Protein AF-A0A845RAP2-F1 (afdb_monomer_lite)

pLDDT: mean 70.36, std 17.74, range [28.06, 94.31]

Radius of gyration: 30.84 Å; chains: 1; bounding box: 62×73×101 Å

Foldseek 3Di:
DDPVVVVVVVVVPPPPDPPPPDPDDDDDPVVVVVVVVVVVLLVVLLQLLLLQLLLADDPFARLRNLLSLLLQAQDSSSVSSLLSNLNNLCPNHDPLNSVLRNQLSVQLNVCRNVCVVPPVCLALQNSLVSSLVSSLVSVCVVDVVVDDDPVVVVSSVVSSVCSSVLSSLLNLCCVVVVPDPDRPRDPVSVVCNVVSSVVSSCSSLVPPPDPVDSDVSVVVVVVVVCCVPDVPVVVVVVPDDDDPDDPDDLVVLVVLLVSLLVSLVVLVVVLVVLVVVLDDDPPLLDLVVLLVVLCVPQVPPDPCNCVCCPVVNVVNVVQVVQLPVVCLVVLAGDPVSGDPVNCVPDPCNVVSRVSSSVSSNVSVVVVVVSVVVCVSSVVVSVVSNVVSVVSVVVSVVSVVVSPDPPVVVVVVVVD

Secondary structure (DSSP, 8-state):
--HHHHHHHHHTSS--------S-PPPPHHHHHHHHHHHHHHHHHHHHHHHHHT--BTTTB-HHHHHHHHHH-SSHHHHHHHHHHHHHHHHHS-HHHHHHHHHHHHHHHHHHHHTTT-TTTTSTTHHHHHHHHHHHHHHHHHHHHH---HHHHHHHHHHHHHHHHHHHHHHHHHTTTT--TT----HHHHHHHHHHHHHHHHHHHTT--STT---HHHHHHHHHHHHHH-TTTHHHHTS----------HHHHHHHHHHHHHHHHHHHHHHHHHHHHT---GGGG-THHHHHHHHHHHTTT-TTHHIIIIISHHHHHHHHHHHHHHHHHHTS--GGGS-HHHHTT-TTHHHHHHHHHHHHHHHHHHHHHHHHHHHHHHHHHHHHHHHHHHHHHHHHHHHHHTS--HHHHHHHT--

Sequence (415 aa):
MTAKTIYSKLNALRPQEKEARPAKAAPRPREAASVLAALAETGIHLLLGAVLAGAVILEGSAPFGVAFAAAAGSGLYGGAALVGVCFGSMMGLDLSAGLRYSSAAILTFAIHFAFYDWKLLRRPWAMPLVAGTLNAVTGLIVRSQTGWKEMDGFYFALEIALTLAAAWAFRGALAPMAGRKRDRTSAAARRVGPLALVCACLTAIAPLKLFGIPMLGVAAVGACLACLRFPEQFMGWLGVGTFPEATADPRAQRLVRQKLEQTAKAFRTLCESLRSAFRMPENDNDVATVFDRAAGRQCRGCTLRDRCWKADYNTTFNALNDATPAMVERGRAEAADFPRHFADRCIHFSDFVAVVNEELTALFYRRQYNARIRESRAAVCRQYAQLSDLLGEAAAELSRELTPDPAGERRLRQR

Structure (mmCIF, N/CA/C/O backbone):
data_AF-A0A845RAP2-F1
#
_entry.id   AF-A0A845RAP2-F1
#
loop_
_atom_site.group_PDB
_atom_site.id
_atom_site.type_symbol
_atom_site.label_atom_id
_atom_site.label_alt_id
_atom_site.label_comp_id
_atom_site.label_asym_id
_atom_site.label_entity_id
_atom_site.label_seq_id
_atom_site.pdbx_PDB_ins_code
_atom_site.Cartn_x
_atom_site.Cartn_y
_atom_site.Cartn_z
_atom_site.occupancy
_atom_site.B_iso_or_equiv
_atom_site.auth_seq_id
_atom_site.auth_comp_id
_atom_site.auth_asym_id
_atom_site.auth_atom_id
_atom_site.pdbx_PDB_model_num
ATOM 1 N N . MET A 1 1 ? 31.395 42.646 -35.540 1.00 48.78 1 MET A N 1
ATOM 2 C CA . MET A 1 1 ? 31.045 42.161 -34.185 1.00 48.78 1 MET A CA 1
ATOM 3 C C . MET A 1 1 ? 31.145 43.333 -33.224 1.00 48.78 1 MET A C 1
ATOM 5 O O . MET A 1 1 ? 32.232 43.861 -33.047 1.00 48.78 1 MET A O 1
ATOM 9 N N . THR A 1 2 ? 30.023 43.811 -32.691 1.00 40.59 2 THR A N 1
ATOM 10 C CA . THR A 1 2 ? 29.959 45.025 -31.861 1.00 40.59 2 THR A CA 1
ATOM 11 C C . THR A 1 2 ? 29.898 44.671 -30.372 1.00 40.59 2 THR A C 1
ATOM 13 O O . THR A 1 2 ? 29.286 43.671 -29.981 1.00 40.59 2 THR A O 1
ATOM 16 N N . ALA A 1 3 ? 30.529 45.503 -29.536 1.00 41.78 3 ALA A N 1
ATOM 17 C CA . ALA A 1 3 ? 30.736 45.303 -28.094 1.00 41.78 3 ALA A CA 1
ATOM 18 C C . ALA A 1 3 ? 29.455 45.004 -27.278 1.00 41.78 3 ALA A C 1
ATOM 20 O O . ALA A 1 3 ? 29.522 44.379 -26.220 1.00 41.78 3 ALA A O 1
ATOM 21 N N . LYS A 1 4 ? 28.270 45.355 -27.801 1.00 47.16 4 LYS A N 1
ATOM 22 C CA . LYS A 1 4 ? 26.960 45.032 -27.204 1.00 47.16 4 LYS A CA 1
ATOM 23 C C . LYS A 1 4 ? 26.688 43.527 -27.098 1.00 47.16 4 LYS A C 1
ATOM 25 O O . LYS A 1 4 ? 26.068 43.077 -26.138 1.00 47.16 4 LYS A O 1
ATOM 30 N N . THR A 1 5 ? 27.178 42.738 -28.049 1.00 45.81 5 THR A N 1
ATOM 31 C CA . THR A 1 5 ? 26.900 41.291 -28.099 1.00 45.81 5 THR A CA 1
ATOM 32 C C . THR A 1 5 ? 27.691 40.517 -27.039 1.00 45.81 5 THR A C 1
ATOM 34 O O . THR A 1 5 ? 27.185 39.549 -26.475 1.00 45.81 5 THR A O 1
ATOM 37 N N . ILE A 1 6 ? 28.895 40.992 -26.702 1.00 50.59 6 ILE A N 1
ATOM 38 C CA . ILE A 1 6 ? 29.775 40.391 -25.687 1.00 50.59 6 ILE A CA 1
ATOM 39 C C . ILE A 1 6 ? 29.253 40.694 -24.272 1.00 50.59 6 ILE A C 1
ATOM 41 O O . ILE A 1 6 ? 29.212 39.801 -23.427 1.00 50.59 6 ILE A O 1
ATOM 45 N N . TYR A 1 7 ? 28.739 41.908 -24.041 1.00 44.44 7 TYR A N 1
ATOM 46 C CA . TYR A 1 7 ? 28.170 42.311 -22.748 1.00 44.44 7 TYR A CA 1
ATOM 47 C C . TYR A 1 7 ? 26.923 41.493 -22.360 1.00 44.44 7 TYR A C 1
ATOM 49 O O . TYR A 1 7 ? 26.740 41.146 -21.195 1.00 44.44 7 TYR A O 1
ATOM 57 N N . SER A 1 8 ? 26.093 41.114 -23.342 1.00 46.66 8 SER A N 1
ATOM 58 C CA . SER A 1 8 ? 24.903 40.280 -23.100 1.00 46.66 8 SER A CA 1
ATOM 59 C C . SER A 1 8 ? 25.241 38.831 -22.728 1.00 46.66 8 SER A C 1
ATOM 61 O O . SER A 1 8 ? 24.562 38.236 -21.893 1.00 46.66 8 SER A O 1
ATOM 63 N N . LYS A 1 9 ? 26.323 38.275 -23.293 1.00 47.19 9 LYS A N 1
ATOM 64 C CA . LYS A 1 9 ? 26.756 36.899 -23.016 1.00 47.19 9 LYS A CA 1
ATOM 65 C C . LYS A 1 9 ? 27.521 36.770 -21.699 1.00 47.19 9 LYS A C 1
ATOM 67 O O . LYS A 1 9 ? 27.379 35.753 -21.031 1.00 47.19 9 LYS A O 1
ATOM 72 N N . LEU A 1 10 ? 28.262 37.802 -21.285 1.00 46.19 10 LEU A N 1
ATOM 73 C CA . LEU A 1 10 ? 28.934 37.826 -19.978 1.00 46.19 10 LEU A CA 1
ATOM 74 C C . LEU A 1 10 ? 27.945 37.943 -18.808 1.00 46.19 10 LEU A C 1
ATOM 76 O O . LEU A 1 10 ? 28.169 37.347 -17.758 1.00 46.19 10 LEU A O 1
ATOM 80 N N . ASN A 1 11 ? 26.814 38.634 -18.990 1.00 46.94 11 ASN A N 1
ATOM 81 C CA . ASN A 1 11 ? 25.818 38.790 -17.926 1.00 46.94 11 ASN A CA 1
ATOM 82 C C . ASN A 1 11 ? 24.953 37.529 -17.703 1.00 46.94 11 ASN A C 1
ATOM 84 O O . ASN A 1 11 ? 24.328 37.397 -16.655 1.00 46.94 11 ASN A O 1
ATOM 88 N N . ALA A 1 12 ? 24.947 36.591 -18.659 1.00 47.06 12 ALA A N 1
ATOM 89 C CA . ALA A 1 12 ? 24.236 35.312 -18.568 1.00 47.06 12 ALA A CA 1
ATOM 90 C C . ALA A 1 12 ? 25.054 34.189 -17.891 1.00 47.06 12 ALA A C 1
ATOM 92 O O . ALA A 1 12 ? 24.489 33.159 -17.538 1.00 47.06 12 ALA A O 1
ATOM 93 N N . LEU A 1 13 ? 26.368 34.379 -17.706 1.00 45.97 13 LEU A N 1
ATOM 94 C CA . LEU A 1 13 ? 27.290 33.380 -17.137 1.00 45.97 13 LEU A CA 1
ATOM 95 C C . LEU A 1 13 ? 27.776 33.719 -15.722 1.00 45.97 13 LEU A C 1
ATOM 97 O O . LEU A 1 13 ? 28.582 32.981 -15.160 1.00 45.97 13 LEU A O 1
ATOM 101 N N . ARG A 1 14 ? 27.284 34.805 -15.117 1.00 36.97 14 ARG A N 1
ATOM 102 C CA . ARG A 1 14 ? 27.517 35.062 -13.696 1.00 36.97 14 ARG A CA 1
ATOM 103 C C . ARG A 1 14 ? 26.652 34.079 -12.895 1.00 36.97 14 ARG A C 1
ATOM 105 O O . ARG A 1 14 ? 25.427 34.187 -12.981 1.00 36.97 14 ARG A O 1
ATOM 112 N N . PRO A 1 15 ? 27.235 33.122 -12.147 1.00 38.94 15 PRO A N 1
ATOM 113 C CA . PRO A 1 15 ? 26.457 32.326 -11.211 1.00 38.94 15 PRO A CA 1
ATOM 114 C C . PRO A 1 15 ? 25.741 33.306 -10.288 1.00 38.94 15 PRO A C 1
ATOM 116 O O . PRO A 1 15 ? 26.374 34.207 -9.739 1.00 38.94 15 PRO A O 1
ATOM 119 N N . GLN A 1 16 ? 24.417 33.179 -10.181 1.00 37.53 16 GLN A N 1
ATOM 120 C CA . GLN A 1 16 ? 23.669 33.895 -9.161 1.00 37.53 16 GLN A CA 1
ATOM 121 C C . GLN A 1 16 ? 24.314 33.552 -7.822 1.00 37.53 16 GLN A C 1
ATOM 123 O O . GLN A 1 16 ? 24.204 32.423 -7.334 1.00 37.53 16 GLN A O 1
ATOM 128 N N . GLU A 1 17 ? 25.037 34.521 -7.265 1.00 35.41 17 GLU A N 1
ATOM 129 C CA . GLU A 1 17 ? 25.367 34.543 -5.859 1.00 35.41 17 GLU A CA 1
ATOM 130 C C . GLU A 1 17 ? 24.059 34.315 -5.123 1.00 35.41 17 GLU A C 1
ATOM 132 O O . GLU A 1 17 ? 23.102 35.081 -5.223 1.00 35.41 17 GLU A O 1
ATOM 137 N N . LYS A 1 18 ? 24.034 33.165 -4.463 1.00 35.88 18 LYS A N 1
ATOM 138 C CA . LYS A 1 18 ? 23.147 32.799 -3.381 1.00 35.88 18 LYS A CA 1
ATOM 139 C C . LYS A 1 18 ? 22.997 34.036 -2.494 1.00 35.88 18 LYS A C 1
ATOM 141 O O . LYS A 1 18 ? 23.835 34.278 -1.629 1.00 35.88 18 LYS A O 1
ATOM 146 N N . GLU A 1 19 ? 21.939 34.813 -2.711 1.00 35.72 19 GLU A N 1
ATOM 147 C CA . GLU A 1 19 ? 21.419 35.702 -1.685 1.00 35.72 19 GLU A CA 1
ATOM 148 C C . GLU A 1 19 ? 21.314 34.844 -0.431 1.00 35.72 19 GLU A C 1
ATOM 150 O O . GLU A 1 19 ? 20.675 33.781 -0.422 1.00 35.72 19 GLU A O 1
ATOM 155 N N . ALA A 1 20 ? 22.065 35.244 0.591 1.00 36.31 20 ALA A N 1
ATOM 156 C CA . ALA A 1 20 ? 22.018 34.628 1.893 1.00 36.31 20 ALA A CA 1
ATOM 157 C C . ALA A 1 20 ? 20.543 34.523 2.282 1.00 36.31 20 ALA A C 1
ATOM 159 O O . ALA A 1 20 ? 19.861 35.533 2.446 1.00 36.31 20 ALA A O 1
ATOM 160 N N . ARG A 1 21 ? 20.043 33.283 2.375 1.00 33.72 21 ARG A N 1
ATOM 161 C CA . ARG A 1 21 ? 18.731 32.993 2.953 1.00 33.72 21 ARG A CA 1
ATOM 162 C C . ARG A 1 21 ? 18.640 33.801 4.248 1.00 33.72 21 ARG A C 1
ATOM 164 O O . ARG A 1 21 ? 19.443 33.519 5.142 1.00 33.72 21 ARG A O 1
ATOM 171 N N . PRO A 1 22 ? 17.688 34.737 4.401 1.00 34.91 22 PRO A N 1
ATOM 172 C CA . PRO A 1 22 ? 17.372 35.199 5.736 1.00 34.91 22 PRO A CA 1
ATOM 173 C C . PRO A 1 22 ? 16.999 33.956 6.548 1.00 34.91 22 PRO A C 1
ATOM 175 O O . PRO A 1 22 ? 16.324 33.045 6.049 1.00 34.91 22 PRO A O 1
ATOM 178 N N . ALA A 1 23 ? 17.544 33.872 7.761 1.00 38.81 23 ALA A N 1
ATOM 179 C CA . ALA A 1 23 ? 17.262 32.808 8.710 1.00 38.81 23 ALA A CA 1
ATOM 180 C C . ALA A 1 23 ? 15.757 32.507 8.713 1.00 38.81 23 ALA A C 1
ATOM 182 O O . ALA A 1 23 ? 14.949 33.433 8.715 1.00 38.81 23 ALA A O 1
ATOM 183 N N . LYS A 1 24 ? 15.414 31.211 8.643 1.00 39.03 24 LYS A N 1
ATOM 184 C CA . LYS A 1 24 ? 14.047 30.666 8.614 1.00 39.03 24 LYS A CA 1
ATOM 185 C C . LYS A 1 24 ? 13.087 31.543 9.427 1.00 39.03 24 LYS A C 1
ATOM 187 O O . LYS A 1 24 ? 13.057 31.455 10.651 1.00 39.03 24 LYS A O 1
ATOM 192 N N . ALA A 1 25 ? 12.313 32.373 8.731 1.00 41.81 25 ALA A N 1
ATOM 193 C CA . ALA A 1 25 ? 11.197 33.084 9.326 1.00 41.81 25 ALA A CA 1
ATOM 194 C C . ALA A 1 25 ? 10.192 32.053 9.859 1.00 41.81 25 ALA A C 1
ATOM 196 O O . ALA A 1 25 ? 9.989 31.002 9.241 1.00 41.81 25 ALA A O 1
ATOM 197 N N . ALA A 1 26 ? 9.595 32.350 11.013 1.00 49.75 26 ALA A N 1
ATOM 198 C CA . ALA A 1 26 ? 8.555 31.537 11.629 1.00 49.75 26 ALA A CA 1
ATOM 199 C C . ALA A 1 26 ? 7.435 31.200 10.616 1.00 49.75 26 ALA A C 1
ATOM 201 O O . ALA A 1 26 ? 7.122 32.033 9.756 1.00 49.75 26 ALA A O 1
ATOM 202 N N . PRO A 1 27 ? 6.838 29.994 10.686 1.00 42.91 27 PRO A N 1
ATOM 203 C CA . PRO A 1 27 ? 5.797 29.574 9.752 1.00 42.91 27 PRO A CA 1
ATOM 204 C C . PRO A 1 27 ? 4.639 30.579 9.746 1.00 42.91 27 PRO A C 1
ATOM 206 O O . PRO A 1 27 ? 4.168 31.012 10.798 1.00 42.91 27 PRO A O 1
ATOM 209 N N . ARG A 1 28 ? 4.175 30.965 8.550 1.00 40.47 28 ARG A N 1
ATOM 210 C CA . ARG A 1 28 ? 3.037 31.885 8.392 1.00 40.47 28 ARG A CA 1
ATOM 211 C C . ARG A 1 28 ? 1.784 31.268 9.047 1.00 40.47 28 ARG A C 1
ATOM 213 O O . ARG A 1 28 ? 1.573 30.062 8.913 1.00 40.47 28 ARG A O 1
ATOM 220 N N . PRO A 1 29 ? 0.889 32.062 9.665 1.00 47.91 29 PRO A N 1
ATOM 221 C CA . PRO A 1 29 ? -0.263 31.550 10.424 1.00 47.91 29 PRO A CA 1
ATOM 222 C C . PRO A 1 29 ? -1.206 30.635 9.616 1.00 47.91 29 PRO A C 1
ATOM 224 O O . PRO A 1 29 ? -1.805 29.722 10.175 1.00 47.91 29 PRO A O 1
ATOM 227 N N . ARG A 1 30 ? -1.287 30.802 8.287 1.00 46.41 30 ARG A N 1
ATOM 228 C CA . ARG A 1 30 ? -2.055 29.913 7.390 1.00 46.41 30 ARG A CA 1
ATOM 229 C C . ARG A 1 30 ? -1.436 28.522 7.194 1.00 46.41 30 ARG A C 1
ATOM 231 O O . ARG A 1 30 ? -2.177 27.557 7.044 1.00 46.41 30 ARG A O 1
ATOM 238 N N . GLU A 1 31 ? -0.109 28.405 7.196 1.00 45.56 31 GLU A N 1
ATOM 239 C CA . GLU A 1 31 ? 0.579 27.109 7.078 1.00 45.56 31 GLU A CA 1
ATOM 240 C C . GLU A 1 31 ? 0.502 26.343 8.401 1.00 45.56 31 GLU A C 1
ATOM 242 O O . GLU A 1 31 ? 0.178 25.157 8.402 1.00 45.56 31 GLU A O 1
ATOM 247 N N . ALA A 1 32 ? 0.678 27.034 9.531 1.00 40.41 32 ALA A N 1
ATOM 248 C CA . ALA A 1 32 ? 0.501 26.449 10.859 1.00 40.41 32 ALA A CA 1
ATOM 249 C C . ALA A 1 32 ? -0.931 25.917 11.071 1.00 40.41 32 ALA A C 1
ATOM 251 O O . ALA A 1 32 ? -1.093 24.776 11.497 1.00 40.41 32 ALA A O 1
ATOM 252 N N . ALA A 1 33 ? -1.960 26.683 10.682 1.00 45.94 33 ALA A N 1
ATOM 253 C CA . ALA A 1 33 ? -3.358 26.243 10.743 1.00 45.94 33 ALA A CA 1
ATOM 254 C C . ALA A 1 33 ? -3.629 24.994 9.879 1.00 45.94 33 ALA A C 1
ATOM 256 O O . ALA A 1 33 ? -4.368 24.103 10.291 1.00 45.94 33 ALA A O 1
ATOM 257 N N . SER A 1 34 ? -2.984 24.880 8.711 1.00 58.03 34 SER A N 1
ATOM 258 C CA . SER A 1 34 ? -3.121 23.701 7.842 1.00 58.03 34 SER A CA 1
ATOM 259 C C . SER A 1 34 ? -2.457 22.442 8.415 1.00 58.03 34 SER A C 1
ATOM 261 O O . SER A 1 34 ? -2.986 21.342 8.263 1.00 58.03 34 SER A O 1
ATOM 263 N N . VAL A 1 35 ? -1.335 22.596 9.126 1.00 61.59 35 VAL A N 1
ATOM 264 C CA . VAL A 1 35 ? -0.661 21.488 9.821 1.00 61.59 35 VAL A CA 1
ATOM 265 C C . VAL A 1 35 ? -1.485 21.035 11.025 1.00 61.59 35 VAL A C 1
ATOM 267 O O . VAL A 1 35 ? -1.647 19.836 11.235 1.00 61.59 35 VAL A O 1
ATOM 270 N N . LEU A 1 36 ? -2.050 21.978 11.781 1.00 61.06 36 LEU A N 1
ATOM 271 C CA . LEU A 1 36 ? -2.894 21.686 12.940 1.00 61.06 36 LEU A CA 1
ATOM 272 C C . LEU A 1 36 ? -4.189 20.970 12.532 1.00 61.06 36 LEU A C 1
ATOM 274 O O . LEU A 1 36 ? -4.568 19.989 13.167 1.00 61.06 36 LEU A O 1
ATOM 278 N N . ALA A 1 37 ? -4.809 21.385 11.424 1.00 64.94 37 ALA A N 1
ATOM 279 C CA . ALA A 1 37 ? -5.962 20.698 10.847 1.00 64.94 37 ALA A CA 1
ATOM 280 C C . ALA A 1 37 ? -5.618 19.267 10.395 1.00 64.94 37 ALA A C 1
ATOM 282 O O . ALA A 1 37 ? -6.337 18.326 10.726 1.00 64.94 37 ALA A O 1
ATOM 283 N N . ALA A 1 38 ? -4.482 19.073 9.714 1.00 64.38 38 ALA A N 1
ATOM 284 C CA . ALA A 1 38 ? -4.031 17.743 9.305 1.00 64.38 38 ALA A CA 1
ATOM 285 C C . ALA A 1 38 ? -3.731 16.831 10.511 1.00 64.38 38 ALA A C 1
ATOM 287 O O . ALA A 1 38 ? -4.058 15.641 10.488 1.00 64.38 38 ALA A O 1
ATOM 288 N N . LEU A 1 39 ? -3.142 17.376 11.580 1.00 68.56 39 LEU A N 1
ATOM 289 C CA . LEU A 1 39 ? -2.906 16.654 12.833 1.00 68.56 39 LEU A CA 1
ATOM 290 C C . LEU A 1 39 ? -4.219 16.287 13.532 1.00 68.56 39 LEU A C 1
ATOM 292 O O . LEU A 1 39 ? -4.369 15.143 13.957 1.00 68.56 39 LEU A O 1
ATOM 296 N N . ALA A 1 40 ? -5.182 17.208 13.594 1.00 70.00 40 ALA A N 1
ATOM 297 C CA . ALA A 1 40 ? -6.500 16.954 14.169 1.00 70.00 40 ALA A CA 1
ATOM 298 C C . ALA A 1 40 ? -7.244 15.849 13.404 1.00 70.00 40 ALA A C 1
ATOM 300 O O . ALA A 1 40 ? -7.733 14.897 14.009 1.00 70.00 40 ALA A O 1
ATOM 301 N N . GLU A 1 41 ? -7.259 15.905 12.072 1.00 71.56 41 GLU A N 1
ATOM 302 C CA . GLU A 1 41 ? -7.860 14.862 11.233 1.00 71.56 41 GLU A CA 1
ATOM 303 C C . GLU A 1 41 ? -7.165 13.505 11.402 1.00 71.56 41 GLU A C 1
ATOM 305 O O . GLU A 1 41 ? -7.826 12.466 11.464 1.00 71.56 41 GLU A O 1
ATOM 310 N N . THR A 1 42 ? -5.837 13.497 11.525 1.00 72.12 42 THR A N 1
ATOM 311 C CA . THR A 1 42 ? -5.056 12.280 11.795 1.00 72.12 42 THR A CA 1
ATOM 312 C C . THR A 1 42 ? -5.394 11.704 13.173 1.00 72.12 42 THR A C 1
ATOM 314 O O . THR A 1 42 ? -5.608 10.497 13.299 1.00 72.12 42 THR A O 1
ATOM 317 N N . GLY A 1 43 ? -5.533 12.564 14.185 1.00 70.94 43 GLY A N 1
ATOM 318 C CA . GLY A 1 43 ? -5.982 12.192 15.526 1.00 70.94 43 GLY A CA 1
ATOM 319 C C . GLY A 1 43 ? -7.392 11.600 15.538 1.00 70.94 43 GLY A C 1
ATOM 320 O O . GLY A 1 43 ? -7.615 10.576 16.180 1.00 70.94 43 GLY A O 1
ATOM 321 N N . ILE A 1 44 ? -8.326 12.166 14.764 1.00 76.06 44 ILE A N 1
ATOM 322 C CA . ILE A 1 44 ? -9.688 11.627 14.619 1.00 76.06 44 ILE A CA 1
ATOM 323 C C . ILE A 1 44 ? -9.651 10.204 14.054 1.00 76.06 44 ILE A C 1
ATOM 325 O O . ILE A 1 44 ? -10.327 9.325 14.582 1.00 76.06 44 ILE A O 1
ATOM 329 N N . HIS A 1 45 ? -8.849 9.948 13.016 1.00 79.50 45 HIS A N 1
ATOM 330 C CA . HIS A 1 45 ? -8.734 8.605 12.438 1.00 79.50 45 HIS A CA 1
ATOM 331 C C . HIS A 1 45 ? -8.143 7.601 13.432 1.00 79.50 45 HIS A C 1
ATOM 333 O O . HIS A 1 45 ? -8.621 6.471 13.511 1.00 79.50 45 HIS A O 1
ATOM 339 N N . LEU A 1 46 ? -7.155 8.015 14.227 1.00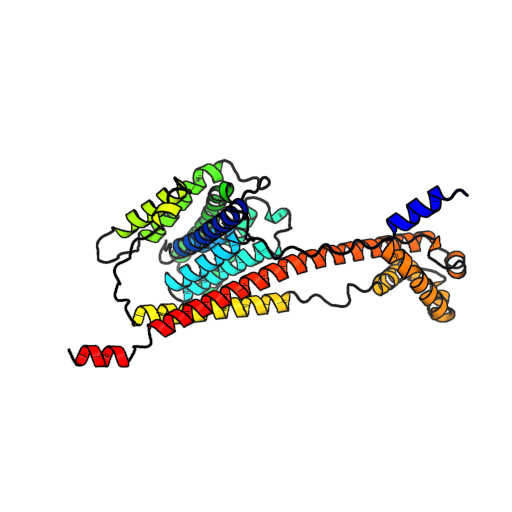 83.25 46 LEU A N 1
ATOM 340 C CA . LEU A 1 46 ? -6.593 7.185 15.290 1.00 83.25 46 LEU A CA 1
ATOM 341 C C . LEU A 1 46 ? -7.639 6.849 16.362 1.00 83.25 46 LEU A C 1
ATOM 343 O O . LEU A 1 46 ? -7.836 5.678 16.680 1.00 83.25 46 LEU A O 1
ATOM 347 N N . LEU A 1 47 ? -8.347 7.851 16.886 1.00 79.81 47 LEU A N 1
ATOM 348 C CA . LEU A 1 47 ? -9.361 7.656 17.928 1.00 79.81 47 LEU A CA 1
ATOM 349 C C . LEU A 1 47 ? -10.525 6.795 17.436 1.00 79.81 47 LEU A C 1
ATOM 351 O O . LEU A 1 47 ? -10.939 5.855 18.112 1.00 79.81 47 LEU A O 1
ATOM 355 N N . LEU A 1 48 ? -11.024 7.083 16.237 1.00 83.81 48 LEU A N 1
ATOM 356 C CA . LEU A 1 48 ? -12.125 6.349 15.629 1.00 83.81 48 LEU A CA 1
ATOM 357 C C . LEU A 1 48 ? -11.730 4.894 15.347 1.00 83.81 48 LEU A C 1
ATOM 359 O O . LEU A 1 48 ? -12.508 3.985 15.625 1.00 83.81 48 LEU A O 1
ATOM 363 N N . GLY A 1 49 ? -10.498 4.661 14.886 1.00 85.81 49 GLY A N 1
ATOM 364 C CA . GLY A 1 49 ? -9.943 3.318 14.736 1.00 85.81 49 GLY A CA 1
ATOM 365 C C . GLY A 1 49 ? -9.873 2.555 16.059 1.00 85.81 49 GLY A C 1
ATOM 366 O O . GLY A 1 49 ? -10.267 1.390 16.108 1.00 85.81 49 GLY A O 1
ATOM 367 N N . ALA A 1 50 ? -9.438 3.213 17.137 1.00 83.75 50 ALA A N 1
ATOM 368 C CA . ALA A 1 50 ? -9.352 2.600 18.461 1.00 83.75 50 ALA A CA 1
ATOM 369 C C . ALA A 1 50 ? -10.725 2.225 19.028 1.00 83.75 50 ALA A C 1
ATOM 371 O O . ALA A 1 50 ? -10.910 1.105 19.501 1.00 83.75 50 ALA A O 1
ATOM 372 N N . VAL A 1 51 ? -11.703 3.126 18.922 1.00 83.75 51 VAL A N 1
ATOM 373 C CA . VAL A 1 51 ? -13.071 2.883 19.396 1.00 83.75 51 VAL A CA 1
ATOM 374 C C . VAL A 1 51 ? -13.728 1.758 18.596 1.00 83.75 51 VAL A C 1
ATOM 376 O O . VAL A 1 51 ? -14.241 0.806 19.176 1.00 83.75 51 VAL A O 1
ATOM 379 N N . LEU A 1 52 ? -13.672 1.811 17.262 1.00 87.88 52 LEU A N 1
ATOM 380 C CA . LEU A 1 52 ? -14.326 0.816 16.406 1.00 87.88 52 LEU A CA 1
ATOM 381 C C . LEU A 1 52 ? -13.706 -0.582 16.519 1.00 87.88 52 LEU A C 1
ATOM 383 O O . LEU A 1 52 ? -14.401 -1.575 16.314 1.00 87.88 52 LEU A O 1
ATOM 387 N N . ALA A 1 53 ? -12.421 -0.688 16.861 1.00 87.81 53 ALA A N 1
ATOM 388 C CA . ALA A 1 53 ? -11.781 -1.976 17.112 1.00 87.81 53 ALA A CA 1
ATOM 389 C C . ALA A 1 53 ? -12.246 -2.652 18.413 1.00 87.81 53 ALA A C 1
ATOM 391 O O . ALA A 1 53 ? -12.151 -3.871 18.519 1.00 87.81 53 ALA A O 1
ATOM 392 N N . GLY A 1 54 ? -12.773 -1.884 19.370 1.00 76.69 54 GLY A N 1
ATOM 393 C CA . GLY A 1 54 ? -13.387 -2.398 20.598 1.00 76.69 54 GLY A CA 1
ATOM 394 C C . GLY A 1 54 ? -14.879 -2.724 20.466 1.00 76.69 54 GLY A C 1
ATOM 395 O O . GLY A 1 54 ? -15.511 -3.099 21.450 1.00 76.69 54 GLY A O 1
ATOM 396 N N . ALA A 1 55 ? -15.469 -2.575 19.277 1.00 80.25 55 ALA A N 1
ATOM 397 C CA . ALA A 1 55 ? -16.886 -2.834 19.050 1.00 80.25 55 ALA A CA 1
ATOM 398 C C . ALA A 1 55 ? -17.177 -4.335 18.946 1.00 80.25 55 ALA A C 1
ATOM 400 O O . ALA A 1 55 ? -17.206 -4.900 17.851 1.00 80.25 55 ALA A O 1
ATOM 401 N N . VAL A 1 56 ? -17.385 -4.970 20.097 1.00 79.56 56 VAL A N 1
ATOM 402 C CA . VAL A 1 56 ? -17.686 -6.401 20.193 1.00 79.56 56 VAL A CA 1
ATOM 403 C C . VAL A 1 56 ? -19.166 -6.656 19.913 1.00 79.56 56 VAL A C 1
ATOM 405 O O . VAL A 1 56 ? -20.046 -6.083 20.552 1.00 79.56 56 VAL A O 1
ATOM 408 N N . ILE A 1 57 ? -19.444 -7.542 18.963 1.00 69.31 57 ILE A N 1
ATOM 409 C CA . ILE A 1 57 ? -20.779 -7.956 18.526 1.00 69.31 57 ILE A CA 1
ATOM 410 C C . ILE A 1 57 ? -20.747 -9.478 18.312 1.00 69.31 57 ILE A C 1
ATOM 412 O O . ILE A 1 57 ? -19.691 -10.029 18.023 1.00 69.31 57 ILE A O 1
ATOM 416 N N . LEU A 1 58 ? -21.891 -10.165 18.433 1.00 62.31 58 LEU A N 1
ATOM 417 C CA . LEU A 1 58 ? -22.056 -11.583 18.065 1.00 62.31 58 LEU A CA 1
ATOM 418 C C . LEU A 1 58 ? -20.997 -12.495 18.722 1.00 62.31 58 LEU A C 1
ATOM 420 O O . LEU A 1 58 ? -20.050 -12.935 18.071 1.00 62.31 58 LEU A O 1
ATOM 424 N N . GLU A 1 59 ? -21.153 -12.739 20.026 1.00 65.06 59 GLU A N 1
ATOM 425 C CA . GLU A 1 59 ? -20.327 -13.685 20.803 1.00 65.06 59 GLU A CA 1
ATOM 426 C C . GLU A 1 59 ? -18.803 -13.421 20.775 1.00 65.06 59 GLU A C 1
ATOM 428 O O . GLU A 1 59 ? -18.005 -14.353 20.797 1.00 65.06 59 GLU A O 1
ATOM 433 N N . GLY A 1 60 ? -18.365 -12.154 20.752 1.00 68.31 60 GLY A N 1
ATOM 434 C CA . GLY A 1 60 ? -16.937 -11.808 20.893 1.00 68.31 60 GLY A CA 1
ATOM 435 C C . GLY A 1 60 ? -16.238 -11.326 19.616 1.00 68.31 60 GLY A C 1
ATOM 436 O O . GLY A 1 60 ? -15.025 -11.119 19.625 1.00 68.31 60 GLY A O 1
ATOM 437 N N . SER A 1 61 ? -16.975 -11.120 18.523 1.00 78.94 61 SER A N 1
ATOM 438 C CA . SER A 1 61 ? -16.410 -10.689 17.239 1.00 78.94 61 SER A CA 1
ATOM 439 C C . SER A 1 61 ? -16.327 -9.162 17.131 1.00 78.94 61 SER A C 1
ATOM 441 O O . SER A 1 61 ? -17.279 -8.463 17.460 1.00 78.94 61 SER A O 1
ATOM 443 N N . ALA A 1 62 ? -15.224 -8.617 16.612 1.00 87.25 62 ALA A N 1
ATOM 444 C CA . ALA A 1 62 ? -15.004 -7.167 16.492 1.00 87.25 62 ALA A CA 1
ATOM 445 C C . ALA A 1 62 ? -14.704 -6.723 15.041 1.00 87.25 62 ALA A C 1
ATOM 447 O O . ALA A 1 62 ? -13.592 -6.292 14.718 1.00 87.25 62 ALA A O 1
ATOM 448 N N . PRO A 1 63 ? -15.686 -6.813 14.121 1.00 88.00 63 PRO A N 1
ATOM 449 C CA . PRO A 1 63 ? -15.450 -6.634 12.685 1.00 88.00 63 PRO A CA 1
ATOM 450 C C . PRO A 1 63 ? -15.180 -5.179 12.263 1.00 88.00 63 PRO A C 1
ATOM 452 O O . PRO A 1 63 ? -14.646 -4.939 11.175 1.00 88.00 63 PRO A O 1
ATOM 455 N N . PHE A 1 64 ? -15.563 -4.192 13.079 1.00 90.06 64 PHE A N 1
ATOM 456 C CA . PHE A 1 64 ? -15.565 -2.787 12.662 1.00 90.06 64 PHE A CA 1
ATOM 457 C C . PHE A 1 64 ? -14.183 -2.140 12.614 1.00 90.06 64 PHE A C 1
ATOM 459 O O . PHE A 1 64 ? -13.974 -1.262 11.779 1.00 90.06 64 PHE A O 1
ATOM 466 N N . GLY A 1 65 ? -13.220 -2.601 13.417 1.00 90.50 65 GLY A N 1
ATOM 467 C CA . GLY A 1 65 ? -11.839 -2.120 13.332 1.00 90.50 65 GLY A CA 1
ATOM 468 C C . GLY A 1 65 ? -11.208 -2.423 11.968 1.00 90.50 65 GLY A C 1
ATOM 469 O O . GLY A 1 65 ? -10.702 -1.527 11.292 1.00 90.50 65 GLY A O 1
ATOM 470 N N . VAL A 1 66 ? -11.319 -3.673 11.505 1.00 93.62 66 VAL A N 1
ATOM 471 C CA . VAL A 1 66 ? -10.809 -4.095 10.185 1.00 93.62 66 VAL A CA 1
ATOM 472 C C . VAL A 1 66 ? -11.537 -3.359 9.057 1.00 93.62 66 VAL A C 1
ATOM 474 O O . VAL A 1 66 ? -10.907 -2.879 8.112 1.00 93.62 66 VAL A O 1
ATOM 477 N N . ALA A 1 67 ? -12.858 -3.202 9.180 1.00 93.81 67 ALA A N 1
ATOM 478 C CA . ALA A 1 67 ? -13.660 -2.447 8.224 1.00 93.81 67 ALA A CA 1
ATOM 479 C C . ALA A 1 67 ? -13.244 -0.968 8.132 1.00 93.81 67 ALA A C 1
ATOM 481 O O . ALA A 1 67 ? -13.182 -0.403 7.038 1.00 93.81 67 ALA A O 1
ATOM 482 N N . PHE A 1 68 ? -12.930 -0.340 9.267 1.00 93.56 68 PHE A N 1
ATOM 483 C CA . PHE A 1 68 ? -12.482 1.048 9.318 1.00 93.56 68 PHE A CA 1
ATOM 484 C C . PHE A 1 68 ? -11.085 1.230 8.720 1.00 93.56 68 PHE A C 1
ATOM 486 O O . PHE A 1 68 ? -10.890 2.132 7.906 1.00 93.56 68 PHE A O 1
ATOM 493 N N . ALA A 1 69 ? -10.142 0.331 9.023 1.00 92.06 69 ALA A N 1
ATOM 494 C CA . ALA A 1 69 ? -8.817 0.330 8.398 1.00 92.06 69 ALA A CA 1
ATOM 495 C C . ALA A 1 69 ? -8.906 0.218 6.863 1.00 92.06 69 ALA A C 1
ATOM 497 O O . ALA A 1 69 ? -8.189 0.908 6.138 1.00 92.06 69 ALA A O 1
ATOM 498 N N . ALA A 1 70 ? -9.840 -0.592 6.353 1.00 91.75 70 ALA A N 1
ATOM 499 C CA . ALA A 1 70 ? -10.103 -0.708 4.919 1.00 91.75 70 ALA A CA 1
ATOM 500 C C . ALA A 1 70 ? -10.676 0.579 4.300 1.00 91.75 70 ALA A C 1
ATOM 502 O O . ALA A 1 70 ? -10.366 0.913 3.154 1.00 91.75 70 ALA A O 1
ATOM 503 N N . ALA A 1 71 ? -11.524 1.292 5.044 1.00 90.31 71 ALA A N 1
ATOM 504 C CA . ALA A 1 71 ? -12.182 2.514 4.595 1.00 90.31 71 ALA A CA 1
ATOM 505 C C . ALA A 1 71 ? -11.272 3.753 4.642 1.00 90.31 71 ALA A C 1
ATOM 507 O O . ALA A 1 71 ? -11.406 4.630 3.787 1.00 90.31 71 ALA A O 1
ATOM 508 N N . ALA A 1 72 ? -10.351 3.819 5.608 1.00 86.31 72 ALA A N 1
ATOM 509 C CA . ALA A 1 72 ? -9.465 4.962 5.847 1.00 86.31 72 ALA A CA 1
ATOM 510 C C . ALA A 1 72 ? -8.365 5.140 4.779 1.00 86.31 72 ALA A C 1
ATOM 512 O O . ALA A 1 72 ? -7.804 6.227 4.622 1.00 86.31 72 ALA A O 1
ATOM 513 N N . GLY A 1 73 ? -8.080 4.102 3.992 1.00 80.62 73 GLY A N 1
ATOM 514 C CA . GLY A 1 73 ? -7.156 4.179 2.862 1.00 80.62 73 GLY A CA 1
ATOM 515 C C . GLY A 1 73 ? -5.703 3.827 3.199 1.00 80.62 73 GLY A C 1
ATOM 516 O O . GLY A 1 73 ? -5.395 3.345 4.280 1.00 80.62 73 GLY A O 1
ATOM 517 N N . SER A 1 74 ? -4.785 4.082 2.261 1.00 78.81 74 SER A N 1
ATOM 518 C CA . SER A 1 74 ? -3.339 3.815 2.407 1.00 78.81 74 SER A CA 1
ATOM 519 C C . SER A 1 74 ? -2.480 5.042 2.756 1.00 78.81 74 SER A C 1
ATOM 521 O O . SER A 1 74 ? -1.255 4.949 2.773 1.00 78.81 74 SER A O 1
ATOM 523 N N . GLY A 1 75 ? -3.099 6.209 2.970 1.00 72.94 75 GLY A N 1
ATOM 524 C CA . GLY A 1 75 ? -2.404 7.464 3.297 1.00 72.94 75 GLY A CA 1
ATOM 525 C C . GLY A 1 75 ? -2.111 7.633 4.792 1.00 72.94 75 GLY A C 1
ATOM 526 O O . GLY A 1 75 ? -2.328 6.713 5.576 1.00 72.94 75 GLY A O 1
ATOM 527 N N . LEU A 1 76 ? -1.682 8.837 5.194 1.00 75.56 76 LEU A N 1
ATOM 528 C CA . LEU A 1 76 ? -1.395 9.188 6.597 1.00 75.56 76 LEU A CA 1
ATOM 529 C C . LEU A 1 76 ? -2.577 8.874 7.529 1.00 75.56 76 LEU A C 1
ATOM 531 O O . LEU A 1 76 ? -2.400 8.229 8.557 1.00 75.56 76 LEU A O 1
ATOM 535 N N . TYR A 1 77 ? -3.790 9.246 7.116 1.00 81.31 77 TYR A N 1
ATOM 536 C CA . TYR A 1 77 ? -5.028 8.953 7.841 1.00 81.31 77 TYR A CA 1
ATOM 537 C C . TYR A 1 77 ? -5.301 7.451 7.980 1.00 81.31 77 TYR A C 1
ATOM 539 O O . TYR A 1 77 ? -5.741 6.994 9.029 1.00 81.31 77 TYR A O 1
ATOM 547 N N . GLY A 1 78 ? -4.987 6.670 6.943 1.00 83.25 78 GLY A N 1
ATOM 548 C CA . GLY A 1 78 ? -5.082 5.212 6.970 1.00 83.25 78 GLY A CA 1
ATOM 549 C C . GLY A 1 78 ? -4.077 4.569 7.920 1.00 83.25 78 GLY A C 1
ATOM 550 O O . GLY A 1 78 ? -4.424 3.652 8.657 1.00 83.25 78 GLY A O 1
ATOM 551 N N . GLY A 1 79 ? -2.847 5.091 7.956 1.00 80.62 79 GLY A N 1
ATOM 552 C CA . GLY A 1 79 ? -1.831 4.668 8.920 1.00 80.62 79 GLY A CA 1
ATOM 553 C C . GLY A 1 79 ? -2.240 4.983 10.360 1.00 80.62 79 GLY A C 1
ATOM 554 O O . GLY A 1 79 ? -2.146 4.121 11.227 1.00 80.62 79 GLY A O 1
ATOM 555 N N . ALA A 1 80 ? -2.771 6.181 10.608 1.00 82.56 80 ALA A N 1
ATOM 556 C CA . ALA A 1 80 ? -3.288 6.560 11.921 1.00 82.56 80 ALA A CA 1
ATOM 557 C C . ALA A 1 80 ? -4.493 5.707 12.342 1.00 82.56 80 ALA A C 1
ATOM 559 O O . ALA A 1 80 ? -4.537 5.228 13.473 1.00 82.56 80 ALA A O 1
ATOM 560 N N . ALA A 1 81 ? -5.420 5.439 11.417 1.00 89.19 81 ALA A N 1
ATOM 561 C CA . ALA A 1 81 ? -6.525 4.511 11.632 1.00 89.19 81 ALA A CA 1
ATOM 562 C C . ALA A 1 81 ? -6.032 3.105 11.986 1.00 89.19 81 ALA A C 1
ATOM 564 O O . ALA A 1 81 ? -6.539 2.514 12.932 1.00 89.19 81 ALA A O 1
ATOM 565 N N . LEU A 1 82 ? -5.027 2.580 11.276 1.00 91.94 82 LEU A N 1
ATOM 566 C CA . LEU A 1 82 ? -4.437 1.274 11.573 1.00 91.94 82 LEU A CA 1
ATOM 567 C C . LEU A 1 82 ? -3.852 1.229 12.988 1.00 91.94 82 LEU A C 1
ATOM 569 O O . LEU A 1 82 ? -4.091 0.271 13.716 1.00 91.94 82 LEU A O 1
ATOM 573 N N . VAL A 1 83 ? -3.112 2.264 13.387 1.00 87.81 83 VAL A N 1
ATOM 574 C CA . VAL A 1 83 ? -2.536 2.373 14.736 1.00 87.81 83 VAL A CA 1
ATOM 575 C C . VAL A 1 83 ? -3.636 2.376 15.785 1.00 87.81 83 VAL A C 1
ATOM 577 O O . VAL A 1 83 ? -3.564 1.607 16.741 1.00 87.81 83 VAL A O 1
ATOM 580 N N . GLY A 1 84 ? -4.678 3.176 15.556 1.00 83.75 84 GLY A N 1
ATOM 581 C CA . GLY A 1 84 ? -5.887 3.175 16.364 1.00 83.75 84 GLY A CA 1
ATOM 582 C C . GLY A 1 84 ? -6.484 1.778 16.488 1.00 83.75 84 GLY A C 1
ATOM 583 O O . GLY A 1 84 ? -6.670 1.289 17.593 1.00 83.75 84 GLY A O 1
ATOM 584 N N . VAL A 1 85 ? -6.717 1.096 15.366 1.00 92.38 85 VAL A N 1
ATOM 585 C CA . VAL A 1 85 ? -7.327 -0.241 15.331 1.00 92.38 85 VAL A CA 1
ATOM 586 C C . VAL A 1 85 ? -6.480 -1.285 16.059 1.00 92.38 85 VAL A C 1
ATOM 588 O O . VAL A 1 85 ? -7.016 -2.077 16.834 1.00 92.38 85 VAL A O 1
ATOM 591 N N . CYS A 1 86 ? -5.162 -1.290 15.857 1.00 87.50 86 CYS A N 1
ATOM 592 C CA . CYS A 1 86 ? -4.256 -2.187 16.573 1.00 87.50 86 CYS A CA 1
ATOM 593 C C . CYS A 1 86 ? -4.288 -1.913 18.081 1.00 87.50 86 CYS A C 1
ATOM 595 O O . CYS A 1 86 ? -4.414 -2.839 18.878 1.00 87.50 86 CYS A O 1
ATOM 597 N N . PHE A 1 87 ? -4.239 -0.641 18.481 1.00 83.94 87 PHE A N 1
ATOM 598 C CA . PHE A 1 87 ? -4.320 -0.255 19.886 1.00 83.94 87 PHE A CA 1
ATOM 599 C C . PHE A 1 87 ? -5.662 -0.667 20.511 1.00 83.94 87 PHE A C 1
ATOM 601 O O . PHE A 1 87 ? -5.689 -1.345 21.536 1.00 83.94 87 PHE A O 1
ATOM 608 N N . GLY A 1 88 ? -6.774 -0.326 19.859 1.00 81.56 88 GLY A N 1
ATOM 609 C CA . GLY A 1 88 ? -8.125 -0.632 20.323 1.00 81.56 88 GLY A CA 1
ATOM 610 C C . GLY A 1 88 ? -8.408 -2.128 20.406 1.00 81.56 88 GLY A C 1
ATOM 611 O O . GLY A 1 88 ? -8.970 -2.584 21.394 1.00 81.56 88 GLY A O 1
ATOM 612 N N . SER A 1 89 ? -7.949 -2.920 19.435 1.00 86.00 89 SER A N 1
ATOM 613 C CA . SER A 1 89 ? -8.107 -4.382 19.480 1.00 86.00 89 SER A CA 1
ATOM 614 C C . SER A 1 89 ? -7.236 -5.040 20.555 1.00 86.00 89 SER A C 1
ATOM 616 O O . SER A 1 89 ? -7.665 -6.012 21.164 1.00 86.00 89 SER A O 1
ATOM 618 N N . MET A 1 90 ? -6.048 -4.502 20.851 1.00 83.62 90 MET A N 1
ATOM 619 C CA . MET A 1 90 ? -5.180 -5.004 21.930 1.00 83.62 90 MET A CA 1
ATOM 620 C C . MET A 1 90 ? -5.640 -4.617 23.339 1.00 83.62 90 MET A C 1
ATOM 622 O O . MET A 1 90 ? -5.202 -5.250 24.309 1.00 83.62 90 MET A O 1
ATOM 626 N N . MET A 1 91 ? -6.438 -3.551 23.447 1.00 78.62 91 MET A N 1
ATOM 627 C CA . MET A 1 91 ? -6.992 -3.021 24.697 1.00 78.62 91 MET A CA 1
ATOM 628 C C . MET A 1 91 ? -8.397 -3.536 24.991 1.00 78.62 91 MET A C 1
ATOM 630 O O . MET A 1 91 ? -8.698 -3.829 26.142 1.00 78.62 91 MET A O 1
ATOM 634 N N . GLY A 1 92 ? -9.249 -3.629 23.971 1.00 72.94 92 GLY A N 1
ATOM 635 C CA . GLY A 1 92 ? -10.662 -3.965 24.124 1.00 72.94 92 GLY A CA 1
ATOM 636 C C . GLY A 1 92 ? -10.986 -5.453 24.013 1.00 72.94 92 GLY A C 1
ATOM 637 O O . GLY A 1 92 ? -12.082 -5.843 24.401 1.00 72.94 92 GLY A O 1
ATOM 638 N N . LEU A 1 93 ? -10.075 -6.277 23.484 1.00 80.38 93 LEU A N 1
ATOM 639 C CA . LEU A 1 93 ? -10.317 -7.698 23.217 1.00 80.38 93 LEU A CA 1
ATOM 640 C C . LEU A 1 93 ? -9.316 -8.595 23.948 1.00 80.38 93 LEU A C 1
ATOM 642 O O . LEU A 1 93 ? -8.207 -8.179 24.294 1.00 80.38 93 LEU A O 1
ATOM 646 N N . ASP A 1 94 ? -9.686 -9.867 24.095 1.00 79.06 94 ASP A N 1
ATOM 647 C CA . ASP A 1 94 ? -8.767 -10.917 24.531 1.00 79.06 94 ASP A CA 1
ATOM 648 C C . ASP A 1 94 ? -7.561 -11.021 23.596 1.00 79.06 94 ASP A C 1
ATOM 650 O O . ASP A 1 94 ? -7.669 -10.783 22.394 1.00 79.06 94 ASP A O 1
ATOM 654 N N . LEU A 1 95 ? -6.405 -11.443 24.118 1.00 80.44 95 LEU A N 1
ATOM 655 C CA . LEU A 1 95 ? -5.139 -11.440 23.372 1.00 80.44 95 LEU A CA 1
ATOM 656 C C . LEU A 1 95 ? -5.223 -12.172 22.018 1.00 80.44 95 LEU A C 1
ATOM 658 O O . LEU A 1 95 ? -4.700 -11.679 21.021 1.00 80.44 95 LEU A O 1
ATOM 662 N N . SER A 1 96 ? -5.904 -13.322 21.973 1.00 80.31 96 SER A N 1
ATOM 663 C CA . SER A 1 96 ? -6.115 -14.097 20.741 1.00 80.31 96 SER A CA 1
ATOM 664 C C . SER A 1 96 ? -6.940 -13.317 19.706 1.00 80.31 96 SER A C 1
ATOM 666 O O . SER A 1 96 ? -6.519 -13.155 18.557 1.00 80.31 96 SER A O 1
ATOM 668 N N . ALA A 1 97 ? -8.080 -12.760 20.126 1.00 82.12 97 ALA A N 1
ATOM 669 C CA . ALA A 1 97 ? -8.952 -11.965 19.266 1.00 82.12 97 ALA A CA 1
ATOM 670 C C . ALA A 1 97 ? -8.272 -10.656 18.833 1.00 82.12 97 ALA A C 1
ATOM 672 O O . ALA A 1 97 ? -8.289 -10.308 17.652 1.00 82.12 97 ALA A O 1
ATOM 673 N N . GLY A 1 98 ? -7.588 -9.976 19.755 1.00 82.75 98 GLY A N 1
ATOM 674 C CA . GLY A 1 98 ? -6.799 -8.779 19.488 1.00 82.75 98 GLY A CA 1
ATOM 675 C C . GLY A 1 98 ? -5.745 -9.018 18.409 1.00 82.75 98 GLY A C 1
ATOM 676 O O . GLY A 1 98 ? -5.677 -8.259 17.443 1.00 82.75 98 GLY A O 1
ATOM 677 N N . LEU A 1 99 ? -4.971 -10.107 18.508 1.00 84.44 99 LEU A N 1
ATOM 678 C CA . LEU A 1 99 ? -3.971 -10.482 17.498 1.00 84.44 99 LEU A CA 1
ATOM 679 C C . LEU A 1 99 ? -4.609 -10.820 16.145 1.00 84.44 99 LEU A C 1
ATOM 681 O O . LEU A 1 99 ? -4.098 -10.395 15.103 1.00 84.44 99 LEU A O 1
ATOM 685 N N . ARG A 1 100 ? -5.743 -11.532 16.135 1.00 87.50 100 ARG A N 1
ATOM 686 C CA . ARG A 1 100 ? -6.488 -11.847 14.905 1.00 87.50 100 ARG A CA 1
ATOM 687 C C . ARG A 1 100 ? -6.958 -10.578 14.185 1.00 87.50 100 ARG A C 1
ATOM 689 O O . ARG A 1 100 ? -6.714 -10.432 12.988 1.00 87.50 100 ARG A O 1
ATOM 696 N N . TYR A 1 101 ? -7.597 -9.647 14.889 1.00 90.88 101 TYR A N 1
ATOM 697 C CA . TYR A 1 101 ? -8.125 -8.427 14.270 1.00 90.88 101 TYR A CA 1
ATOM 698 C C . TYR A 1 101 ? -7.029 -7.416 13.922 1.00 90.88 101 TYR A C 1
ATOM 700 O O . TYR A 1 101 ? -7.086 -6.804 12.855 1.00 90.88 101 TYR A O 1
ATOM 708 N N . SER A 1 102 ? -5.985 -7.303 14.750 1.00 90.69 102 SER A N 1
ATOM 709 C CA . SER A 1 102 ? -4.788 -6.516 14.424 1.00 90.69 102 SER A CA 1
ATOM 710 C C . SER A 1 102 ? -4.109 -7.035 13.156 1.00 90.69 102 SER A C 1
ATOM 712 O O . SER A 1 102 ? -3.826 -6.258 12.248 1.00 90.69 102 SER A O 1
ATOM 714 N N . SER A 1 103 ? -3.887 -8.349 13.040 1.00 88.62 103 SER A N 1
ATOM 715 C CA . SER A 1 103 ? -3.260 -8.934 11.845 1.00 88.62 103 SER A CA 1
ATOM 716 C C . SER A 1 103 ? -4.118 -8.756 10.591 1.00 88.62 103 SER A C 1
ATOM 718 O O . SER A 1 103 ? -3.592 -8.349 9.555 1.00 88.62 103 SER A O 1
ATOM 720 N N . ALA A 1 104 ? -5.437 -8.957 10.682 1.00 92.75 104 ALA A N 1
ATOM 721 C CA . ALA A 1 104 ? -6.358 -8.694 9.577 1.00 92.75 104 ALA A CA 1
ATOM 722 C C . ALA A 1 104 ? -6.326 -7.218 9.133 1.00 92.75 104 ALA A C 1
ATOM 724 O O . ALA A 1 104 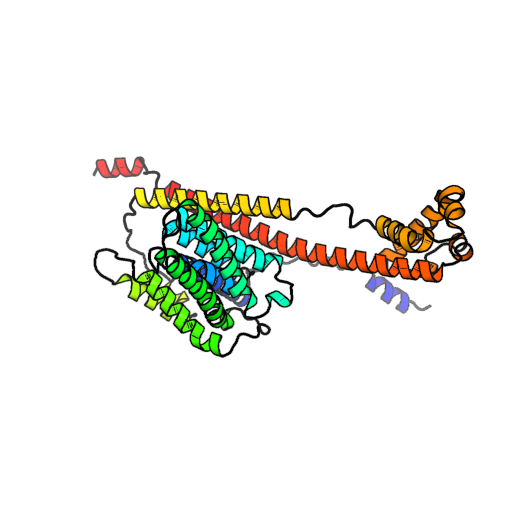? -6.273 -6.937 7.932 1.00 92.75 104 ALA A O 1
ATOM 725 N N . ALA A 1 105 ? -6.296 -6.270 10.076 1.00 92.88 105 ALA A N 1
ATOM 726 C CA . ALA A 1 105 ? -6.195 -4.841 9.781 1.00 92.88 105 ALA A CA 1
ATOM 727 C C . ALA A 1 105 ? -4.844 -4.471 9.144 1.00 92.88 105 ALA A C 1
ATOM 729 O O . ALA A 1 105 ? -4.821 -3.765 8.133 1.00 92.88 105 ALA A O 1
ATOM 730 N N . ILE A 1 106 ? -3.730 -4.996 9.671 1.00 89.44 106 ILE A N 1
ATOM 731 C CA . ILE A 1 106 ? -2.377 -4.784 9.129 1.00 89.44 106 ILE A CA 1
ATOM 732 C C . ILE A 1 106 ? -2.284 -5.316 7.699 1.00 89.44 106 ILE A C 1
ATOM 734 O O . ILE A 1 106 ? -1.812 -4.603 6.816 1.00 89.44 106 ILE A O 1
ATOM 738 N N . LEU A 1 107 ? -2.765 -6.537 7.443 1.00 91.12 107 LEU A N 1
ATOM 739 C CA . LEU A 1 107 ? -2.772 -7.130 6.104 1.00 91.12 107 LEU A CA 1
ATOM 740 C C . LEU A 1 107 ? -3.648 -6.322 5.140 1.00 91.12 107 LEU A C 1
ATOM 742 O O . LEU A 1 107 ? -3.248 -6.070 4.004 1.00 91.12 107 LEU A O 1
ATOM 746 N N . THR A 1 108 ? -4.811 -5.858 5.601 1.00 90.50 108 THR A N 1
ATOM 747 C CA . THR A 1 108 ? -5.726 -5.049 4.785 1.00 90.50 108 THR A CA 1
ATOM 748 C C . THR A 1 108 ? -5.074 -3.728 4.392 1.00 90.50 108 THR A C 1
ATOM 750 O O . THR A 1 108 ? -5.085 -3.354 3.216 1.00 90.50 108 THR A O 1
ATOM 753 N N . PHE A 1 109 ? -4.432 -3.051 5.347 1.00 88.88 109 PHE A N 1
ATOM 754 C CA . PHE A 1 109 ? -3.669 -1.836 5.085 1.00 88.88 109 PHE A CA 1
ATOM 755 C C . PHE A 1 109 ? -2.468 -2.101 4.166 1.00 88.88 109 PHE A C 1
ATOM 757 O O . PHE A 1 109 ? -2.236 -1.342 3.227 1.00 88.88 109 PHE A O 1
ATOM 764 N N . ALA A 1 110 ? -1.736 -3.199 4.375 1.00 84.62 110 ALA A N 1
ATOM 765 C CA . ALA A 1 110 ? -0.591 -3.573 3.551 1.00 84.62 110 ALA A CA 1
ATOM 766 C C . ALA A 1 110 ? -0.991 -3.806 2.087 1.00 84.62 110 ALA A C 1
ATOM 768 O O . ALA A 1 110 ? -0.317 -3.298 1.192 1.00 84.62 110 ALA A O 1
ATOM 769 N N . ILE A 1 111 ? -2.112 -4.490 1.825 1.00 84.25 111 ILE A N 1
ATOM 770 C CA . ILE A 1 111 ? -2.658 -4.649 0.467 1.00 84.25 111 ILE A CA 1
ATOM 771 C C . ILE A 1 111 ? -3.096 -3.292 -0.095 1.00 84.25 111 ILE A C 1
ATOM 773 O O . ILE A 1 111 ? -2.782 -2.973 -1.245 1.00 84.25 111 ILE A O 1
ATOM 777 N N . HIS A 1 112 ? -3.759 -2.458 0.714 1.00 79.25 112 HIS A N 1
ATOM 778 C CA . HIS A 1 112 ? -4.144 -1.107 0.303 1.00 79.25 112 HIS A CA 1
ATOM 779 C C . HIS A 1 112 ? -2.945 -0.255 -0.108 1.00 79.25 112 HIS A C 1
ATOM 781 O O . HIS A 1 112 ? -3.026 0.508 -1.076 1.00 79.25 112 HIS A O 1
ATOM 787 N N . PHE A 1 113 ? -1.844 -0.381 0.621 1.00 79.94 113 PHE A N 1
ATOM 788 C CA . PHE A 1 113 ? -0.612 0.341 0.376 1.00 79.94 113 PHE A CA 1
ATOM 789 C C . PHE A 1 113 ? 0.150 -0.214 -0.832 1.00 79.94 113 PHE A C 1
ATOM 791 O O . PHE A 1 113 ? 0.479 0.541 -1.746 1.00 79.94 113 PHE A O 1
ATOM 798 N N . ALA A 1 114 ? 0.372 -1.529 -0.885 1.00 77.44 114 ALA A N 1
ATOM 799 C CA . ALA A 1 114 ? 1.145 -2.189 -1.936 1.00 77.44 114 ALA A CA 1
ATOM 800 C C . ALA A 1 114 ? 0.529 -2.010 -3.330 1.00 77.44 114 ALA A C 1
ATOM 802 O O . ALA A 1 114 ? 1.253 -1.848 -4.312 1.00 77.44 114 ALA A O 1
ATOM 803 N N . PHE A 1 115 ? -0.801 -2.002 -3.412 1.00 76.94 115 PHE A N 1
ATOM 804 C CA . PHE A 1 115 ? -1.537 -1.970 -4.674 1.00 76.94 115 PHE A CA 1
ATOM 805 C C . PHE A 1 115 ? -2.317 -0.668 -4.890 1.00 76.94 115 PHE A C 1
ATOM 807 O O . PHE A 1 115 ? -3.238 -0.624 -5.709 1.00 76.94 115 PHE A O 1
ATOM 814 N N . TYR A 1 116 ? -1.929 0.414 -4.207 1.00 71.06 116 TYR A N 1
ATOM 815 C CA . TYR A 1 116 ? -2.569 1.728 -4.327 1.00 71.06 116 TYR A CA 1
ATOM 816 C C . TYR A 1 116 ? -2.695 2.216 -5.786 1.00 71.06 116 TYR A C 1
ATOM 818 O O . TYR A 1 116 ? -3.704 2.818 -6.172 1.00 71.06 116 TYR A O 1
ATOM 826 N N . ASP A 1 117 ? -1.702 1.914 -6.628 1.00 65.06 117 ASP A N 1
ATOM 827 C CA . ASP A 1 117 ? -1.697 2.345 -8.025 1.00 65.06 117 ASP A CA 1
ATOM 828 C C . ASP A 1 117 ? -2.588 1.500 -8.946 1.00 65.06 117 ASP A C 1
ATOM 830 O O . ASP A 1 117 ? -2.985 1.982 -10.017 1.00 65.06 117 ASP A O 1
ATOM 834 N N . TRP A 1 118 ? -2.996 0.297 -8.533 1.00 74.81 118 TRP A N 1
ATOM 835 C CA . TRP A 1 118 ? -3.788 -0.599 -9.371 1.00 74.81 118 TRP A CA 1
ATOM 836 C C . TRP A 1 118 ? -5.211 -0.063 -9.561 1.00 74.81 118 TRP A C 1
ATOM 838 O O . TRP A 1 118 ? -5.989 0.098 -8.623 1.00 74.81 118 TRP A O 1
ATOM 848 N N . LYS A 1 119 ? -5.598 0.174 -10.820 1.00 72.69 119 LYS A N 1
ATOM 849 C CA . LYS A 1 119 ? -6.948 0.625 -11.210 1.00 72.69 119 LYS A CA 1
ATOM 850 C C . LYS A 1 119 ? -8.083 -0.262 -10.674 1.00 72.69 119 LYS A C 1
ATOM 852 O O . LYS A 1 119 ? -9.172 0.254 -10.438 1.00 72.69 119 LYS A O 1
ATOM 857 N N . LEU A 1 120 ? -7.845 -1.563 -10.481 1.00 74.19 120 LEU A N 1
ATOM 858 C CA . LEU A 1 120 ? -8.848 -2.495 -9.960 1.00 74.19 120 LEU A CA 1
ATOM 859 C C . LEU A 1 120 ? -9.186 -2.190 -8.494 1.00 74.19 120 LEU A C 1
ATOM 861 O O . LEU A 1 120 ? -10.359 -2.129 -8.135 1.00 74.19 120 LEU A O 1
ATOM 865 N N . LEU A 1 121 ? -8.169 -1.881 -7.689 1.00 69.56 121 LEU A N 1
ATOM 866 C CA . LEU A 1 121 ? -8.308 -1.575 -6.266 1.00 69.56 121 LEU A CA 1
ATOM 867 C C . LEU A 1 121 ? -8.956 -0.206 -5.996 1.00 69.56 121 LEU A C 1
ATOM 869 O O . LEU A 1 121 ? -9.454 0.066 -4.906 1.00 69.56 121 LEU A O 1
ATOM 873 N N . ARG A 1 122 ? -9.029 0.650 -7.024 1.00 67.50 122 ARG A N 1
ATOM 874 C CA . ARG A 1 122 ? -9.753 1.930 -6.972 1.00 67.50 122 ARG A CA 1
ATOM 875 C C . ARG A 1 122 ? -11.270 1.766 -7.081 1.00 67.50 122 ARG A C 1
ATOM 877 O O . ARG A 1 122 ? -11.993 2.732 -6.840 1.00 67.50 122 ARG A O 1
ATOM 884 N N . ARG A 1 123 ? -11.780 0.580 -7.445 1.00 77.44 123 ARG A N 1
ATOM 885 C CA . ARG A 1 123 ? -13.229 0.329 -7.475 1.00 77.44 123 ARG A CA 1
ATOM 886 C C . ARG A 1 123 ? -13.811 0.386 -6.052 1.00 77.44 123 ARG A C 1
ATOM 888 O O . ARG A 1 123 ? -13.149 -0.031 -5.101 1.00 77.44 123 ARG A O 1
ATOM 895 N N . PRO A 1 124 ? -15.055 0.870 -5.883 1.00 71.69 124 PRO A N 1
ATOM 896 C CA . PRO A 1 124 ? -15.649 1.080 -4.559 1.00 71.69 124 PRO A CA 1
ATOM 897 C C . PRO A 1 124 ? -15.854 -0.218 -3.763 1.00 71.69 124 PRO A C 1
ATOM 899 O O . PRO A 1 124 ? -15.871 -0.177 -2.539 1.00 71.69 124 PRO A O 1
ATOM 902 N N . TRP A 1 125 ? -15.973 -1.360 -4.442 1.00 80.50 125 TRP A N 1
ATOM 903 C CA . TRP A 1 125 ? -16.185 -2.677 -3.834 1.00 80.50 125 TRP A CA 1
ATOM 904 C C . TRP A 1 125 ? -14.892 -3.460 -3.565 1.00 80.50 125 TRP A C 1
ATOM 906 O O . TRP A 1 125 ? -14.925 -4.433 -2.821 1.00 80.50 125 TRP A O 1
ATOM 916 N N . ALA A 1 126 ? -13.753 -3.046 -4.129 1.00 85.94 126 ALA A N 1
ATOM 917 C CA . ALA A 1 126 ? -12.521 -3.827 -4.037 1.00 85.94 126 ALA A CA 1
ATOM 918 C C . ALA A 1 126 ? -11.976 -3.890 -2.598 1.00 85.94 126 ALA A C 1
ATOM 920 O O . ALA A 1 126 ? -11.651 -4.970 -2.121 1.00 85.94 126 ALA A O 1
ATOM 921 N N . MET A 1 127 ? -11.945 -2.759 -1.881 1.00 87.31 127 MET A N 1
ATOM 922 C CA . MET A 1 127 ? -11.440 -2.724 -0.496 1.00 87.31 127 MET A CA 1
ATOM 923 C C . MET A 1 127 ? -12.321 -3.409 0.532 1.00 87.31 127 MET A C 1
ATOM 925 O O . MET A 1 127 ? -11.765 -4.138 1.351 1.00 87.31 127 MET A O 1
ATOM 929 N N . PRO A 1 128 ? -13.658 -3.262 0.479 1.00 90.44 128 PRO A N 1
ATOM 930 C CA . PRO A 1 128 ? -14.535 -4.113 1.263 1.00 90.44 128 PRO A CA 1
ATOM 931 C C . PRO A 1 128 ? -14.199 -5.592 1.067 1.00 90.44 128 PRO A C 1
ATOM 933 O O . PRO A 1 128 ? -13.902 -6.261 2.047 1.00 90.44 128 PRO A O 1
ATOM 936 N N . LEU A 1 129 ? -14.126 -6.080 -0.180 1.00 91.81 129 LEU A N 1
ATOM 937 C CA . LEU A 1 129 ? -13.803 -7.488 -0.447 1.00 91.81 129 LEU A CA 1
ATOM 938 C C . LEU A 1 129 ? -12.446 -7.908 0.123 1.00 91.81 129 LEU A C 1
ATOM 940 O O . LEU A 1 129 ? -12.361 -8.951 0.764 1.00 91.81 129 LEU A O 1
ATOM 944 N N . VAL A 1 130 ? -11.397 -7.103 -0.060 1.00 90.94 130 VAL A N 1
ATOM 945 C CA . VAL A 1 130 ? -10.077 -7.390 0.523 1.00 90.94 130 VAL A CA 1
ATOM 946 C C . VAL A 1 130 ? -10.168 -7.527 2.046 1.00 90.94 130 VAL A C 1
ATOM 948 O O . VAL A 1 130 ? -9.700 -8.517 2.597 1.00 90.94 130 VAL A O 1
ATOM 951 N N . ALA A 1 131 ? -10.829 -6.589 2.722 1.00 92.56 131 ALA A N 1
ATOM 952 C CA . ALA A 1 131 ? -10.988 -6.625 4.173 1.00 92.56 131 ALA A CA 1
ATOM 953 C C . ALA A 1 131 ? -11.786 -7.849 4.646 1.00 92.56 131 ALA A C 1
ATOM 955 O O . ALA A 1 131 ? -11.378 -8.531 5.583 1.00 92.56 131 ALA A O 1
ATOM 956 N N . GLY A 1 132 ? -12.898 -8.160 3.972 1.00 91.69 132 GLY A N 1
ATOM 957 C CA . GLY A 1 132 ? -13.724 -9.325 4.288 1.00 91.69 132 GLY A CA 1
ATOM 958 C C . GLY A 1 132 ? -12.988 -10.643 4.058 1.00 91.69 132 GLY A C 1
ATOM 959 O O . GLY A 1 132 ? -13.038 -11.517 4.915 1.00 91.69 132 GLY A O 1
ATOM 960 N N . THR A 1 133 ? -12.252 -10.776 2.949 1.00 92.88 133 THR A N 1
ATOM 961 C CA . THR A 1 133 ? -11.450 -11.982 2.669 1.00 92.88 133 THR A CA 1
ATOM 962 C C . THR A 1 133 ? -10.326 -12.175 3.678 1.00 92.88 133 THR A C 1
ATOM 964 O O . THR A 1 133 ? -10.162 -13.277 4.189 1.00 92.88 133 THR A O 1
ATOM 967 N N . LEU A 1 134 ? -9.584 -11.121 4.026 1.00 92.44 134 LEU A N 1
ATOM 968 C CA . LEU A 1 134 ? -8.525 -11.222 5.028 1.00 92.44 134 LEU A CA 1
ATOM 969 C C . LEU A 1 134 ? -9.082 -11.530 6.420 1.00 92.44 134 LEU A C 1
ATOM 971 O O . LEU A 1 134 ? -8.516 -12.373 7.109 1.00 92.44 134 LEU A O 1
ATOM 975 N N . ASN A 1 135 ? -10.204 -10.915 6.810 1.00 91.56 135 ASN A N 1
ATOM 976 C CA . ASN A 1 135 ? -10.869 -11.234 8.075 1.00 91.56 135 ASN A CA 1
ATOM 977 C C . ASN A 1 135 ? -11.412 -12.676 8.101 1.00 91.56 135 ASN A C 1
ATOM 979 O O . ASN A 1 135 ? -11.342 -13.355 9.126 1.00 91.56 135 ASN A O 1
ATOM 983 N N . ALA A 1 136 ? -11.909 -13.170 6.963 1.00 91.69 136 ALA A N 1
ATOM 984 C CA . ALA A 1 136 ? -12.339 -14.554 6.816 1.00 91.69 136 ALA A CA 1
ATOM 985 C C . ALA A 1 136 ? -11.158 -15.521 6.962 1.00 91.69 136 ALA A C 1
ATOM 987 O O . ALA A 1 136 ? -11.243 -16.476 7.725 1.00 91.69 136 ALA A O 1
ATOM 988 N N . VAL A 1 137 ? -10.036 -15.265 6.282 1.00 90.75 137 VAL A N 1
ATOM 989 C CA . VAL A 1 137 ? -8.844 -16.125 6.351 1.00 90.75 137 VAL A CA 1
ATOM 990 C C . VAL A 1 137 ? -8.289 -16.179 7.773 1.00 90.75 137 VAL A C 1
ATOM 992 O O . VAL A 1 137 ? -8.051 -17.270 8.289 1.00 90.75 137 VAL A O 1
ATOM 995 N N . THR A 1 138 ? -8.127 -15.034 8.442 1.00 87.69 138 THR A N 1
ATOM 996 C CA . THR A 1 138 ? -7.624 -15.019 9.825 1.00 87.69 138 THR A CA 1
ATOM 997 C C . THR A 1 138 ? -8.595 -15.695 10.793 1.00 87.69 138 THR A C 1
ATOM 999 O O . THR A 1 138 ? -8.157 -16.383 11.713 1.00 87.69 138 THR A O 1
ATOM 1002 N N . GLY A 1 139 ? -9.905 -15.573 10.569 1.00 85.31 139 GLY A N 1
ATOM 1003 C CA . GLY A 1 139 ? -10.909 -16.277 11.362 1.00 85.31 139 GLY A CA 1
ATOM 1004 C C . GLY A 1 139 ? -10.960 -17.777 11.136 1.00 85.31 139 GLY A C 1
ATOM 1005 O O . GLY A 1 139 ? -11.076 -18.526 12.104 1.00 85.31 139 GLY A O 1
ATOM 1006 N N . LEU A 1 140 ? -10.801 -18.218 9.889 1.00 86.81 140 LEU A N 1
ATOM 1007 C CA . LEU A 1 140 ? -10.761 -19.630 9.529 1.00 86.81 140 LEU A CA 1
ATOM 1008 C C . LEU A 1 140 ? -9.581 -20.333 10.204 1.00 86.81 140 LEU A C 1
ATOM 1010 O O . LEU A 1 140 ? -9.755 -21.412 10.761 1.00 86.81 140 LEU A O 1
ATOM 1014 N N . ILE A 1 141 ? -8.402 -19.700 10.203 1.00 85.00 141 ILE A N 1
ATOM 1015 C CA . ILE A 1 141 ? -7.192 -20.240 10.839 1.00 85.00 141 ILE A CA 1
ATOM 1016 C C . ILE A 1 141 ? -7.435 -20.475 12.332 1.00 85.00 141 ILE A C 1
ATOM 1018 O O . ILE A 1 141 ? -7.185 -21.574 12.820 1.00 85.00 141 ILE A O 1
ATOM 1022 N N . VAL A 1 142 ? -7.979 -19.485 13.044 1.00 80.94 142 VAL A N 1
ATOM 1023 C CA . VAL A 1 142 ? -8.225 -19.596 14.491 1.00 80.94 142 VAL A CA 1
ATOM 1024 C C . VAL A 1 142 ? -9.306 -20.640 14.801 1.00 80.94 142 VAL A C 1
ATOM 1026 O O . VAL A 1 142 ? -9.104 -21.473 15.679 1.00 80.94 142 VAL A O 1
ATOM 1029 N N . ARG A 1 143 ? -10.422 -20.661 14.057 1.00 79.06 143 ARG A N 1
ATOM 1030 C CA . ARG A 1 143 ? -11.518 -21.630 14.279 1.00 79.06 143 ARG A CA 1
ATOM 1031 C C . ARG A 1 143 ? -11.183 -23.057 13.847 1.00 79.06 143 ARG A C 1
ATOM 1033 O O . ARG A 1 143 ? -11.710 -24.005 14.420 1.00 79.06 143 ARG A O 1
ATOM 1040 N N . SER A 1 144 ? -10.284 -23.236 12.878 1.00 78.69 144 SER A N 1
ATOM 1041 C CA . SER A 1 144 ? -9.836 -24.572 12.458 1.00 78.69 144 SER A CA 1
ATOM 1042 C C . SER A 1 144 ? -9.147 -25.352 13.583 1.00 78.69 144 SER A C 1
ATOM 1044 O O . SER A 1 144 ? -9.163 -26.578 13.567 1.00 78.69 144 SER A O 1
ATOM 1046 N N . GLN A 1 145 ? -8.596 -24.652 14.580 1.00 76.12 145 GLN A N 1
ATOM 1047 C CA . GLN A 1 145 ? -7.926 -25.256 15.731 1.00 76.12 145 GLN A CA 1
ATOM 1048 C C . GLN A 1 145 ? -8.893 -25.645 16.860 1.00 76.12 145 GLN A C 1
ATOM 1050 O O . GLN A 1 145 ? -8.564 -26.515 17.661 1.00 76.12 145 GLN A O 1
ATOM 1055 N N . THR A 1 146 ? -10.075 -25.023 16.936 1.00 68.50 146 THR A N 1
ATOM 1056 C CA . THR A 1 146 ? -11.052 -25.217 18.025 1.00 68.50 146 THR A CA 1
ATOM 1057 C C . THR A 1 146 ? -12.261 -26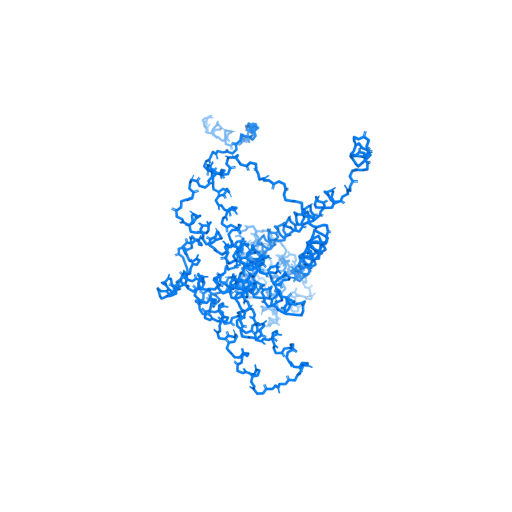.077 17.643 1.00 68.50 146 THR A C 1
ATOM 1059 O O . THR A 1 146 ? -13.018 -26.476 18.527 1.00 68.50 146 THR A O 1
ATOM 1062 N N . GLY A 1 147 ? -12.412 -26.428 16.361 1.00 62.78 147 GLY A N 1
ATOM 1063 C CA . GLY A 1 147 ? -13.512 -27.252 15.849 1.00 62.78 147 GLY A CA 1
ATOM 1064 C C . GLY A 1 147 ? -14.772 -26.440 15.525 1.00 62.78 147 GLY A C 1
ATOM 1065 O O . GLY A 1 147 ? -15.001 -25.367 16.077 1.00 62.78 147 GLY A O 1
ATOM 1066 N N . TRP A 1 148 ? -15.590 -26.941 14.595 1.00 68.19 148 TRP A N 1
ATOM 1067 C CA . TRP A 1 148 ? -16.801 -26.257 14.124 1.00 68.19 148 TRP A CA 1
ATOM 1068 C C . TRP A 1 148 ? -18.046 -26.806 14.821 1.00 68.19 148 TRP A C 1
ATOM 1070 O O . TRP A 1 148 ? -18.354 -27.988 14.682 1.00 68.19 148 TRP A O 1
ATOM 1080 N N . LYS A 1 149 ? -18.801 -25.949 15.515 1.00 68.38 149 LYS A N 1
ATOM 1081 C CA . LYS A 1 149 ? -20.216 -26.207 15.832 1.00 68.38 149 LYS A CA 1
ATOM 1082 C C . LYS A 1 149 ? -21.092 -25.537 14.770 1.00 68.38 149 LYS A C 1
ATOM 1084 O O . LYS A 1 149 ? -20.711 -24.503 14.228 1.00 68.38 149 LYS A O 1
ATOM 1089 N N . GLU A 1 150 ? -22.272 -26.080 14.467 1.00 65.19 150 GLU A N 1
ATOM 1090 C CA . GLU A 1 150 ? -23.105 -25.559 13.362 1.00 65.19 150 GLU A CA 1
ATOM 1091 C C . GLU A 1 150 ? -23.495 -24.074 13.525 1.00 65.19 150 GLU A C 1
ATOM 1093 O O . GLU A 1 150 ? -23.505 -23.329 12.544 1.00 65.19 150 GLU A O 1
ATOM 1098 N N . MET A 1 151 ? -23.717 -23.598 14.758 1.00 63.84 151 MET A N 1
ATOM 1099 C CA . MET A 1 151 ? -24.012 -22.180 15.031 1.00 63.84 151 MET A CA 1
ATOM 1100 C C . MET A 1 151 ? -22.815 -21.236 14.809 1.00 63.84 151 MET A C 1
ATOM 1102 O O . MET A 1 151 ? -23.011 -20.080 14.432 1.00 63.84 151 MET A O 1
ATOM 1106 N N . ASP A 1 152 ? -21.575 -21.713 14.963 1.00 70.00 152 ASP A N 1
ATOM 1107 C CA . ASP A 1 152 ? -20.366 -20.897 14.772 1.00 70.00 152 ASP A CA 1
ATOM 1108 C C . ASP A 1 152 ? -20.187 -20.448 13.317 1.00 70.00 152 ASP A C 1
ATOM 1110 O O . ASP A 1 152 ? -19.690 -19.348 13.051 1.00 70.00 152 ASP A O 1
ATOM 1114 N N . GLY A 1 153 ? -20.617 -21.286 12.368 1.00 76.75 153 GLY A N 1
ATOM 1115 C CA . GLY A 1 153 ? -20.557 -20.982 10.940 1.00 76.75 153 GLY A CA 1
ATOM 1116 C C . GLY A 1 153 ? -21.453 -19.803 10.554 1.00 76.75 153 GLY A C 1
ATOM 1117 O O . GLY A 1 153 ? -21.048 -18.956 9.755 1.00 76.75 153 GLY A O 1
ATOM 1118 N N . PHE A 1 154 ? -22.636 -19.694 11.166 1.00 75.69 154 PHE A N 1
ATOM 1119 C CA . PHE A 1 154 ? -23.552 -18.578 10.924 1.00 75.69 154 PHE A CA 1
ATOM 1120 C C . PHE A 1 154 ? -22.980 -17.250 11.437 1.00 75.69 154 PHE A C 1
ATOM 1122 O O . PHE A 1 154 ? -22.939 -16.269 10.692 1.00 75.69 154 PHE A O 1
ATOM 1129 N N . TYR A 1 155 ? -22.466 -17.221 12.673 1.00 74.69 155 TYR A N 1
ATOM 1130 C CA . TYR A 1 155 ? -21.836 -16.019 13.229 1.00 74.69 155 TYR A CA 1
ATOM 1131 C C . TYR A 1 155 ? -20.601 -15.592 12.437 1.00 74.69 155 TYR A C 1
ATOM 1133 O O . TYR A 1 155 ? -20.400 -14.401 12.217 1.00 74.69 155 TYR A O 1
ATOM 1141 N N . PHE A 1 156 ? -19.811 -16.550 11.947 1.00 82.50 156 PHE A N 1
ATOM 1142 C CA . PHE A 1 156 ? -18.679 -16.276 11.064 1.00 82.50 156 PHE A CA 1
ATOM 1143 C C . PHE A 1 156 ? -19.103 -15.618 9.744 1.00 82.50 156 PHE A C 1
ATOM 1145 O O . PHE A 1 156 ? -18.526 -14.611 9.332 1.00 82.50 156 PHE A O 1
ATOM 1152 N N . ALA A 1 157 ? -20.132 -16.155 9.084 1.00 81.69 157 ALA A N 1
ATOM 1153 C CA . ALA A 1 157 ? -20.649 -15.580 7.846 1.00 81.69 157 ALA A CA 1
ATOM 1154 C C . ALA A 1 157 ? -21.195 -14.160 8.069 1.00 81.69 157 ALA A C 1
ATOM 1156 O O . ALA A 1 157 ? -20.932 -13.255 7.271 1.00 81.69 157 ALA A O 1
ATOM 1157 N N . LEU A 1 158 ? -21.904 -13.951 9.182 1.00 78.94 158 LEU A N 1
ATOM 1158 C CA . LEU A 1 158 ? -22.441 -12.650 9.564 1.00 78.94 158 LEU A CA 1
ATOM 1159 C C . LEU A 1 158 ? -21.328 -11.645 9.894 1.00 78.94 158 LEU A C 1
ATOM 1161 O O . LEU A 1 158 ? -21.413 -10.493 9.474 1.00 78.94 158 LEU A O 1
ATOM 1165 N N . GLU A 1 159 ? -20.263 -12.079 10.572 1.00 84.12 159 GLU A N 1
ATOM 1166 C CA . GLU A 1 159 ? -19.071 -11.272 10.844 1.00 84.12 159 GLU A CA 1
ATOM 1167 C C . GLU A 1 159 ? -18.447 -10.751 9.541 1.00 84.12 159 GLU A C 1
ATOM 1169 O O . GLU A 1 159 ? -18.218 -9.549 9.402 1.00 84.12 159 GLU A O 1
ATOM 1174 N N . ILE A 1 160 ? -18.232 -11.633 8.557 1.00 88.50 160 ILE A N 1
ATOM 1175 C CA . ILE A 1 160 ? -17.673 -11.261 7.249 1.00 88.50 160 ILE A CA 1
ATOM 1176 C C . ILE A 1 160 ? -18.605 -10.281 6.531 1.00 88.50 160 ILE A C 1
ATOM 1178 O O . ILE A 1 160 ? -18.149 -9.251 6.029 1.00 88.50 160 ILE A O 1
ATOM 1182 N N . ALA A 1 161 ? -19.910 -10.567 6.503 1.00 82.62 161 ALA A N 1
ATOM 1183 C CA . ALA A 1 161 ? -20.902 -9.695 5.881 1.00 82.62 161 ALA A CA 1
ATOM 1184 C C . ALA A 1 161 ? -20.914 -8.295 6.521 1.00 82.62 161 ALA A C 1
ATOM 1186 O O . ALA A 1 161 ? -20.942 -7.289 5.806 1.00 82.62 161 ALA A O 1
ATOM 1187 N N . LEU A 1 162 ? -20.808 -8.221 7.852 1.00 83.94 162 LEU A N 1
ATOM 1188 C CA . LEU A 1 162 ? -20.670 -6.976 8.609 1.00 83.94 162 LEU A CA 1
ATOM 1189 C C . LEU A 1 162 ? -19.380 -6.234 8.254 1.00 83.94 162 LEU A C 1
ATOM 1191 O O . LEU A 1 162 ? -19.438 -5.028 8.021 1.00 83.94 162 LEU A O 1
ATOM 1195 N N . THR A 1 163 ? -18.237 -6.921 8.148 1.00 89.56 163 THR A N 1
ATOM 1196 C CA . THR A 1 163 ? -16.974 -6.293 7.726 1.00 89.56 163 THR A CA 1
ATOM 1197 C C . THR A 1 163 ? -17.102 -5.672 6.331 1.00 89.56 163 THR A C 1
ATOM 1199 O O . THR A 1 163 ? -16.702 -4.523 6.133 1.00 89.56 163 THR A O 1
ATOM 1202 N N . LEU A 1 164 ? -17.701 -6.390 5.372 1.00 87.19 164 LEU A N 1
ATOM 1203 C CA . LEU A 1 164 ? -17.923 -5.907 4.003 1.00 87.19 164 LEU A CA 1
ATOM 1204 C C . LEU A 1 164 ? -18.841 -4.676 3.976 1.00 87.19 164 LEU A C 1
ATOM 1206 O O . LEU A 1 164 ? -18.505 -3.653 3.370 1.00 87.19 164 LEU A O 1
ATOM 1210 N N . ALA A 1 165 ? -19.995 -4.768 4.641 1.00 82.50 165 ALA A N 1
ATOM 1211 C CA . ALA A 1 165 ? -20.995 -3.708 4.669 1.00 82.50 165 ALA A CA 1
ATOM 1212 C C . ALA A 1 165 ? -20.471 -2.452 5.380 1.00 82.50 165 ALA A C 1
ATOM 1214 O O . ALA A 1 165 ? -20.610 -1.342 4.858 1.00 82.50 165 ALA A O 1
ATOM 1215 N N . ALA A 1 166 ? -19.808 -2.622 6.527 1.00 85.69 166 ALA A N 1
ATOM 1216 C CA . ALA A 1 166 ? -19.222 -1.527 7.290 1.00 85.69 166 ALA A CA 1
ATOM 1217 C C . ALA A 1 166 ? -18.080 -0.850 6.522 1.00 85.69 166 ALA A C 1
ATOM 1219 O O . ALA A 1 166 ? -18.058 0.375 6.434 1.00 85.69 166 ALA A O 1
ATOM 1220 N N . ALA A 1 167 ? -17.185 -1.610 5.880 1.00 90.81 167 ALA A N 1
ATOM 1221 C CA . ALA A 1 167 ? -16.091 -1.039 5.090 1.00 90.81 167 ALA A CA 1
ATOM 1222 C C . ALA A 1 167 ? -16.621 -0.196 3.920 1.00 90.81 167 ALA A C 1
ATOM 1224 O O . ALA A 1 167 ? -16.110 0.889 3.627 1.00 90.81 167 ALA A O 1
ATOM 1225 N N . TRP A 1 168 ? -17.684 -0.672 3.265 1.00 85.44 168 TRP A N 1
ATOM 1226 C CA . TRP A 1 168 ? -18.359 0.070 2.205 1.00 85.44 168 TRP A CA 1
ATOM 1227 C C . TRP A 1 168 ? -19.032 1.350 2.728 1.00 85.44 168 TRP A C 1
ATOM 1229 O O . TRP A 1 168 ? -18.880 2.414 2.121 1.00 85.44 168 TRP A O 1
ATOM 1239 N N . ALA A 1 169 ? -19.731 1.271 3.864 1.00 80.25 169 ALA A N 1
ATOM 1240 C CA . ALA A 1 169 ? -20.435 2.401 4.466 1.00 80.25 169 ALA A CA 1
ATOM 1241 C C . ALA A 1 169 ? -19.467 3.468 5.012 1.00 80.25 169 ALA A C 1
ATOM 1243 O O . ALA A 1 169 ? -19.601 4.649 4.687 1.00 80.25 169 ALA A O 1
ATOM 1244 N N . PHE A 1 170 ? -18.441 3.069 5.768 1.00 87.25 170 PHE A N 1
ATOM 1245 C CA . PHE A 1 170 ? -17.436 3.976 6.335 1.00 87.25 170 PHE A CA 1
ATOM 1246 C C . PHE A 1 170 ? -16.665 4.727 5.249 1.00 87.25 170 PHE A C 1
ATOM 1248 O O . PHE A 1 170 ? -16.400 5.919 5.393 1.00 87.25 170 PHE A O 1
ATOM 1255 N N . ARG A 1 171 ? -16.392 4.090 4.104 1.00 84.19 171 ARG A N 1
ATOM 1256 C CA . ARG A 1 171 ? -15.774 4.772 2.957 1.00 84.19 171 ARG A CA 1
ATOM 1257 C C . ARG A 1 171 ? -16.649 5.907 2.414 1.00 84.19 171 ARG A C 1
ATOM 1259 O O . ARG A 1 171 ? -16.133 6.909 1.922 1.00 84.19 171 ARG A O 1
ATOM 1266 N N . GLY A 1 172 ? -17.971 5.767 2.503 1.00 74.56 172 GLY A N 1
ATOM 1267 C CA . GLY A 1 172 ? -18.915 6.838 2.198 1.00 74.56 172 GLY A CA 1
ATOM 1268 C C . GLY A 1 172 ? -18.884 7.981 3.217 1.00 74.56 172 GLY A C 1
ATOM 1269 O O . GLY A 1 172 ? -18.965 9.140 2.811 1.00 74.56 172 GLY A O 1
ATOM 1270 N N . ALA A 1 173 ? -18.708 7.663 4.504 1.00 78.69 173 ALA A N 1
ATOM 1271 C CA . ALA A 1 173 ? -18.599 8.640 5.592 1.00 78.69 173 ALA A CA 1
ATOM 1272 C C . ALA A 1 173 ? -17.301 9.464 5.532 1.00 78.69 173 ALA A C 1
ATOM 1274 O O . ALA A 1 173 ? -17.332 10.665 5.770 1.00 78.69 173 ALA A O 1
ATOM 1275 N N . LEU A 1 174 ? -16.178 8.834 5.169 1.00 75.88 174 LEU A N 1
ATOM 1276 C CA . LEU A 1 174 ? -14.852 9.467 5.097 1.00 75.88 174 LEU A CA 1
ATOM 1277 C C . LEU A 1 174 ? -14.599 10.219 3.775 1.00 75.88 174 LEU A C 1
ATOM 1279 O O . LEU A 1 174 ? -13.617 10.949 3.640 1.00 75.88 174 LEU A O 1
ATOM 1283 N N . ALA A 1 175 ? -15.494 10.084 2.791 1.00 68.94 175 ALA A N 1
ATOM 1284 C CA . ALA A 1 175 ? -15.380 10.742 1.488 1.00 68.94 175 ALA A CA 1
ATOM 1285 C C . ALA A 1 175 ? -15.251 12.286 1.534 1.00 68.94 175 ALA A C 1
ATOM 1287 O O . ALA A 1 175 ? -14.503 12.813 0.708 1.00 68.94 175 ALA A O 1
ATOM 1288 N N . PRO A 1 176 ? -15.936 13.025 2.437 1.00 59.75 176 PRO A N 1
ATOM 1289 C CA . PRO A 1 176 ? -15.801 14.480 2.548 1.00 59.75 176 PRO A CA 1
ATOM 1290 C C . PRO A 1 176 ? -14.437 14.915 3.105 1.00 59.75 176 PRO A C 1
ATOM 1292 O O . PRO A 1 176 ? -13.882 15.900 2.629 1.00 59.75 176 PRO A O 1
ATOM 1295 N N . MET A 1 177 ? -13.886 14.162 4.066 1.00 57.44 177 MET A N 1
ATOM 1296 C CA . MET A 1 177 ? -12.602 14.462 4.721 1.00 57.44 177 MET A CA 1
ATOM 1297 C C . MET A 1 177 ? -11.403 14.151 3.819 1.00 57.44 177 MET A C 1
ATOM 1299 O O . MET A 1 177 ? -10.385 14.825 3.866 1.00 57.44 177 MET A O 1
ATOM 1303 N N . ALA A 1 178 ? -11.521 13.165 2.927 1.00 55.03 178 ALA A N 1
ATOM 1304 C CA . ALA A 1 178 ? -10.398 12.724 2.101 1.00 55.03 178 ALA A CA 1
ATOM 1305 C C . ALA A 1 178 ? -9.968 13.714 0.993 1.00 55.03 178 ALA A C 1
ATOM 1307 O O . ALA A 1 178 ? -9.040 13.395 0.246 1.00 55.03 178 ALA A O 1
ATOM 1308 N N . GLY A 1 179 ? -10.648 14.859 0.802 1.00 50.09 179 GLY A N 1
ATOM 1309 C CA . GLY A 1 179 ? -10.300 15.894 -0.195 1.00 50.09 179 GLY A CA 1
ATOM 1310 C C . GLY A 1 179 ? -10.181 15.396 -1.648 1.00 50.09 179 GLY A C 1
ATOM 1311 O O . GLY A 1 179 ? -9.714 16.101 -2.547 1.00 50.09 179 GLY A O 1
ATOM 1312 N N . ARG A 1 180 ? -10.569 14.145 -1.914 1.00 47.28 180 ARG A N 1
ATOM 1313 C CA . ARG A 1 180 ? -10.202 13.421 -3.126 1.00 47.28 180 ARG A CA 1
ATOM 1314 C C . ARG A 1 180 ? -11.319 13.584 -4.143 1.00 47.28 180 ARG A C 1
ATOM 1316 O O . ARG A 1 180 ? -12.249 12.786 -4.203 1.00 47.28 180 ARG A O 1
ATOM 1323 N N . LYS A 1 181 ? -11.161 14.571 -5.029 1.00 40.31 181 LYS A N 1
ATOM 1324 C CA . LYS A 1 181 ? -11.988 14.851 -6.227 1.00 40.31 181 LYS A CA 1
ATOM 1325 C C . LYS A 1 181 ? -12.098 13.670 -7.229 1.00 40.31 181 LYS A C 1
ATOM 1327 O O . LYS A 1 181 ? -12.496 13.871 -8.370 1.00 40.31 181 LYS A O 1
ATOM 1332 N N . ARG A 1 182 ? -11.686 12.447 -6.859 1.00 41.81 182 ARG A N 1
ATOM 1333 C CA . ARG A 1 182 ? -11.358 11.347 -7.782 1.00 41.81 182 ARG A CA 1
ATOM 1334 C C . ARG A 1 182 ? -11.817 9.945 -7.356 1.00 41.81 182 ARG A C 1
ATOM 1336 O O . ARG A 1 182 ? -11.646 9.021 -8.146 1.00 41.81 182 ARG A O 1
ATOM 1343 N N . ASP A 1 183 ? -12.441 9.779 -6.189 1.00 51.97 183 ASP A N 1
ATOM 1344 C CA . ASP A 1 183 ? -13.089 8.508 -5.838 1.00 51.97 183 ASP A CA 1
ATOM 1345 C C . ASP A 1 183 ? -14.589 8.587 -6.146 1.00 51.97 183 ASP A C 1
ATOM 1347 O O . ASP A 1 183 ? -15.327 9.366 -5.542 1.00 51.97 183 ASP A O 1
ATOM 1351 N N . ARG A 1 184 ? -15.048 7.770 -7.106 1.00 55.81 184 ARG A N 1
ATOM 1352 C CA . ARG A 1 184 ? -16.474 7.546 -7.403 1.00 55.81 184 ARG A CA 1
ATOM 1353 C C . ARG A 1 184 ? -17.115 6.780 -6.238 1.00 55.81 184 ARG A C 1
ATOM 1355 O O . ARG A 1 184 ? -17.372 5.583 -6.338 1.00 55.81 184 ARG A O 1
ATOM 1362 N N . THR A 1 185 ? -17.311 7.450 -5.106 1.00 61.88 185 THR A N 1
ATOM 1363 C CA . THR A 1 185 ? -18.073 6.902 -3.982 1.00 61.88 185 THR A CA 1
ATOM 1364 C C . THR A 1 185 ? -19.557 6.894 -4.339 1.00 61.88 185 THR A C 1
ATOM 1366 O O . THR A 1 185 ? -20.076 7.864 -4.891 1.00 61.88 185 THR A O 1
ATOM 1369 N N . SER A 1 186 ? -20.237 5.776 -4.073 1.00 66.00 186 SER A N 1
ATOM 1370 C CA . SER A 1 186 ? -21.671 5.642 -4.349 1.00 66.00 186 SER A CA 1
ATOM 1371 C C . SER A 1 186 ? -22.467 6.666 -3.534 1.00 66.00 186 SER A C 1
ATOM 1373 O O . SER A 1 186 ? -22.197 6.862 -2.347 1.00 66.00 186 SER A O 1
ATOM 1375 N N . ALA A 1 187 ? -23.470 7.298 -4.150 1.00 66.44 187 ALA A N 1
ATOM 1376 C CA . ALA A 1 187 ? -24.344 8.255 -3.470 1.00 66.44 187 ALA A CA 1
ATOM 1377 C C . ALA A 1 187 ? -25.064 7.624 -2.265 1.00 66.44 187 ALA A C 1
ATOM 1379 O O . ALA A 1 187 ? -25.274 8.296 -1.258 1.00 66.44 187 ALA A O 1
ATOM 1380 N N . ALA A 1 188 ? -25.375 6.324 -2.339 1.00 64.94 188 ALA A N 1
ATOM 1381 C CA . ALA A 1 188 ? -25.961 5.571 -1.234 1.00 64.94 188 ALA A CA 1
ATOM 1382 C C . ALA A 1 188 ? -24.988 5.436 -0.049 1.00 64.94 188 ALA A C 1
ATOM 1384 O O . ALA A 1 188 ? -25.363 5.732 1.082 1.00 64.94 188 ALA A O 1
ATOM 1385 N N . ALA A 1 189 ? -23.717 5.098 -0.307 1.00 65.94 189 ALA A N 1
ATOM 1386 C CA . ALA A 1 189 ? -22.693 4.984 0.736 1.00 65.94 189 ALA A CA 1
ATOM 1387 C C . ALA A 1 189 ? -22.485 6.313 1.473 1.00 65.94 189 ALA A C 1
ATOM 1389 O O . ALA A 1 189 ? -22.293 6.332 2.682 1.00 65.94 189 ALA A O 1
ATOM 1390 N N . ARG A 1 190 ? -22.567 7.443 0.760 1.00 69.06 190 ARG A N 1
ATOM 1391 C CA . ARG A 1 190 ? -22.413 8.776 1.359 1.00 69.06 190 ARG A CA 1
ATOM 1392 C C . ARG A 1 190 ? -23.574 9.159 2.285 1.00 69.06 190 ARG A C 1
ATOM 1394 O O . ARG A 1 190 ? -23.353 9.888 3.242 1.00 69.06 190 ARG A O 1
ATOM 1401 N N . ARG A 1 191 ? -24.792 8.670 2.013 1.00 67.94 191 ARG A N 1
ATOM 1402 C CA . ARG A 1 191 ? -25.974 8.902 2.868 1.00 67.94 191 ARG A CA 1
ATOM 1403 C C . ARG A 1 191 ? -26.000 7.971 4.080 1.00 67.94 191 ARG A C 1
ATOM 1405 O O . ARG A 1 191 ? -26.292 8.418 5.179 1.00 67.94 191 ARG A O 1
ATOM 1412 N N . VAL A 1 192 ? -25.690 6.690 3.874 1.00 69.75 192 VAL A N 1
ATOM 1413 C CA . VAL A 1 192 ? -25.776 5.655 4.921 1.00 69.75 192 VAL A CA 1
ATOM 1414 C C . VAL A 1 192 ? -24.528 5.634 5.810 1.00 69.75 192 VAL A C 1
ATOM 1416 O O . VAL A 1 192 ? -24.613 5.294 6.985 1.00 69.75 192 VAL A O 1
ATOM 1419 N N . GLY A 1 193 ? -23.373 6.036 5.278 1.00 70.94 193 GLY A N 1
ATOM 1420 C CA . GLY A 1 193 ? -22.076 5.965 5.948 1.00 70.94 193 GLY A CA 1
ATOM 1421 C C . GLY A 1 193 ? -22.009 6.645 7.316 1.00 70.94 193 GLY A C 1
ATOM 1422 O O . GLY A 1 193 ? -21.595 5.987 8.267 1.00 70.94 193 GLY A O 1
ATOM 1423 N N . PRO A 1 194 ? -22.414 7.921 7.457 1.00 72.88 194 PRO A N 1
ATOM 1424 C CA . PRO A 1 194 ? -22.387 8.607 8.749 1.00 72.88 194 PRO A CA 1
ATOM 1425 C C . PRO A 1 194 ? -23.266 7.919 9.797 1.00 72.88 194 PRO A C 1
ATOM 1427 O O . PRO A 1 194 ? -22.849 7.763 10.940 1.00 72.88 194 PRO A O 1
ATOM 1430 N N . LEU A 1 195 ? -24.452 7.448 9.398 1.00 67.56 195 LEU A N 1
ATOM 1431 C CA . LEU A 1 195 ? -25.372 6.744 10.290 1.00 67.56 195 LEU A CA 1
ATOM 1432 C C . LEU A 1 195 ? -24.792 5.392 10.726 1.00 67.56 195 LEU A C 1
ATOM 1434 O O . LEU A 1 195 ? -24.802 5.078 11.910 1.00 67.56 195 LEU A O 1
ATOM 1438 N N . ALA A 1 196 ? -24.198 4.639 9.797 1.00 69.19 196 ALA A N 1
ATOM 1439 C CA . ALA A 1 196 ? -23.504 3.392 10.108 1.00 69.19 196 ALA A CA 1
ATOM 1440 C C . ALA A 1 196 ? -22.299 3.608 11.042 1.00 69.19 196 ALA A C 1
ATOM 1442 O O . ALA A 1 196 ? -22.088 2.810 11.951 1.00 69.19 196 ALA A O 1
ATOM 1443 N N . LEU A 1 197 ? -21.532 4.688 10.849 1.00 76.75 197 LEU A N 1
ATOM 1444 C CA . LEU A 1 197 ? -20.407 5.050 11.715 1.00 76.75 197 LEU A CA 1
ATOM 1445 C C . LEU A 1 197 ? -20.881 5.372 13.136 1.00 76.75 197 LEU A C 1
ATOM 1447 O O . LEU A 1 197 ? -20.319 4.860 14.098 1.00 76.75 197 LEU A O 1
ATOM 1451 N N . VAL A 1 198 ? -21.945 6.169 13.269 1.00 69.06 198 VAL A N 1
ATOM 1452 C CA . VAL A 1 198 ? -22.546 6.490 14.570 1.00 69.06 198 VAL A CA 1
ATOM 1453 C C . VAL A 1 198 ? -23.059 5.225 15.252 1.00 69.06 198 VAL A C 1
ATOM 1455 O O . VAL A 1 198 ? -22.731 5.002 16.412 1.00 69.06 198 VAL A O 1
ATOM 1458 N N . CYS A 1 199 ? -23.790 4.360 14.544 1.00 65.12 199 CYS A N 1
ATOM 1459 C CA . CYS A 1 199 ? -24.242 3.080 15.090 1.00 65.12 199 CYS A CA 1
ATOM 1460 C C . CYS A 1 199 ? -23.067 2.208 15.556 1.00 65.12 199 CYS A C 1
ATOM 1462 O O . CYS A 1 199 ? -23.126 1.662 16.653 1.00 65.12 199 CYS A O 1
ATOM 1464 N N . ALA A 1 200 ? -21.988 2.127 14.773 1.00 74.38 200 ALA A N 1
ATOM 1465 C CA . ALA A 1 200 ? -20.803 1.351 15.125 1.00 74.38 200 ALA A CA 1
ATOM 1466 C C . ALA A 1 200 ? -20.067 1.916 16.358 1.00 74.38 200 ALA A C 1
ATOM 1468 O O . ALA A 1 200 ? -19.642 1.161 17.236 1.00 74.38 200 ALA A O 1
ATOM 1469 N N . CYS A 1 201 ? -19.976 3.243 16.484 1.00 71.75 201 CYS A N 1
ATOM 1470 C CA . CYS A 1 201 ? -19.453 3.894 17.686 1.00 71.75 201 CYS A CA 1
ATOM 1471 C C . CYS A 1 201 ? -20.358 3.656 18.902 1.00 71.75 201 CYS A C 1
ATOM 1473 O O . CYS A 1 201 ? -19.862 3.364 19.986 1.00 71.75 201 CYS A O 1
ATOM 1475 N N . LEU A 1 202 ? -21.682 3.726 18.736 1.00 64.62 202 LEU A N 1
ATOM 1476 C CA . LEU A 1 202 ? -22.634 3.435 19.810 1.00 64.62 202 LEU A CA 1
ATOM 1477 C C . LEU A 1 202 ? -22.511 1.983 20.283 1.00 64.62 202 LEU A C 1
ATOM 1479 O O . LEU A 1 202 ? -22.498 1.746 21.486 1.00 64.62 202 LEU A O 1
ATOM 1483 N N . THR A 1 203 ? -22.337 1.022 19.370 1.00 68.50 203 THR A N 1
ATOM 1484 C CA . THR A 1 203 ? -22.074 -0.378 19.742 1.00 68.50 203 THR A CA 1
ATOM 1485 C C . THR A 1 203 ? -20.729 -0.568 20.440 1.00 68.50 203 THR A C 1
ATOM 1487 O O . THR A 1 203 ? -20.633 -1.411 21.323 1.00 68.50 203 THR A O 1
ATOM 1490 N N . ALA A 1 204 ? -19.710 0.230 20.106 1.00 67.88 204 ALA A N 1
ATOM 1491 C CA . ALA A 1 204 ? -18.417 0.205 20.795 1.00 67.88 204 ALA A CA 1
ATOM 1492 C C . ALA A 1 204 ? -18.485 0.757 22.224 1.00 67.88 204 ALA A C 1
ATOM 1494 O O . ALA A 1 204 ? -17.760 0.308 23.107 1.00 67.88 204 ALA A O 1
ATOM 1495 N N . ILE A 1 205 ? -19.359 1.738 22.449 1.00 63.50 205 ILE A N 1
ATOM 1496 C CA . ILE A 1 205 ? -19.517 2.424 23.735 1.00 63.50 205 ILE A CA 1
ATOM 1497 C C . ILE A 1 205 ? -20.529 1.700 24.639 1.00 63.50 205 ILE A C 1
ATOM 1499 O O . ILE A 1 205 ? -20.399 1.752 25.859 1.00 63.50 205 ILE A O 1
ATOM 1503 N N . ALA A 1 206 ? -21.503 0.986 24.068 1.00 55.28 206 ALA A N 1
ATOM 1504 C CA . ALA A 1 206 ? -22.520 0.221 24.795 1.00 55.28 206 ALA A CA 1
ATOM 1505 C C . ALA A 1 206 ? -21.980 -0.732 25.893 1.00 55.28 206 ALA A C 1
ATOM 1507 O O . ALA A 1 206 ? -22.608 -0.802 26.952 1.00 55.28 206 ALA A O 1
ATOM 1508 N N . PRO A 1 207 ? -20.845 -1.444 25.718 1.00 54.59 207 PRO A N 1
ATOM 1509 C CA . PRO A 1 207 ? -20.292 -2.300 26.769 1.00 54.59 207 PRO A CA 1
ATOM 1510 C C . PRO A 1 207 ? -19.499 -1.554 27.860 1.00 54.59 207 PRO A C 1
ATOM 1512 O O . PRO A 1 207 ? -19.127 -2.182 28.853 1.00 54.59 207 PRO A O 1
ATOM 1515 N N . LEU A 1 208 ? -19.247 -0.241 27.741 1.00 49.41 208 LEU A N 1
ATOM 1516 C CA . LEU A 1 208 ? -18.496 0.532 28.741 1.00 49.41 208 LEU A CA 1
ATOM 1517 C C . LEU A 1 208 ? -19.346 0.793 29.996 1.00 49.41 208 LEU A C 1
ATOM 1519 O O . LEU A 1 208 ? -19.887 1.878 30.209 1.00 49.41 208 LEU A O 1
ATOM 1523 N N . LYS A 1 209 ? -19.438 -0.209 30.873 1.00 43.34 209 LYS A N 1
ATOM 1524 C CA . LYS A 1 209 ? -19.915 -0.031 32.248 1.00 43.34 209 LYS A CA 1
ATOM 1525 C C . LYS A 1 209 ? -18.792 0.564 33.101 1.00 43.34 209 LYS A C 1
ATOM 1527 O O . LYS A 1 209 ? -18.071 -0.167 33.771 1.00 43.34 209 LYS A O 1
ATOM 1532 N N . LEU A 1 210 ? -18.655 1.889 33.109 1.00 39.94 210 LEU A N 1
ATOM 1533 C CA . LEU A 1 210 ? -17.908 2.579 34.165 1.00 39.94 210 LEU A CA 1
ATOM 1534 C C . LEU A 1 210 ? -18.864 2.867 35.335 1.00 39.94 210 LEU A C 1
ATOM 1536 O O . LEU A 1 210 ? -19.870 3.545 35.155 1.00 39.94 210 LEU A O 1
ATOM 1540 N N . PHE A 1 211 ? -18.568 2.330 36.523 1.00 39.66 211 PHE A N 1
ATOM 1541 C CA . PHE A 1 211 ? -19.261 2.647 37.787 1.00 39.66 211 PHE A CA 1
ATOM 1542 C C . PHE A 1 211 ? -20.796 2.472 37.814 1.00 39.66 211 PHE A C 1
ATOM 1544 O O . PHE A 1 211 ? -21.482 3.108 38.606 1.00 39.66 211 PHE A O 1
ATOM 1551 N N . GLY A 1 212 ? -21.367 1.600 36.977 1.00 42.69 212 GLY A N 1
ATOM 1552 C CA . GLY A 1 212 ? -22.805 1.305 37.030 1.00 42.69 212 GLY A CA 1
ATOM 1553 C C . GLY A 1 212 ? -23.732 2.464 36.628 1.00 42.69 212 GLY A C 1
ATOM 1554 O O . GLY A 1 212 ? -24.938 2.340 36.820 1.00 42.69 212 GLY A O 1
ATOM 1555 N N . ILE A 1 213 ? -23.216 3.554 36.039 1.00 44.69 213 ILE A N 1
ATOM 1556 C CA . ILE A 1 213 ? -24.026 4.675 35.532 1.00 44.69 213 ILE A CA 1
ATOM 1557 C C . ILE A 1 213 ? -23.565 5.045 34.104 1.00 44.69 213 ILE A C 1
ATOM 1559 O O . ILE A 1 213 ? -22.392 5.358 33.899 1.00 44.69 213 ILE A O 1
ATOM 1563 N N . PRO A 1 214 ? -24.455 5.041 33.090 1.00 47.53 214 PRO A N 1
ATOM 1564 C CA . PRO A 1 214 ? -24.088 5.143 31.672 1.00 47.53 214 PRO A CA 1
ATOM 1565 C C . PRO A 1 214 ? -23.856 6.594 31.193 1.00 47.53 214 PRO A C 1
ATOM 1567 O O . PRO A 1 214 ? -24.449 7.026 30.207 1.00 47.53 214 PRO A O 1
ATOM 1570 N N . MET A 1 215 ? -23.005 7.379 31.867 1.00 44.53 215 MET A N 1
ATOM 1571 C CA . MET A 1 215 ? -22.851 8.816 31.555 1.00 44.53 215 MET A CA 1
ATOM 1572 C C . MET A 1 215 ? -21.653 9.170 30.649 1.00 44.53 215 MET A C 1
ATOM 1574 O O . MET A 1 215 ? -21.614 10.261 30.082 1.00 44.53 215 MET A O 1
ATOM 1578 N N . LEU A 1 216 ? -20.699 8.258 30.421 1.00 46.84 216 LEU A N 1
ATOM 1579 C CA . LEU A 1 216 ? -19.513 8.562 29.597 1.00 46.84 216 LEU A CA 1
ATOM 1580 C C . LEU A 1 216 ? -19.806 8.583 28.085 1.00 46.84 216 LEU A C 1
ATOM 1582 O O . LEU A 1 216 ? -19.172 9.321 27.330 1.00 46.84 216 LEU A O 1
ATOM 1586 N N . GLY A 1 217 ? -20.801 7.808 27.640 1.00 44.09 217 GLY A N 1
ATOM 1587 C CA . GLY A 1 217 ? -21.197 7.749 26.232 1.00 44.09 217 GLY A CA 1
ATOM 1588 C C . GLY A 1 217 ? -21.795 9.059 25.720 1.00 44.09 217 GLY A C 1
ATOM 1589 O O . GLY A 1 217 ? -21.551 9.437 24.579 1.00 44.09 217 GLY A O 1
ATOM 1590 N N . VAL A 1 218 ? -22.494 9.808 26.578 1.00 45.03 218 VAL A N 1
ATOM 1591 C CA . VAL A 1 218 ? -23.068 11.117 26.229 1.00 45.03 218 VAL A CA 1
ATOM 1592 C C . VAL A 1 218 ? -21.978 12.186 26.115 1.00 45.03 218 VAL A C 1
ATOM 1594 O O . VAL A 1 218 ? -22.033 13.011 25.207 1.00 45.03 218 VAL A O 1
ATOM 1597 N N . ALA A 1 219 ? -20.944 12.136 26.962 1.00 47.84 219 ALA A N 1
ATOM 1598 C CA . ALA A 1 219 ? -19.814 13.064 26.903 1.00 47.84 219 ALA A CA 1
ATOM 1599 C C . ALA A 1 219 ? -18.940 12.845 25.654 1.00 47.84 219 ALA A C 1
ATOM 1601 O O . ALA A 1 219 ? -18.565 13.808 24.989 1.00 47.84 219 ALA A O 1
ATOM 1602 N N . ALA A 1 220 ? -18.676 11.588 25.279 1.00 48.09 220 ALA A N 1
ATOM 1603 C CA . ALA A 1 220 ? -17.916 11.259 24.071 1.00 48.09 220 ALA A CA 1
ATOM 1604 C C . ALA A 1 220 ? -18.689 11.596 22.781 1.00 48.09 220 ALA A C 1
ATOM 1606 O O . ALA A 1 220 ? -18.115 12.133 21.831 1.00 48.09 220 ALA A O 1
ATOM 1607 N N . VAL A 1 221 ? -20.003 11.341 22.761 1.00 48.00 221 VAL A N 1
ATOM 1608 C CA . VAL A 1 221 ? -20.901 11.734 21.662 1.00 48.00 221 VAL A CA 1
ATOM 1609 C C . VAL A 1 221 ? -21.027 13.258 21.578 1.00 48.00 221 VAL A C 1
ATOM 1611 O O . VAL A 1 221 ? -20.973 13.802 20.478 1.00 48.00 221 VAL A O 1
ATOM 1614 N N . GLY A 1 222 ? -21.098 13.954 22.715 1.00 50.84 222 GLY A N 1
ATOM 1615 C CA . GLY A 1 222 ? -21.080 15.415 22.798 1.00 50.84 222 GLY A CA 1
ATOM 1616 C C . GLY A 1 222 ? -19.776 16.024 22.280 1.00 50.84 222 GLY A C 1
ATOM 1617 O O . GLY A 1 222 ? -19.819 16.962 21.488 1.00 50.84 222 GLY A O 1
ATOM 1618 N N . ALA A 1 223 ? -18.626 15.445 22.632 1.00 51.34 223 ALA A N 1
ATOM 1619 C CA . ALA A 1 223 ? -17.319 15.873 22.136 1.00 51.34 223 ALA A CA 1
ATOM 1620 C C . ALA A 1 223 ? -17.168 15.634 20.623 1.00 51.34 223 ALA A C 1
ATOM 1622 O O . ALA A 1 223 ? -16.710 16.514 19.899 1.00 51.34 223 ALA A O 1
ATOM 1623 N N . CYS A 1 224 ? -17.625 14.485 20.112 1.00 46.62 224 CYS A N 1
ATOM 1624 C CA . CYS A 1 224 ? -17.580 14.188 18.678 1.00 46.62 224 CYS A CA 1
ATOM 1625 C C . CYS A 1 224 ? -18.551 15.063 17.863 1.00 46.62 224 CYS A C 1
ATOM 1627 O O . CYS A 1 224 ? -18.188 15.537 16.786 1.00 46.62 224 CYS A O 1
ATOM 1629 N N . LEU A 1 225 ? -19.762 15.321 18.373 1.00 51.59 225 LEU A N 1
ATOM 1630 C CA . LEU A 1 225 ? -20.732 16.230 17.747 1.00 51.59 225 LEU A CA 1
ATOM 1631 C C . LEU A 1 225 ? -20.250 17.685 17.771 1.00 51.59 225 LEU A C 1
ATOM 1633 O O . LEU A 1 225 ? -20.417 18.387 16.775 1.00 51.59 225 LEU A O 1
ATOM 1637 N N . ALA A 1 226 ? -19.617 18.130 18.859 1.00 52.78 226 ALA A N 1
ATOM 1638 C CA . ALA A 1 226 ? -19.036 19.467 18.963 1.00 52.78 226 ALA A CA 1
ATOM 1639 C C . ALA A 1 226 ? -17.857 19.656 17.990 1.00 52.78 226 ALA A C 1
ATOM 1641 O O . ALA A 1 226 ? -17.828 20.647 17.257 1.00 52.78 226 ALA A O 1
ATOM 1642 N N . CYS A 1 227 ? -16.955 18.672 17.892 1.00 51.41 227 CYS A N 1
ATOM 1643 C CA . CYS A 1 227 ? -15.830 18.686 16.950 1.00 51.41 227 CYS A CA 1
ATOM 1644 C C . CYS A 1 227 ? -16.274 18.679 15.479 1.00 51.41 227 CYS A C 1
ATOM 1646 O O . CYS A 1 227 ? -15.633 19.305 14.639 1.00 51.41 227 CYS A O 1
ATOM 1648 N N . LEU A 1 228 ? -17.384 18.007 15.153 1.00 52.94 228 LEU A N 1
ATOM 1649 C CA . LEU A 1 228 ? -17.938 18.000 13.794 1.00 52.94 228 LEU A CA 1
ATOM 1650 C C . LEU A 1 228 ? -18.725 19.276 13.455 1.00 52.94 228 LEU A C 1
ATOM 1652 O O . LEU A 1 228 ? -18.891 19.587 12.274 1.00 52.94 228 LEU A O 1
ATOM 1656 N N . ARG A 1 229 ? -19.232 20.008 14.458 1.00 47.62 229 ARG A N 1
ATOM 1657 C CA . ARG A 1 229 ? -20.108 21.173 14.251 1.00 47.62 229 ARG A CA 1
ATOM 1658 C C . ARG A 1 229 ? -19.370 22.516 14.285 1.00 47.62 229 ARG A C 1
ATOM 1660 O O . ARG A 1 229 ? -19.810 23.418 13.572 1.00 47.62 229 ARG A O 1
ATOM 1667 N N . PHE A 1 230 ? -18.281 22.652 15.052 1.00 48.06 230 PHE A N 1
ATOM 1668 C CA . PHE A 1 230 ? -17.567 23.925 15.248 1.00 48.06 230 PHE A CA 1
ATOM 1669 C C . PHE A 1 230 ? -16.034 23.749 15.361 1.00 48.06 230 PHE A C 1
ATOM 1671 O O . PHE A 1 230 ? -15.499 23.715 16.471 1.00 48.06 230 PHE A O 1
ATOM 1678 N N . PRO A 1 231 ? -15.295 23.690 14.235 1.00 46.59 231 PRO A N 1
ATOM 1679 C CA . PRO A 1 231 ? -13.841 23.483 14.252 1.00 46.59 231 PRO A CA 1
ATOM 1680 C C . PRO A 1 231 ? -13.045 24.646 14.880 1.00 46.59 231 PRO A C 1
ATOM 1682 O O . PRO A 1 231 ? -11.991 24.417 15.461 1.00 46.59 231 PRO A O 1
ATOM 1685 N N . GLU A 1 232 ? -13.557 25.881 14.832 1.00 42.69 232 GLU A N 1
ATOM 1686 C CA . GLU A 1 232 ? -12.819 27.084 15.269 1.00 42.69 232 GLU A CA 1
ATOM 1687 C C . GLU A 1 232 ? -13.029 27.454 16.754 1.00 42.69 232 GLU A C 1
ATOM 1689 O O . GLU A 1 232 ? -12.223 28.173 17.336 1.00 42.69 232 GLU A O 1
ATOM 1694 N N . GLN A 1 233 ? -14.087 26.958 17.410 1.00 48.12 233 GLN A N 1
ATOM 1695 C CA . GLN A 1 233 ? -14.381 27.278 18.823 1.00 48.12 233 GLN A CA 1
ATOM 1696 C C . GLN A 1 233 ? -13.725 26.305 19.809 1.00 48.12 233 GLN A C 1
ATOM 1698 O O . GLN A 1 233 ? -13.385 26.693 20.926 1.00 48.12 233 GLN A O 1
ATOM 1703 N N . PHE A 1 234 ? -13.479 25.059 19.391 1.00 44.03 234 PHE A N 1
ATOM 1704 C CA . PHE A 1 234 ? -12.812 24.051 20.220 1.00 44.03 234 PHE A CA 1
ATOM 1705 C C . PHE A 1 234 ? -11.347 24.416 20.521 1.00 44.03 234 PHE A C 1
ATOM 1707 O O . PHE A 1 234 ? -10.821 24.095 21.585 1.00 44.03 234 PHE A O 1
ATOM 1714 N N . MET A 1 235 ? -10.714 25.180 19.627 1.00 42.09 235 MET A N 1
ATOM 1715 C CA . MET A 1 235 ? -9.353 25.689 19.806 1.00 42.09 235 MET A CA 1
ATOM 1716 C C . MET A 1 235 ? -9.268 26.798 20.874 1.00 42.09 235 MET A C 1
ATOM 1718 O O . MET A 1 235 ? -8.221 26.963 21.490 1.00 42.09 235 MET A O 1
ATOM 1722 N N . GLY A 1 236 ? -10.371 27.509 21.147 1.00 42.75 236 GLY A N 1
ATOM 1723 C CA . GLY A 1 236 ? -10.457 28.488 22.238 1.00 42.75 236 GLY A CA 1
ATOM 1724 C C . GLY A 1 236 ? -10.726 27.859 23.609 1.00 42.75 236 GLY A C 1
ATOM 1725 O O . GLY A 1 236 ? -10.263 28.377 24.619 1.00 42.75 236 GLY A O 1
ATOM 1726 N N . TRP A 1 237 ? -11.426 26.720 23.653 1.00 40.47 237 TRP A N 1
ATOM 1727 C CA . TRP A 1 237 ? -11.758 26.018 24.901 1.00 40.47 237 TRP A CA 1
ATOM 1728 C C . TRP A 1 237 ? -10.598 25.176 25.461 1.00 40.47 237 TRP A C 1
ATOM 1730 O O . TRP A 1 237 ? -10.502 24.981 26.668 1.00 40.47 237 TRP A O 1
ATOM 1740 N N . LEU A 1 238 ? -9.658 24.752 24.608 1.00 39.69 238 LEU A N 1
ATOM 1741 C CA . LEU A 1 238 ? -8.373 24.175 25.036 1.00 39.69 238 LEU A CA 1
ATOM 1742 C C . LEU A 1 238 ? -7.429 25.208 25.690 1.00 39.69 238 LEU A C 1
ATOM 1744 O O . LEU A 1 238 ? -6.377 24.841 26.215 1.00 39.69 238 LEU A O 1
ATOM 1748 N N . GLY A 1 239 ? -7.812 26.488 25.706 1.00 47.31 239 GLY A N 1
ATOM 1749 C CA . GLY A 1 239 ? -7.206 27.510 26.545 1.00 47.31 239 GLY A CA 1
ATOM 1750 C C . GLY A 1 239 ? -7.682 27.403 27.995 1.00 47.31 239 GLY A C 1
ATOM 1751 O O . GLY A 1 239 ? -8.688 27.994 28.360 1.00 47.31 239 GLY A O 1
ATOM 1752 N N . VAL A 1 240 ? -6.886 26.712 28.816 1.00 41.12 240 VAL A N 1
ATOM 1753 C CA . VAL A 1 240 ? -6.861 26.787 30.290 1.00 41.12 240 VAL A CA 1
ATOM 1754 C C . VAL A 1 240 ? -8.124 26.276 30.998 1.00 41.12 240 VAL A C 1
ATOM 1756 O O . VAL A 1 240 ? -9.031 27.017 31.363 1.00 41.12 240 VAL A O 1
ATOM 1759 N N . GLY A 1 241 ? -8.092 24.986 31.326 1.00 30.03 241 GLY A N 1
ATOM 1760 C CA . GLY A 1 241 ? -8.836 24.405 32.438 1.00 30.03 241 GLY A CA 1
ATOM 1761 C C . GLY A 1 241 ? -7.959 23.351 33.102 1.00 30.03 241 GLY A C 1
ATOM 1762 O O . GLY A 1 241 ? -7.685 22.313 32.508 1.00 30.03 241 GLY A O 1
ATOM 1763 N N . THR A 1 242 ? -7.463 23.635 34.304 1.00 34.16 242 THR A N 1
ATOM 1764 C CA . THR A 1 242 ? -6.736 22.675 35.141 1.00 34.16 242 THR A CA 1
ATOM 1765 C C . THR A 1 242 ? -7.655 21.495 35.449 1.00 34.16 242 THR A C 1
ATOM 1767 O O . THR A 1 242 ? -8.646 21.655 36.165 1.00 34.16 242 THR A O 1
ATOM 1770 N N . PHE A 1 243 ? -7.352 20.325 34.889 1.00 28.06 243 PHE A N 1
ATOM 1771 C CA . PHE A 1 243 ? -8.032 19.088 35.257 1.00 28.06 243 PHE A CA 1
ATOM 1772 C C . PHE A 1 243 ? -7.654 18.710 36.696 1.00 28.06 243 PHE A C 1
ATOM 1774 O O . PHE A 1 243 ? -6.479 18.823 37.052 1.00 28.06 243 PHE A O 1
ATOM 1781 N N . PRO A 1 244 ? -8.608 18.264 37.533 1.00 30.09 244 PRO A N 1
ATOM 1782 C CA . PRO A 1 244 ? -8.289 17.722 38.843 1.00 30.09 244 PRO A CA 1
ATOM 1783 C C . PRO A 1 244 ? -7.447 16.460 38.671 1.00 30.09 244 PRO A C 1
ATOM 1785 O O . PRO A 1 244 ? -7.788 15.574 37.885 1.00 30.09 244 PRO A O 1
ATOM 1788 N N . GLU A 1 245 ? -6.351 16.408 39.414 1.00 32.41 245 GLU A N 1
ATOM 1789 C CA . GLU A 1 245 ? -5.378 15.325 39.463 1.00 32.41 245 GLU A CA 1
ATOM 1790 C C . GLU A 1 245 ? -6.063 14.032 39.934 1.00 32.41 245 GLU A C 1
ATOM 1792 O O . GLU A 1 245 ? -6.277 13.796 41.123 1.00 32.41 245 GLU A O 1
ATOM 1797 N N . ALA A 1 246 ? -6.497 13.215 38.972 1.00 32.38 246 ALA A N 1
ATOM 1798 C CA . ALA A 1 246 ? -7.017 11.886 39.236 1.00 32.38 246 ALA A CA 1
ATOM 1799 C C . ALA A 1 246 ? -5.831 10.985 39.582 1.00 32.38 246 ALA A C 1
ATOM 1801 O O . ALA A 1 246 ? -4.960 10.746 38.746 1.00 32.38 246 ALA A O 1
ATOM 1802 N N . THR A 1 247 ? -5.798 10.486 40.814 1.00 41.12 247 THR A N 1
ATOM 1803 C CA . THR A 1 247 ? -4.827 9.497 41.281 1.00 41.12 247 THR A CA 1
ATOM 1804 C C . THR A 1 247 ? -4.920 8.237 40.417 1.00 41.12 247 THR A C 1
ATOM 1806 O O . THR A 1 247 ? -5.779 7.375 40.598 1.00 41.12 247 THR A O 1
ATOM 1809 N N . ALA A 1 248 ? -4.057 8.157 39.408 1.00 47.44 248 ALA A N 1
ATOM 1810 C CA . ALA A 1 248 ? -4.015 7.055 38.465 1.00 47.44 248 ALA A CA 1
ATOM 1811 C C . ALA A 1 248 ? -3.490 5.786 39.155 1.00 47.44 248 ALA A C 1
ATOM 1813 O O . ALA A 1 248 ? -2.427 5.791 39.773 1.00 47.44 248 ALA A O 1
ATOM 1814 N N . ASP A 1 249 ? -4.241 4.686 39.049 1.00 55.31 249 ASP A N 1
ATOM 1815 C CA . ASP A 1 249 ? -3.862 3.398 39.633 1.00 55.31 249 ASP A CA 1
ATOM 1816 C C . ASP A 1 249 ? -2.525 2.904 39.025 1.00 55.31 249 ASP A C 1
ATOM 1818 O O . ASP A 1 249 ? -2.442 2.677 37.808 1.00 55.31 249 ASP A O 1
ATOM 1822 N N . PRO A 1 250 ? -1.474 2.675 39.837 1.00 58.12 250 PRO A N 1
ATOM 1823 C CA . PRO A 1 250 ? -0.167 2.230 39.358 1.00 58.12 250 PRO A CA 1
ATOM 1824 C C . PRO A 1 250 ? -0.197 0.853 38.675 1.00 58.12 250 PRO A C 1
ATOM 1826 O O . PRO A 1 250 ? 0.776 0.464 38.024 1.00 58.12 250 PRO A O 1
ATOM 1829 N N . ARG A 1 251 ? -1.269 0.056 38.811 1.00 53.50 251 ARG A N 1
ATOM 1830 C CA . ARG A 1 251 ? -1.452 -1.187 38.032 1.00 53.50 251 ARG A CA 1
ATOM 1831 C C . ARG A 1 251 ? -1.932 -0.913 36.607 1.00 53.50 251 ARG A C 1
ATOM 1833 O O . ARG A 1 251 ? -1.403 -1.513 35.671 1.00 53.50 251 ARG A O 1
ATOM 1840 N N . ALA A 1 252 ? -2.869 0.018 36.435 1.00 50.00 252 ALA A N 1
ATOM 1841 C CA . ALA A 1 252 ? -3.366 0.425 35.124 1.00 50.00 252 ALA A CA 1
ATOM 1842 C C . ALA A 1 252 ? -2.259 1.098 34.298 1.00 50.00 252 ALA A C 1
ATOM 1844 O O . ALA A 1 252 ? -2.061 0.753 33.134 1.00 50.00 252 ALA A O 1
ATOM 1845 N N . GLN A 1 253 ? -1.455 1.964 34.921 1.00 55.00 253 GLN A N 1
ATOM 1846 C CA . GLN A 1 253 ? -0.318 2.602 34.249 1.00 55.00 253 GLN A CA 1
ATOM 1847 C C . GLN A 1 253 ? 0.766 1.590 33.826 1.00 55.00 253 GLN A C 1
ATOM 1849 O O . GLN A 1 253 ? 1.316 1.696 32.730 1.00 55.00 253 GLN A O 1
ATOM 1854 N N . ARG A 1 254 ? 1.037 0.555 34.640 1.00 59.09 254 ARG A N 1
ATOM 1855 C CA 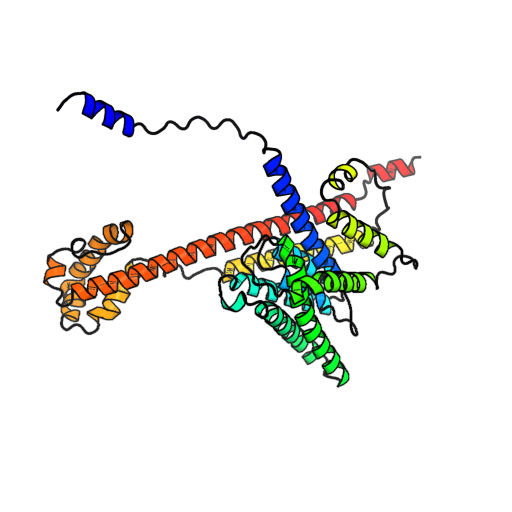. ARG A 1 254 ? 1.963 -0.538 34.277 1.00 59.09 254 ARG A CA 1
ATOM 1856 C C . ARG A 1 254 ? 1.472 -1.350 33.077 1.00 59.09 254 ARG A C 1
ATOM 1858 O O . ARG A 1 254 ? 2.273 -1.679 32.203 1.00 59.09 254 ARG A O 1
ATOM 1865 N N . LEU A 1 255 ? 0.172 -1.638 33.010 1.00 55.16 255 LEU A N 1
ATOM 1866 C CA . LEU A 1 255 ? -0.436 -2.340 31.878 1.00 55.16 255 LEU A CA 1
ATOM 1867 C C . LEU A 1 255 ? -0.370 -1.501 30.592 1.00 55.16 255 LEU A C 1
ATOM 1869 O O . LEU A 1 255 ? 0.029 -2.012 29.545 1.00 55.16 255 LEU A O 1
ATOM 1873 N N . VAL A 1 256 ? -0.705 -0.208 30.682 1.00 52.47 256 VAL A N 1
ATOM 1874 C CA . VAL A 1 256 ? -0.623 0.744 29.561 1.00 52.47 256 VAL A CA 1
ATOM 1875 C C . VAL A 1 256 ? 0.814 0.855 29.050 1.00 52.47 256 VAL A C 1
ATOM 1877 O O . VAL A 1 256 ? 1.039 0.755 27.846 1.00 52.47 256 VAL A O 1
ATOM 1880 N N . ARG A 1 257 ? 1.802 0.947 29.948 1.00 62.38 257 ARG A N 1
ATOM 1881 C CA . ARG A 1 257 ? 3.227 0.940 29.593 1.00 62.38 257 ARG A CA 1
ATOM 1882 C C . ARG A 1 257 ? 3.627 -0.326 28.838 1.00 62.38 257 ARG A C 1
ATOM 1884 O O . ARG A 1 257 ? 4.193 -0.234 27.752 1.00 62.38 257 ARG A O 1
ATOM 1891 N N . GLN A 1 258 ? 3.328 -1.503 29.389 1.00 65.50 258 GLN A N 1
ATOM 1892 C CA . GLN A 1 258 ? 3.712 -2.777 28.773 1.00 65.50 258 GLN A CA 1
ATOM 1893 C C . GLN A 1 258 ? 3.114 -2.914 27.366 1.00 65.50 258 GLN A C 1
ATOM 1895 O O . GLN A 1 258 ? 3.760 -3.414 26.444 1.00 65.50 258 GLN A O 1
ATOM 1900 N N . LYS A 1 259 ? 1.890 -2.419 27.180 1.00 54.19 259 LYS A N 1
ATOM 1901 C CA . LYS A 1 259 ? 1.188 -2.440 25.898 1.00 54.19 259 LYS A CA 1
ATOM 1902 C C . LYS A 1 259 ? 1.727 -1.399 24.914 1.00 54.19 259 LYS A C 1
ATOM 1904 O O . LYS A 1 259 ? 1.845 -1.721 23.732 1.00 54.19 259 LYS A O 1
ATOM 1909 N N . LEU A 1 260 ? 2.127 -0.209 25.369 1.00 59.22 260 LEU A N 1
ATOM 1910 C CA . LEU A 1 260 ? 2.824 0.790 24.546 1.00 59.22 260 LEU A CA 1
ATOM 1911 C C . LEU A 1 260 ? 4.184 0.268 24.061 1.00 59.22 260 LEU A C 1
ATOM 1913 O O . LEU A 1 260 ? 4.471 0.338 22.867 1.00 59.22 260 LEU A O 1
ATOM 1917 N N . GLU A 1 261 ? 4.980 -0.339 24.946 1.00 68.31 261 GLU A N 1
ATOM 1918 C CA . GLU A 1 261 ? 6.280 -0.935 24.603 1.00 68.31 261 GLU A CA 1
ATOM 1919 C C . GLU A 1 261 ? 6.130 -2.084 23.588 1.00 68.31 261 GLU A C 1
ATOM 1921 O O . GLU A 1 261 ? 6.871 -2.157 22.602 1.00 68.31 261 GLU A O 1
ATOM 1926 N N . GLN A 1 262 ? 5.135 -2.960 23.779 1.00 65.56 262 GLN A N 1
ATOM 1927 C CA . GLN A 1 262 ? 4.824 -4.045 22.841 1.00 65.56 262 GLN A CA 1
ATOM 1928 C C . GLN A 1 262 ? 4.372 -3.518 21.476 1.00 65.56 262 GLN A C 1
ATOM 1930 O O . GLN A 1 262 ? 4.810 -4.027 20.443 1.00 65.56 262 GLN A O 1
ATOM 1935 N N . THR A 1 263 ? 3.536 -2.480 21.466 1.00 51.91 263 THR A N 1
ATOM 1936 C CA . THR A 1 263 ? 3.031 -1.858 20.238 1.00 51.91 263 THR A CA 1
ATOM 1937 C C . THR A 1 263 ? 4.167 -1.179 19.469 1.00 51.91 263 THR A C 1
ATOM 1939 O O . THR A 1 263 ? 4.326 -1.417 18.272 1.00 51.91 263 THR A O 1
ATOM 1942 N N . ALA A 1 264 ? 5.030 -0.422 20.154 1.00 61.53 264 ALA A N 1
ATOM 1943 C CA . ALA A 1 264 ? 6.220 0.188 19.562 1.00 61.53 264 ALA A CA 1
ATOM 1944 C C . ALA A 1 264 ? 7.164 -0.868 18.958 1.00 61.53 264 ALA A C 1
ATOM 1946 O O . ALA A 1 264 ? 7.632 -0.722 17.826 1.00 61.53 264 ALA A O 1
ATOM 1947 N N . LYS A 1 265 ? 7.394 -1.980 19.671 1.00 68.44 265 LYS A N 1
ATOM 1948 C CA . LYS A 1 265 ? 8.215 -3.092 19.172 1.00 68.44 265 LYS A CA 1
ATOM 1949 C C . LYS A 1 265 ? 7.607 -3.735 17.922 1.00 68.44 265 LYS A C 1
ATOM 1951 O O . LYS A 1 265 ? 8.330 -3.956 16.953 1.00 68.44 265 LYS A O 1
ATOM 1956 N N . ALA A 1 266 ? 6.295 -3.972 17.909 1.00 65.00 266 ALA A N 1
ATOM 1957 C CA . ALA A 1 266 ? 5.593 -4.518 16.749 1.00 65.00 266 ALA A CA 1
ATOM 1958 C C . ALA A 1 266 ? 5.713 -3.601 15.518 1.00 65.00 266 ALA A C 1
ATOM 1960 O O . ALA A 1 266 ? 6.023 -4.078 14.426 1.00 65.00 266 ALA A O 1
ATOM 1961 N N . PHE A 1 267 ? 5.557 -2.283 15.688 1.00 57.88 267 PHE A N 1
ATOM 1962 C CA . PHE A 1 267 ? 5.736 -1.315 14.600 1.00 57.88 267 PHE A CA 1
ATOM 1963 C C . PHE A 1 267 ? 7.176 -1.266 14.071 1.00 57.88 267 PHE A C 1
ATOM 1965 O O . PHE A 1 267 ? 7.371 -1.191 12.855 1.00 57.88 267 PHE A O 1
ATOM 1972 N N . ARG A 1 268 ? 8.186 -1.378 14.944 1.00 70.31 268 ARG A N 1
ATOM 1973 C CA . ARG A 1 268 ? 9.597 -1.487 14.532 1.00 70.31 268 ARG A CA 1
ATOM 1974 C C . ARG A 1 268 ? 9.866 -2.743 13.707 1.00 70.31 268 ARG A C 1
ATOM 1976 O O . ARG A 1 268 ? 10.416 -2.633 12.613 1.00 70.31 268 ARG A O 1
ATOM 1983 N N . THR A 1 269 ? 9.426 -3.909 14.180 1.00 70.56 269 THR A N 1
ATOM 1984 C CA . THR A 1 269 ? 9.594 -5.180 13.457 1.00 70.56 269 THR A CA 1
ATOM 1985 C C . THR A 1 269 ? 8.874 -5.165 12.106 1.00 70.56 269 THR A C 1
ATOM 1987 O O . THR A 1 269 ? 9.416 -5.643 11.110 1.00 70.56 269 THR A O 1
ATOM 1990 N N . LEU A 1 270 ? 7.685 -4.558 12.031 1.00 65.44 270 LEU A N 1
ATOM 1991 C CA . LEU A 1 270 ? 6.980 -4.348 10.765 1.00 65.44 270 LEU A CA 1
ATOM 1992 C C . LEU A 1 270 ? 7.770 -3.440 9.816 1.00 65.44 270 LEU A C 1
ATOM 1994 O O . LEU A 1 270 ? 7.911 -3.770 8.642 1.00 65.44 270 LEU A O 1
ATOM 1998 N N . CYS A 1 271 ? 8.320 -2.325 10.306 1.00 61.91 271 CYS A N 1
ATOM 1999 C CA . CYS A 1 271 ? 9.132 -1.416 9.495 1.00 61.91 271 CYS A CA 1
ATOM 2000 C C . CYS A 1 271 ? 10.382 -2.116 8.934 1.00 61.91 271 CYS A C 1
ATOM 2002 O O . CYS A 1 271 ? 10.729 -1.934 7.767 1.00 61.91 271 CYS A O 1
ATOM 2004 N N . GLU A 1 272 ? 11.024 -2.963 9.738 1.00 71.19 272 GLU A N 1
ATOM 2005 C CA . GLU A 1 272 ? 12.207 -3.729 9.346 1.00 71.19 272 GLU A CA 1
ATOM 2006 C C . GLU A 1 272 ? 11.886 -4.830 8.324 1.00 71.19 272 GLU A C 1
ATOM 2008 O O . GLU A 1 272 ? 12.574 -4.945 7.309 1.00 71.19 272 GLU A O 1
ATOM 2013 N N . SER A 1 273 ? 10.790 -5.566 8.528 1.00 68.75 273 SER A N 1
ATOM 2014 C CA . SER A 1 273 ? 10.286 -6.573 7.584 1.00 68.75 273 SER A CA 1
ATOM 2015 C C . SER A 1 273 ? 9.863 -5.956 6.246 1.00 68.75 273 SER A C 1
ATOM 2017 O O . SER A 1 273 ? 10.203 -6.453 5.173 1.00 68.75 273 SER A O 1
ATOM 2019 N N . LEU A 1 274 ? 9.193 -4.803 6.283 1.00 59.03 274 LEU A N 1
ATOM 2020 C CA . LEU A 1 274 ? 8.876 -4.038 5.080 1.00 59.03 274 LEU A CA 1
ATOM 2021 C C . LEU A 1 274 ? 10.163 -3.604 4.366 1.00 59.03 274 LEU A C 1
ATOM 2023 O O . LEU A 1 274 ? 10.303 -3.790 3.160 1.00 59.03 274 LEU A O 1
ATOM 2027 N N . ARG A 1 275 ? 11.150 -3.086 5.102 1.00 65.06 275 ARG A N 1
ATOM 2028 C CA . ARG A 1 275 ? 12.430 -2.648 4.532 1.00 65.06 275 ARG A CA 1
ATOM 2029 C C . ARG A 1 275 ? 13.212 -3.789 3.877 1.00 65.06 275 ARG A C 1
ATOM 2031 O O . ARG A 1 275 ? 13.823 -3.557 2.833 1.00 65.06 275 ARG A O 1
ATOM 2038 N N . SER A 1 276 ? 13.194 -4.990 4.455 1.00 64.31 276 SER A N 1
ATOM 2039 C CA . SER A 1 276 ? 13.856 -6.169 3.886 1.00 64.31 276 SER A CA 1
ATOM 2040 C C . SER A 1 276 ? 13.115 -6.703 2.656 1.00 64.31 276 SER A C 1
ATOM 2042 O O . SER A 1 276 ? 13.748 -6.927 1.626 1.00 64.31 276 SER A O 1
ATOM 2044 N N . ALA A 1 277 ? 11.782 -6.787 2.702 1.00 60.88 277 ALA A N 1
ATOM 2045 C CA . ALA A 1 277 ? 10.947 -7.196 1.570 1.00 60.88 277 ALA A CA 1
ATOM 2046 C C . ALA A 1 277 ? 11.002 -6.213 0.382 1.00 60.88 277 ALA A C 1
ATOM 2048 O O . ALA A 1 277 ? 10.725 -6.584 -0.757 1.00 60.88 277 ALA A O 1
ATOM 2049 N N . PHE A 1 278 ? 11.363 -4.950 0.626 1.00 60.25 278 PHE A N 1
ATOM 2050 C CA . PHE A 1 278 ? 11.465 -3.915 -0.405 1.00 60.25 278 PHE A CA 1
ATOM 2051 C C . PHE A 1 278 ? 12.854 -3.771 -1.044 1.00 60.25 278 PHE A C 1
ATOM 2053 O O . PHE A 1 278 ? 13.020 -2.895 -1.902 1.00 60.25 278 PHE A O 1
ATOM 2060 N N . ARG A 1 279 ? 13.843 -4.606 -0.690 1.00 57.38 279 ARG A N 1
ATOM 2061 C CA . ARG A 1 279 ? 15.120 -4.652 -1.420 1.00 57.38 279 ARG A CA 1
ATOM 2062 C C . ARG A 1 279 ? 14.897 -5.235 -2.818 1.00 57.38 279 ARG A C 1
ATOM 2064 O O . ARG A 1 279 ? 14.614 -6.414 -2.981 1.00 57.38 279 ARG A O 1
ATOM 2071 N N . MET A 1 280 ? 15.017 -4.381 -3.830 1.00 54.41 280 MET A N 1
ATOM 2072 C CA . MET A 1 280 ? 14.998 -4.790 -5.236 1.00 54.41 280 MET A CA 1
ATOM 2073 C C . MET A 1 280 ? 16.354 -5.388 -5.638 1.00 54.41 280 MET A C 1
ATOM 2075 O O . MET A 1 280 ? 17.371 -4.947 -5.100 1.00 54.41 280 MET A O 1
ATOM 2079 N N . PRO A 1 281 ? 16.394 -6.312 -6.616 1.00 56.00 281 PRO A N 1
ATOM 2080 C CA . PRO A 1 281 ? 17.645 -6.759 -7.217 1.00 56.00 281 PRO A CA 1
ATOM 2081 C C . PRO A 1 281 ? 18.407 -5.556 -7.784 1.00 56.00 281 PRO A C 1
ATOM 2083 O O . PRO A 1 281 ? 17.873 -4.782 -8.581 1.00 56.00 281 PRO A O 1
ATOM 2086 N N . GLU A 1 282 ? 19.649 -5.383 -7.345 1.00 54.31 282 GLU A N 1
ATOM 2087 C CA . GLU A 1 282 ? 20.484 -4.212 -7.637 1.00 54.31 282 GLU A CA 1
ATOM 2088 C C . GLU A 1 282 ? 20.861 -4.123 -9.130 1.00 54.31 282 GLU A C 1
ATOM 2090 O O . GLU A 1 282 ? 21.003 -3.033 -9.682 1.00 54.31 282 GLU A O 1
ATOM 2095 N N . ASN A 1 283 ? 20.884 -5.276 -9.805 1.00 54.38 283 ASN A N 1
ATOM 2096 C CA . ASN A 1 283 ? 21.444 -5.462 -11.144 1.00 54.38 283 ASN A CA 1
ATOM 2097 C C . ASN A 1 283 ? 20.521 -5.037 -12.309 1.00 54.38 283 ASN A C 1
ATOM 2099 O O . ASN A 1 283 ? 20.956 -4.865 -13.439 1.00 54.38 283 ASN A O 1
ATOM 2103 N N . ASP A 1 284 ? 19.227 -4.829 -12.058 1.00 55.28 284 ASP A N 1
ATOM 2104 C CA . ASP A 1 284 ? 18.233 -4.562 -13.114 1.00 55.28 284 ASP A CA 1
ATOM 2105 C C . ASP A 1 284 ? 18.190 -3.097 -13.598 1.00 55.28 284 ASP A C 1
ATOM 2107 O O . ASP A 1 284 ? 17.329 -2.722 -14.398 1.00 55.28 284 ASP A O 1
ATOM 2111 N N . ASN A 1 285 ? 19.076 -2.245 -13.073 1.00 59.34 285 ASN A N 1
ATOM 2112 C CA . ASN A 1 285 ? 19.195 -0.844 -13.479 1.00 59.34 285 ASN A CA 1
ATOM 2113 C C . ASN A 1 285 ? 20.426 -0.575 -14.348 1.00 59.34 285 ASN A C 1
ATOM 2115 O O . ASN A 1 285 ? 20.639 0.591 -14.671 1.00 59.34 285 ASN A O 1
ATOM 2119 N N . ASP A 1 286 ? 21.227 -1.576 -14.713 1.00 73.00 286 ASP A N 1
ATOM 2120 C CA . ASP A 1 286 ? 22.425 -1.362 -15.526 1.00 73.00 286 ASP A CA 1
ATOM 2121 C C . ASP A 1 286 ? 22.074 -1.207 -17.016 1.00 73.00 286 ASP A C 1
ATOM 2123 O O . ASP A 1 286 ? 21.281 -1.971 -17.571 1.00 73.00 286 ASP A O 1
ATOM 2127 N N . VAL A 1 287 ? 22.665 -0.202 -17.666 1.00 78.50 287 VAL A N 1
ATOM 2128 C CA . VAL A 1 287 ? 22.488 0.060 -19.101 1.00 78.50 287 VAL A CA 1
ATOM 2129 C C . VAL A 1 287 ? 23.102 -1.066 -19.936 1.00 78.50 287 VAL A C 1
ATOM 2131 O O . VAL A 1 287 ? 22.593 -1.349 -21.017 1.00 78.50 287 VAL A O 1
ATOM 2134 N N . ALA A 1 288 ? 24.097 -1.788 -19.407 1.00 78.44 288 ALA A N 1
ATOM 2135 C CA . ALA A 1 288 ? 24.662 -2.974 -20.054 1.00 78.44 288 ALA A CA 1
ATOM 2136 C C . ALA A 1 288 ? 23.584 -4.017 -20.421 1.00 78.44 288 ALA A C 1
ATOM 2138 O O . ALA A 1 288 ? 23.601 -4.588 -21.511 1.00 78.44 288 ALA A O 1
ATOM 2139 N N . THR A 1 289 ? 22.557 -4.171 -19.575 1.00 83.69 289 THR A N 1
ATOM 2140 C CA . THR A 1 289 ? 21.457 -5.120 -19.822 1.00 83.69 289 THR A CA 1
ATOM 2141 C C . THR A 1 289 ? 20.588 -4.760 -21.032 1.00 83.69 289 THR A C 1
ATOM 2143 O O . THR A 1 289 ? 19.940 -5.642 -21.597 1.00 83.69 289 THR A O 1
ATOM 2146 N N . VAL A 1 290 ? 20.573 -3.489 -21.457 1.00 87.94 290 VAL A N 1
ATOM 2147 C CA . VAL A 1 290 ? 19.848 -3.031 -22.656 1.00 87.94 290 VAL A CA 1
ATOM 2148 C C . VAL A 1 290 ? 20.471 -3.652 -23.900 1.00 87.94 290 VAL A C 1
ATOM 2150 O O . VAL A 1 290 ? 19.754 -4.181 -24.748 1.00 87.94 290 VAL A O 1
ATOM 2153 N N . PHE A 1 291 ? 21.803 -3.646 -23.985 1.00 86.94 291 PHE A N 1
ATOM 2154 C CA . PHE A 1 291 ? 22.519 -4.220 -25.118 1.00 86.94 291 PHE A CA 1
ATOM 2155 C C . PHE A 1 291 ? 22.470 -5.744 -25.120 1.00 86.94 291 PHE A C 1
ATOM 2157 O O . PHE A 1 291 ? 22.252 -6.321 -26.181 1.00 86.94 291 PHE A O 1
ATOM 2164 N N . ASP A 1 292 ? 22.561 -6.394 -23.958 1.00 86.44 292 ASP A N 1
ATOM 2165 C CA . ASP A 1 292 ? 22.429 -7.853 -23.865 1.00 86.44 292 ASP A CA 1
ATOM 2166 C C . ASP A 1 292 ? 21.048 -8.333 -24.334 1.00 86.44 292 ASP A C 1
ATOM 2168 O O . ASP A 1 292 ? 20.931 -9.305 -25.086 1.00 86.44 292 ASP A O 1
ATOM 2172 N N . ARG A 1 293 ? 19.979 -7.627 -23.942 1.00 88.25 293 ARG A N 1
ATOM 2173 C CA . ARG A 1 293 ? 18.608 -7.934 -24.383 1.00 88.25 293 ARG A CA 1
ATOM 2174 C C . ARG A 1 293 ? 18.407 -7.634 -25.863 1.00 88.25 293 ARG A C 1
ATOM 2176 O O . ARG A 1 293 ? 17.821 -8.457 -26.571 1.00 88.25 293 ARG A O 1
ATOM 2183 N N . ALA A 1 294 ? 18.937 -6.512 -26.348 1.00 89.75 294 ALA A N 1
ATOM 2184 C CA . ALA A 1 294 ? 18.874 -6.163 -27.762 1.00 89.75 294 ALA A CA 1
ATOM 2185 C C . ALA A 1 294 ? 19.633 -7.176 -28.635 1.00 89.75 294 ALA A C 1
ATOM 2187 O O . ALA A 1 294 ? 19.104 -7.645 -29.644 1.00 89.75 294 ALA A O 1
ATOM 2188 N N . ALA A 1 295 ? 20.825 -7.602 -28.212 1.00 88.38 295 ALA A N 1
ATOM 2189 C CA . ALA A 1 295 ? 21.603 -8.646 -28.869 1.00 88.38 295 ALA A CA 1
ATOM 2190 C C . ALA A 1 295 ? 20.905 -10.014 -28.797 1.00 88.38 295 ALA A C 1
ATOM 2192 O O . ALA A 1 295 ? 20.867 -10.751 -29.785 1.00 88.38 295 ALA A O 1
ATOM 2193 N N . GLY A 1 296 ? 20.283 -10.345 -27.664 1.00 86.56 296 GLY A N 1
ATOM 2194 C CA . GLY A 1 296 ? 19.501 -11.570 -27.495 1.00 86.56 296 GLY A CA 1
ATOM 2195 C C . GLY A 1 296 ? 18.286 -11.659 -28.424 1.00 86.56 296 GLY A C 1
ATOM 2196 O O . GLY A 1 296 ? 17.941 -12.758 -28.864 1.00 86.56 296 GLY A O 1
ATOM 2197 N N . ARG A 1 297 ? 17.664 -10.520 -28.759 1.00 89.81 297 ARG A N 1
ATOM 2198 C CA . ARG A 1 297 ? 16.535 -10.433 -29.700 1.00 89.81 297 ARG A CA 1
ATOM 2199 C C . ARG A 1 297 ? 16.998 -10.386 -31.157 1.00 89.81 297 ARG A C 1
ATOM 2201 O O . ARG A 1 297 ? 16.520 -11.177 -31.962 1.00 89.81 297 ARG A O 1
ATOM 2208 N N . GLN A 1 298 ? 17.944 -9.504 -31.482 1.00 89.19 298 GLN A N 1
ATOM 2209 C CA . GLN A 1 298 ? 18.318 -9.219 -32.871 1.00 89.19 298 GLN A CA 1
ATOM 2210 C C . GLN A 1 298 ? 19.505 -10.052 -33.374 1.00 89.19 298 GLN A C 1
ATOM 2212 O O . GLN A 1 298 ? 19.519 -10.498 -34.519 1.00 89.19 298 GLN A O 1
ATOM 2217 N N . CYS A 1 299 ? 20.521 -10.292 -32.542 1.00 89.00 299 CYS A N 1
ATOM 2218 C CA . CYS A 1 299 ? 21.743 -10.981 -32.967 1.00 89.00 299 CYS A CA 1
ATOM 2219 C C . CYS A 1 299 ? 21.646 -12.508 -32.851 1.00 89.00 299 CYS A C 1
ATOM 2221 O O . CYS A 1 299 ? 22.391 -13.211 -33.531 1.00 89.00 299 CYS A O 1
ATOM 2223 N N . ARG A 1 300 ? 20.737 -13.052 -32.031 1.00 87.69 300 ARG A N 1
ATOM 2224 C CA . ARG A 1 300 ? 20.628 -14.505 -31.799 1.00 87.69 300 ARG A CA 1
ATOM 2225 C C . ARG A 1 300 ? 20.336 -15.305 -33.074 1.00 87.69 300 ARG A C 1
ATOM 2227 O O . ARG A 1 300 ? 20.913 -16.382 -33.240 1.00 87.69 300 ARG A O 1
ATOM 2234 N N . GLY A 1 301 ? 19.480 -14.770 -33.947 1.00 84.50 301 GLY A N 1
ATOM 2235 C CA . GLY A 1 301 ? 19.117 -15.350 -35.247 1.00 84.50 301 GLY A CA 1
ATOM 2236 C C . GLY A 1 301 ? 19.892 -14.785 -36.444 1.00 84.50 301 GLY A C 1
ATOM 2237 O O . GLY A 1 301 ? 19.590 -15.139 -37.578 1.00 84.50 301 GLY A O 1
ATOM 2238 N N . CYS A 1 302 ? 20.871 -13.904 -36.217 1.00 91.69 302 CYS A N 1
ATOM 2239 C CA . CYS A 1 302 ? 21.624 -13.244 -37.283 1.00 91.69 302 CYS A CA 1
ATOM 2240 C C . CYS A 1 302 ? 22.729 -14.154 -37.845 1.00 91.69 302 CYS A C 1
ATOM 2242 O O . CYS A 1 302 ? 23.453 -14.812 -37.095 1.00 91.69 302 CYS A O 1
ATOM 2244 N N . THR A 1 303 ? 22.923 -14.133 -39.165 1.00 92.12 303 THR A N 1
ATOM 2245 C CA . THR A 1 303 ? 23.961 -14.917 -39.861 1.00 92.12 303 THR A CA 1
ATOM 2246 C C . THR A 1 303 ? 25.384 -14.459 -39.525 1.00 92.12 303 THR A C 1
ATOM 2248 O O . THR A 1 303 ? 26.310 -15.266 -39.533 1.00 92.12 303 THR A O 1
ATOM 2251 N N . LEU A 1 304 ? 25.569 -13.184 -39.160 1.00 91.25 304 LEU A N 1
ATOM 2252 C CA . LEU A 1 304 ? 26.865 -12.599 -38.788 1.00 91.25 304 LEU A CA 1
ATOM 2253 C C . LEU A 1 304 ? 27.181 -12.685 -37.286 1.00 91.25 304 LEU A C 1
ATOM 2255 O O . LEU A 1 304 ? 28.201 -12.156 -36.844 1.00 91.25 304 LEU A O 1
ATOM 2259 N N . ARG A 1 305 ? 26.345 -13.364 -36.490 1.00 90.31 305 ARG A N 1
ATOM 2260 C CA . ARG A 1 305 ? 26.486 -13.446 -35.026 1.00 90.31 305 ARG A CA 1
ATOM 2261 C C . ARG A 1 305 ? 27.873 -13.898 -34.584 1.00 90.31 305 ARG A C 1
ATOM 2263 O O . ARG A 1 305 ? 28.479 -13.256 -33.733 1.00 90.31 305 ARG A O 1
ATOM 2270 N N . ASP A 1 306 ? 28.368 -14.993 -35.153 1.00 89.31 306 ASP A N 1
ATOM 2271 C CA . ASP A 1 306 ? 29.646 -15.582 -34.748 1.00 89.31 306 ASP A CA 1
ATOM 2272 C C . ASP A 1 306 ? 30.827 -14.667 -35.104 1.00 89.31 306 ASP A C 1
ATOM 2274 O O . ASP A 1 306 ? 31.815 -14.614 -34.376 1.00 89.31 306 ASP A O 1
ATOM 2278 N N . ARG A 1 307 ? 30.700 -13.861 -36.162 1.00 89.25 307 ARG A N 1
ATOM 2279 C CA . ARG A 1 307 ? 31.689 -12.834 -36.491 1.00 89.25 307 ARG A CA 1
ATOM 2280 C C . ARG A 1 307 ? 31.642 -11.676 -35.493 1.00 89.25 307 ARG A C 1
ATOM 2282 O O . ARG A 1 307 ? 32.678 -11.338 -34.937 1.00 89.25 307 ARG A O 1
ATOM 2289 N N . CYS A 1 308 ? 30.462 -11.121 -35.210 1.00 89.69 308 CYS A N 1
ATOM 2290 C CA . CYS A 1 308 ? 30.304 -9.986 -34.292 1.00 89.69 308 CYS A CA 1
ATOM 2291 C C . CYS A 1 308 ? 30.657 -10.322 -32.833 1.00 89.69 308 CYS A C 1
ATOM 2293 O O . CYS A 1 308 ? 31.292 -9.513 -32.166 1.00 89.69 308 CYS A O 1
ATOM 2295 N N . TRP A 1 309 ? 30.264 -11.502 -32.341 1.00 89.25 309 TRP A N 1
ATOM 2296 C CA . TRP A 1 309 ? 30.355 -11.862 -30.919 1.00 89.25 309 TRP A CA 1
ATOM 2297 C C . TRP A 1 309 ? 31.449 -12.889 -30.580 1.00 89.25 309 TRP A C 1
ATOM 2299 O O . TRP A 1 309 ? 31.662 -13.145 -29.399 1.00 89.25 309 TRP A O 1
ATOM 2309 N N . LYS A 1 310 ? 32.159 -13.467 -31.567 1.00 88.69 310 LYS A N 1
ATOM 2310 C CA . LYS A 1 310 ? 33.367 -14.287 -31.319 1.00 88.69 310 LYS A CA 1
ATOM 2311 C C . LYS A 1 310 ? 34.627 -13.629 -31.878 1.00 88.69 310 LYS A C 1
ATOM 2313 O O . LYS A 1 310 ? 35.539 -13.344 -31.114 1.00 88.69 310 LYS A O 1
ATOM 2318 N N . ALA A 1 311 ? 34.676 -13.381 -33.189 1.00 89.38 311 ALA A N 1
ATOM 2319 C CA . ALA A 1 311 ? 35.878 -12.848 -33.840 1.00 89.38 311 ALA A CA 1
ATOM 2320 C C . ALA A 1 311 ? 36.113 -11.361 -33.515 1.00 89.38 311 ALA A C 1
ATOM 2322 O O . ALA A 1 311 ? 37.207 -10.977 -33.119 1.00 89.38 311 ALA A O 1
ATOM 2323 N N . ASP A 1 312 ? 35.063 -10.545 -33.619 1.00 91.44 312 ASP A N 1
ATOM 2324 C CA . ASP A 1 312 ? 35.108 -9.088 -33.458 1.00 91.44 312 ASP A CA 1
ATOM 2325 C C . ASP A 1 312 ? 34.435 -8.622 -32.150 1.00 91.44 312 ASP A C 1
ATOM 2327 O O . ASP A 1 312 ? 33.879 -7.521 -32.092 1.00 91.44 312 ASP A O 1
ATOM 2331 N N . TYR A 1 313 ? 34.455 -9.451 -31.095 1.00 88.88 313 TYR A N 1
ATOM 2332 C CA . TYR A 1 313 ? 33.739 -9.179 -29.837 1.00 88.88 313 TYR A CA 1
ATOM 2333 C C . TYR A 1 313 ? 34.080 -7.800 -29.261 1.00 88.88 313 TYR A C 1
ATOM 2335 O O . TYR A 1 313 ? 33.188 -6.992 -29.018 1.00 88.88 313 TYR A O 1
ATOM 2343 N N . ASN A 1 314 ? 35.374 -7.502 -29.107 1.00 91.19 314 ASN A N 1
ATOM 2344 C CA . ASN A 1 314 ? 35.835 -6.240 -28.522 1.00 91.19 314 ASN A CA 1
ATOM 2345 C C . ASN A 1 314 ? 35.412 -5.031 -29.361 1.00 91.19 314 ASN A C 1
ATOM 2347 O O . ASN A 1 314 ? 35.003 -4.011 -28.816 1.00 91.19 314 ASN A O 1
ATOM 2351 N N . THR A 1 315 ? 35.481 -5.143 -30.688 1.00 91.62 315 THR A N 1
ATOM 2352 C CA . THR A 1 315 ? 35.076 -4.064 -31.595 1.00 91.62 315 THR A CA 1
ATOM 2353 C C . THR A 1 315 ? 33.575 -3.804 -31.502 1.00 91.62 315 THR A C 1
ATOM 2355 O O . THR A 1 315 ? 33.162 -2.651 -31.422 1.00 91.62 315 THR A O 1
ATOM 2358 N N . THR A 1 316 ? 32.764 -4.863 -31.457 1.00 90.62 316 THR A N 1
ATOM 2359 C CA . THR A 1 316 ? 31.308 -4.758 -31.289 1.00 90.62 316 THR A CA 1
ATOM 2360 C C . THR A 1 316 ? 30.954 -4.171 -29.925 1.00 90.62 316 THR A C 1
ATOM 2362 O O . THR A 1 316 ? 30.182 -3.224 -29.848 1.00 90.62 316 THR A O 1
ATOM 2365 N N . PHE A 1 317 ? 31.551 -4.683 -28.850 1.00 89.00 317 PHE A N 1
ATOM 2366 C CA . PHE A 1 317 ? 31.296 -4.228 -27.485 1.00 89.00 317 PHE A CA 1
ATOM 2367 C C . PHE A 1 317 ? 31.659 -2.749 -27.285 1.00 89.00 317 PHE A C 1
ATOM 2369 O O . PHE A 1 317 ? 30.864 -1.988 -26.737 1.00 89.00 317 PHE A O 1
ATOM 2376 N N . ASN A 1 318 ? 32.818 -2.316 -27.789 1.00 91.06 318 ASN A N 1
ATOM 2377 C CA . ASN A 1 318 ? 33.236 -0.916 -27.709 1.00 91.06 318 ASN A CA 1
ATOM 2378 C C . ASN A 1 318 ? 32.294 0.003 -28.492 1.00 91.06 318 ASN A C 1
ATOM 2380 O O . ASN A 1 318 ? 31.872 1.017 -27.953 1.00 91.06 318 ASN A O 1
ATOM 2384 N N . ALA A 1 319 ? 31.865 -0.393 -29.695 1.00 91.06 319 ALA A N 1
ATOM 2385 C CA . ALA A 1 319 ? 30.917 0.395 -30.480 1.00 91.06 319 ALA A CA 1
ATOM 2386 C C . ALA A 1 319 ? 29.569 0.618 -29.764 1.00 91.06 319 ALA A C 1
ATOM 2388 O O . ALA A 1 319 ? 28.953 1.670 -29.929 1.00 91.06 319 ALA A O 1
ATOM 2389 N N . LEU A 1 320 ? 29.109 -0.352 -28.963 1.00 90.62 320 LEU A N 1
ATOM 2390 C CA . LEU A 1 320 ? 27.896 -0.212 -28.147 1.00 90.62 320 LEU A CA 1
ATOM 2391 C C . LEU A 1 320 ? 28.128 0.696 -26.927 1.00 90.62 320 LEU A C 1
ATOM 2393 O O . LEU A 1 320 ? 27.290 1.546 -26.613 1.00 90.62 320 LEU A O 1
ATOM 2397 N N . ASN A 1 321 ? 29.277 0.567 -26.261 1.00 89.56 321 ASN A N 1
ATOM 2398 C CA . ASN A 1 321 ? 29.632 1.433 -25.135 1.00 89.56 321 ASN A CA 1
ATOM 2399 C C . ASN A 1 321 ? 29.834 2.891 -25.563 1.00 89.56 321 ASN A C 1
ATOM 2401 O O . ASN A 1 321 ? 29.380 3.786 -24.856 1.00 89.56 321 ASN A O 1
ATOM 2405 N N . ASP A 1 322 ? 30.419 3.133 -26.736 1.00 90.19 322 ASP A N 1
ATOM 2406 C CA . ASP A 1 322 ? 30.626 4.475 -27.291 1.00 90.19 322 ASP A CA 1
ATOM 2407 C C . ASP A 1 322 ? 29.296 5.215 -27.522 1.00 90.19 322 ASP A C 1
ATOM 2409 O O . ASP A 1 322 ? 29.206 6.422 -27.296 1.00 90.19 322 ASP A O 1
ATOM 2413 N N . ALA A 1 323 ? 28.236 4.489 -27.895 1.00 89.50 323 ALA A N 1
ATOM 2414 C CA . ALA A 1 323 ? 26.898 5.052 -28.088 1.00 89.50 323 ALA A CA 1
ATOM 2415 C C . ALA A 1 323 ? 26.164 5.344 -26.760 1.00 89.50 323 ALA A C 1
ATOM 2417 O O . ALA A 1 323 ? 25.237 6.158 -26.705 1.00 89.50 323 ALA A O 1
ATOM 2418 N N . THR A 1 324 ? 26.578 4.706 -25.661 1.00 89.12 324 THR A N 1
ATOM 2419 C CA . THR A 1 324 ? 25.854 4.719 -24.379 1.00 89.12 324 THR A CA 1
ATOM 2420 C C . THR A 1 324 ? 25.654 6.119 -23.779 1.00 89.12 324 THR A C 1
ATOM 2422 O O . THR A 1 324 ? 24.522 6.419 -23.385 1.00 89.12 324 THR A O 1
ATOM 2425 N N . PRO A 1 325 ? 26.671 7.004 -23.696 1.00 89.00 325 PRO A N 1
ATOM 2426 C CA . PRO A 1 325 ? 26.510 8.314 -23.064 1.00 89.00 325 PRO A CA 1
ATOM 2427 C C . PRO A 1 325 ? 25.438 9.174 -23.746 1.00 89.00 325 PRO A C 1
ATOM 2429 O O . PRO A 1 325 ? 24.523 9.661 -23.079 1.00 89.00 325 PRO A O 1
ATOM 2432 N N . ALA A 1 326 ? 25.496 9.284 -25.077 1.00 88.44 326 ALA A N 1
ATOM 2433 C CA . ALA A 1 326 ? 24.555 10.080 -25.868 1.00 88.44 326 ALA A CA 1
ATOM 2434 C C . ALA A 1 326 ? 23.124 9.523 -25.791 1.00 88.44 326 ALA A C 1
ATOM 2436 O O . ALA A 1 326 ? 22.153 10.269 -25.644 1.00 88.44 326 ALA A O 1
ATOM 2437 N N . MET A 1 327 ? 22.991 8.194 -25.825 1.00 90.06 327 MET A N 1
ATOM 2438 C CA . MET A 1 327 ? 21.712 7.502 -25.681 1.00 90.06 327 MET A CA 1
ATOM 2439 C C . MET A 1 327 ? 21.049 7.760 -24.326 1.00 90.06 327 MET A C 1
ATOM 2441 O O . MET A 1 327 ? 19.840 7.989 -24.262 1.00 90.06 327 MET A O 1
ATOM 2445 N N . VAL A 1 328 ? 21.827 7.715 -23.241 1.00 87.44 328 VAL A N 1
ATOM 2446 C CA . VAL A 1 328 ? 21.317 7.881 -21.874 1.00 87.44 328 VAL A CA 1
ATOM 2447 C C . VAL A 1 328 ? 20.950 9.333 -21.589 1.00 87.44 328 VAL A C 1
ATOM 2449 O O . VAL A 1 328 ? 19.897 9.571 -21.001 1.00 87.44 328 VAL A O 1
ATOM 2452 N N . GLU A 1 329 ? 21.772 10.292 -22.019 1.00 87.94 329 GLU A N 1
ATOM 2453 C CA . GLU A 1 329 ? 21.506 11.722 -21.824 1.00 87.94 329 GLU A CA 1
ATOM 2454 C C . GLU A 1 329 ? 20.244 12.168 -22.573 1.00 87.94 329 GLU A C 1
ATOM 2456 O O . GLU A 1 329 ? 19.391 12.865 -22.022 1.00 87.94 329 GLU A O 1
ATOM 2461 N N . ARG A 1 330 ? 20.081 11.706 -23.816 1.00 90.69 330 ARG A N 1
ATOM 2462 C CA . ARG A 1 330 ? 18.920 12.038 -24.649 1.00 90.69 330 ARG A CA 1
ATOM 2463 C C . ARG A 1 330 ? 17.686 11.185 -24.338 1.00 90.69 330 ARG A C 1
ATOM 2465 O O . ARG A 1 330 ? 16.570 11.574 -24.678 1.00 90.69 330 ARG A O 1
ATOM 2472 N N . GLY A 1 331 ? 17.867 10.008 -23.744 1.00 86.62 331 GLY A N 1
ATOM 2473 C CA . GLY A 1 331 ? 16.802 9.034 -23.494 1.00 86.62 331 GLY A CA 1
ATOM 2474 C C . GLY A 1 331 ? 16.385 8.202 -24.714 1.00 86.62 331 GLY A C 1
ATOM 2475 O O . GLY A 1 331 ? 15.406 7.463 -24.633 1.00 86.62 331 GLY A O 1
ATOM 2476 N N . ARG A 1 332 ? 17.100 8.324 -25.840 1.00 91.44 332 ARG A N 1
ATOM 2477 C CA . ARG A 1 332 ? 16.904 7.533 -27.066 1.00 91.44 332 ARG A CA 1
ATOM 2478 C C . ARG A 1 332 ? 18.199 7.424 -27.865 1.00 91.44 332 ARG A C 1
ATOM 2480 O O . ARG A 1 332 ? 18.990 8.370 -27.900 1.00 91.44 332 ARG A O 1
ATOM 2487 N N . ALA A 1 333 ? 18.354 6.295 -28.540 1.00 92.25 333 ALA A N 1
ATOM 2488 C CA . ALA A 1 333 ? 19.397 6.015 -29.508 1.00 92.25 333 ALA A CA 1
ATOM 2489 C C . ALA A 1 333 ? 19.051 6.523 -30.900 1.00 92.25 333 ALA A C 1
ATOM 2491 O O . ALA A 1 333 ? 17.934 6.346 -31.395 1.00 92.25 333 ALA A O 1
ATOM 2492 N N . GLU A 1 334 ? 20.046 7.120 -31.537 1.00 93.88 334 GLU A N 1
ATOM 2493 C CA . GLU A 1 334 ? 20.056 7.501 -32.937 1.00 93.88 334 GLU A CA 1
ATOM 2494 C C . GLU A 1 334 ? 21.157 6.746 -33.678 1.00 93.88 334 GLU A C 1
ATOM 2496 O O . GLU A 1 334 ? 22.187 6.385 -33.119 1.00 93.88 334 GLU A O 1
ATOM 2501 N N . ALA A 1 335 ? 20.962 6.562 -34.983 1.00 91.38 335 ALA A N 1
ATOM 2502 C CA . ALA A 1 335 ? 21.953 5.936 -35.853 1.00 91.38 335 ALA A CA 1
ATOM 2503 C C . ALA A 1 335 ? 23.331 6.626 -35.793 1.00 91.38 335 ALA A C 1
ATOM 2505 O O . ALA A 1 335 ? 24.351 5.959 -35.931 1.00 91.38 335 ALA A O 1
ATOM 2506 N N . ALA A 1 336 ? 23.357 7.944 -35.567 1.00 91.44 336 ALA A N 1
ATOM 2507 C CA . ALA A 1 336 ? 24.580 8.738 -35.482 1.00 91.44 336 ALA A CA 1
ATOM 2508 C C . ALA A 1 336 ? 25.402 8.487 -34.206 1.00 91.44 336 ALA A C 1
ATOM 2510 O O . ALA A 1 336 ? 26.579 8.836 -34.183 1.00 91.44 336 ALA A O 1
ATOM 2511 N N . ASP A 1 337 ? 24.806 7.885 -33.170 1.00 91.19 337 ASP A N 1
ATOM 2512 C CA . ASP A 1 337 ? 25.517 7.572 -31.924 1.00 91.19 337 ASP A CA 1
ATOM 2513 C C . ASP A 1 337 ? 26.476 6.392 -32.097 1.00 91.19 337 ASP A C 1
ATOM 2515 O O . ASP A 1 337 ? 27.408 6.225 -31.315 1.00 91.19 337 ASP A O 1
ATOM 2519 N N . PHE A 1 338 ? 26.239 5.557 -33.111 1.00 93.06 338 PHE A N 1
ATOM 2520 C CA . PHE A 1 338 ? 27.040 4.371 -33.363 1.00 93.06 338 PHE A CA 1
ATOM 2521 C C . PHE A 1 338 ? 28.164 4.678 -34.358 1.00 93.06 338 PHE A C 1
ATOM 2523 O O . PHE A 1 338 ? 27.940 5.336 -35.380 1.00 93.06 338 PHE A O 1
ATOM 2530 N N . PRO A 1 339 ? 29.376 4.145 -34.133 1.00 94.00 339 PRO A N 1
ATOM 2531 C CA . PRO A 1 339 ? 30.460 4.267 -35.095 1.00 94.00 339 PRO A CA 1
ATOM 2532 C C . PRO A 1 339 ? 30.101 3.674 -36.466 1.00 94.00 339 PRO A C 1
ATOM 2534 O O . PRO A 1 339 ? 29.534 2.582 -36.561 1.00 94.00 339 PRO A O 1
ATOM 2537 N N . ARG A 1 340 ? 30.527 4.340 -37.550 1.00 91.12 340 ARG A N 1
ATOM 2538 C CA . ARG A 1 340 ? 30.262 3.895 -38.937 1.00 91.12 340 ARG A CA 1
ATOM 2539 C C . ARG A 1 340 ? 30.698 2.452 -39.199 1.00 91.12 340 ARG A C 1
ATOM 2541 O O . ARG A 1 340 ? 29.965 1.683 -39.801 1.00 91.12 340 ARG A O 1
ATOM 2548 N N . HIS A 1 341 ? 31.839 2.043 -38.643 1.00 89.56 341 HIS A N 1
ATOM 2549 C CA . HIS A 1 341 ? 32.370 0.686 -38.805 1.00 89.56 341 HIS A CA 1
ATOM 2550 C C . HIS A 1 341 ? 31.462 -0.426 -38.237 1.00 89.56 341 HIS A C 1
ATOM 2552 O O . HIS A 1 341 ? 31.639 -1.597 -38.593 1.00 89.56 341 HIS A O 1
ATOM 2558 N N . PHE A 1 342 ? 30.543 -0.082 -37.329 1.00 92.12 342 PHE A N 1
ATOM 2559 C CA . PHE A 1 342 ? 29.514 -0.978 -36.808 1.00 92.12 342 PHE A CA 1
ATOM 2560 C C . PHE A 1 342 ? 28.219 -0.854 -37.617 1.00 92.12 342 PHE A C 1
ATOM 2562 O O . PHE A 1 342 ? 27.668 -1.875 -38.029 1.00 92.12 342 PHE A O 1
ATOM 2569 N N . ALA A 1 343 ? 27.785 0.378 -37.905 1.00 92.62 343 ALA A N 1
ATOM 2570 C CA . ALA A 1 343 ? 26.585 0.651 -38.695 1.00 92.62 343 ALA A CA 1
ATOM 2571 C C . ALA A 1 343 ? 26.638 0.003 -40.090 1.00 92.62 343 ALA A C 1
ATOM 2573 O O . ALA A 1 343 ? 25.681 -0.646 -40.499 1.00 92.62 343 ALA A O 1
ATOM 2574 N N . ASP A 1 344 ? 27.786 0.085 -40.766 1.00 91.69 344 ASP A N 1
ATOM 2575 C CA . ASP A 1 344 ? 27.983 -0.465 -42.113 1.00 91.69 344 ASP A CA 1
ATOM 2576 C C . ASP A 1 344 ? 28.104 -2.001 -42.114 1.00 91.69 344 ASP A C 1
ATOM 2578 O O . ASP A 1 344 ? 27.834 -2.664 -43.114 1.00 91.69 344 ASP A O 1
ATOM 2582 N N . ARG A 1 345 ? 28.526 -2.595 -40.989 1.00 90.50 345 ARG A N 1
ATOM 2583 C CA . ARG A 1 345 ? 28.718 -4.049 -40.842 1.00 90.50 345 ARG A CA 1
ATOM 2584 C C . ARG A 1 345 ? 27.430 -4.765 -40.445 1.00 90.50 345 ARG A C 1
ATOM 2586 O O . ARG A 1 345 ? 27.249 -5.940 -40.766 1.00 90.50 345 ARG A O 1
ATOM 2593 N N . CYS A 1 346 ? 26.566 -4.093 -39.689 1.00 92.50 346 CYS A N 1
ATOM 2594 C CA . CYS A 1 346 ? 25.336 -4.674 -39.182 1.00 92.50 346 CYS A CA 1
ATOM 2595 C C . CYS A 1 346 ? 24.250 -4.675 -40.266 1.00 92.50 346 CYS A C 1
ATOM 2597 O O . CYS A 1 346 ? 23.645 -3.652 -40.568 1.00 92.50 346 CYS A O 1
ATOM 2599 N N . ILE A 1 347 ? 23.936 -5.856 -40.800 1.00 93.56 347 ILE A N 1
ATOM 2600 C CA . ILE A 1 347 ? 22.889 -6.026 -41.826 1.00 93.56 347 ILE A CA 1
ATOM 2601 C C . ILE A 1 347 ? 21.470 -5.690 -41.329 1.00 93.56 347 ILE A C 1
ATOM 2603 O O . ILE A 1 347 ? 20.574 -5.478 -42.137 1.00 93.56 347 ILE A O 1
ATOM 2607 N N . HIS A 1 348 ? 21.269 -5.627 -40.009 1.00 93.81 348 HIS A N 1
ATOM 2608 C CA . HIS A 1 348 ? 19.999 -5.280 -39.363 1.00 93.81 348 HIS A CA 1
ATOM 2609 C C . HIS A 1 348 ? 20.116 -4.005 -38.521 1.00 93.81 348 HIS A C 1
ATOM 2611 O O . HIS A 1 348 ? 19.504 -3.903 -37.459 1.00 93.81 348 HIS A O 1
ATOM 2617 N N . PHE A 1 349 ? 20.954 -3.052 -38.935 1.00 94.31 349 PHE A N 1
ATOM 2618 C CA . PHE A 1 349 ? 21.286 -1.898 -38.102 1.00 94.31 349 PHE A CA 1
ATOM 2619 C C . PHE A 1 349 ? 20.057 -1.068 -37.696 1.00 94.31 349 PHE A C 1
ATOM 2621 O O . PHE A 1 349 ? 19.912 -0.735 -36.521 1.00 94.31 349 PHE A O 1
ATOM 2628 N N . SER A 1 350 ? 19.135 -0.794 -38.625 1.00 92.19 350 SER A N 1
ATOM 2629 C CA . SER A 1 350 ? 17.893 -0.060 -38.335 1.00 92.19 350 SER A CA 1
ATOM 2630 C C . SER A 1 350 ? 17.036 -0.753 -37.275 1.00 92.19 350 SER A C 1
ATOM 2632 O O . SER A 1 350 ? 16.589 -0.118 -36.320 1.00 92.19 350 SER A O 1
ATOM 2634 N N . ASP A 1 351 ? 16.854 -2.065 -37.419 1.00 92.88 351 ASP A N 1
ATOM 2635 C CA . ASP A 1 351 ? 16.023 -2.870 -36.523 1.00 92.88 351 ASP A CA 1
ATOM 2636 C C . ASP A 1 351 ? 16.696 -3.024 -35.157 1.00 92.88 351 ASP A C 1
ATOM 2638 O O . ASP A 1 351 ? 16.041 -2.952 -34.119 1.00 92.88 351 ASP A O 1
ATOM 2642 N N . PHE A 1 352 ? 18.026 -3.148 -35.139 1.00 93.12 352 PHE A N 1
ATOM 2643 C CA . PHE A 1 352 ? 18.814 -3.175 -33.913 1.00 93.12 352 PHE A CA 1
ATOM 2644 C C . PHE A 1 352 ? 18.640 -1.883 -33.107 1.00 93.12 352 PHE A C 1
ATOM 2646 O O . PHE A 1 352 ? 18.344 -1.947 -31.915 1.00 93.12 352 PHE A O 1
ATOM 2653 N N . VAL A 1 353 ? 18.749 -0.711 -33.746 1.00 94.12 353 VAL A N 1
ATOM 2654 C CA . VAL A 1 353 ? 18.540 0.588 -33.079 1.00 94.12 353 VAL A CA 1
ATOM 2655 C C . VAL A 1 353 ? 17.100 0.730 -32.565 1.00 94.12 353 VAL A C 1
ATOM 2657 O O . VAL A 1 353 ? 16.885 1.285 -31.485 1.00 94.12 353 VAL A O 1
ATOM 2660 N N . ALA A 1 354 ? 16.106 0.200 -33.285 1.00 94.31 354 ALA A N 1
ATOM 2661 C CA . ALA A 1 354 ? 14.718 0.183 -32.824 1.00 94.31 354 ALA A CA 1
ATOM 2662 C C . ALA A 1 354 ? 14.544 -0.674 -31.556 1.00 94.31 354 ALA A C 1
ATOM 2664 O O . ALA A 1 354 ? 13.995 -0.196 -30.563 1.00 94.31 354 ALA A O 1
ATOM 2665 N N . VAL A 1 355 ? 15.088 -1.895 -31.546 1.00 93.75 355 VAL A N 1
ATOM 2666 C CA . VAL A 1 355 ? 15.058 -2.789 -30.375 1.00 93.75 355 VAL A CA 1
ATOM 2667 C C . VAL A 1 355 ? 15.796 -2.171 -29.184 1.00 93.75 355 VAL A C 1
ATOM 2669 O O . VAL A 1 355 ? 15.297 -2.215 -28.061 1.00 93.75 355 VAL A O 1
ATOM 2672 N N . VAL A 1 356 ? 16.950 -1.538 -29.412 1.00 93.25 356 VAL A N 1
ATOM 2673 C CA . VAL A 1 356 ? 17.685 -0.807 -28.367 1.00 93.25 356 VAL A CA 1
ATOM 2674 C C . VAL A 1 356 ? 16.818 0.298 -27.755 1.00 93.25 356 VAL A C 1
ATOM 2676 O O . VAL A 1 356 ? 16.786 0.440 -26.534 1.00 93.25 356 VAL A O 1
ATOM 2679 N N . ASN A 1 357 ? 16.074 1.052 -28.568 1.00 93.81 357 ASN A N 1
ATOM 2680 C CA . ASN A 1 357 ? 15.165 2.091 -28.081 1.00 93.81 357 ASN A CA 1
ATOM 2681 C C . ASN A 1 357 ? 13.988 1.537 -27.262 1.00 93.81 357 ASN A C 1
ATOM 2683 O O . ASN A 1 357 ? 13.607 2.153 -26.262 1.00 93.81 357 ASN A O 1
ATOM 2687 N N . GLU A 1 358 ? 13.426 0.386 -27.639 1.00 93.25 358 GLU A N 1
ATOM 2688 C CA . GLU A 1 358 ? 12.393 -0.298 -26.846 1.00 93.25 358 GLU A CA 1
ATOM 2689 C C . GLU A 1 358 ? 12.918 -0.691 -25.458 1.00 93.25 358 GLU A C 1
ATOM 2691 O O . GLU A 1 358 ? 12.300 -0.363 -24.441 1.00 93.25 358 GLU A O 1
ATOM 2696 N N . GLU A 1 359 ? 14.080 -1.346 -25.405 1.00 90.00 359 GLU A N 1
ATOM 2697 C CA . GLU A 1 359 ? 14.696 -1.803 -24.153 1.00 90.00 359 GLU A CA 1
ATOM 2698 C C . GLU A 1 359 ? 15.152 -0.623 -23.278 1.00 90.00 359 GLU A C 1
ATOM 2700 O O . GLU A 1 359 ? 14.960 -0.633 -22.058 1.00 90.00 359 GLU A O 1
ATOM 2705 N N . LEU A 1 360 ? 15.686 0.440 -23.887 1.00 90.25 360 LEU A N 1
ATOM 2706 C CA . LEU A 1 360 ? 16.075 1.668 -23.191 1.00 90.25 360 LEU A CA 1
ATOM 2707 C C . LEU A 1 360 ? 14.854 2.373 -22.583 1.00 90.25 360 LEU A C 1
ATOM 2709 O O . LEU A 1 360 ? 14.878 2.789 -21.422 1.00 90.25 360 LEU A O 1
ATOM 2713 N N . THR A 1 361 ? 13.754 2.446 -23.335 1.00 88.56 361 THR A N 1
ATOM 2714 C CA . THR A 1 361 ? 12.477 2.985 -22.853 1.00 88.56 361 THR A CA 1
ATOM 2715 C C . THR A 1 361 ? 11.950 2.157 -21.681 1.00 88.56 361 THR A C 1
ATOM 2717 O O . THR A 1 361 ? 11.574 2.715 -20.646 1.00 88.56 361 THR A O 1
ATOM 2720 N N . ALA A 1 362 ? 11.975 0.826 -21.791 1.00 86.31 362 ALA A N 1
ATOM 2721 C CA . ALA A 1 362 ? 11.573 -0.077 -20.715 1.00 86.31 362 ALA A CA 1
ATOM 2722 C C . ALA A 1 362 ? 12.430 0.115 -19.450 1.00 86.31 362 ALA A C 1
ATOM 2724 O O . ALA A 1 362 ? 11.894 0.164 -18.336 1.00 86.31 362 ALA A O 1
ATOM 2725 N N . LEU A 1 363 ? 13.744 0.297 -19.608 1.00 85.25 363 LEU A N 1
ATOM 2726 C CA . LEU A 1 363 ? 14.668 0.581 -18.513 1.00 85.25 363 LEU A CA 1
ATOM 2727 C C . LEU A 1 363 ? 14.355 1.921 -17.833 1.00 85.25 363 LEU A C 1
ATOM 2729 O O . LEU A 1 363 ? 14.285 1.972 -16.602 1.00 85.25 363 LEU A O 1
ATOM 2733 N N . PHE A 1 364 ? 14.102 2.996 -18.586 1.00 84.62 364 PHE A N 1
ATOM 2734 C CA . PHE A 1 364 ? 13.736 4.290 -18.000 1.00 84.62 364 PHE A CA 1
ATOM 2735 C C . PHE A 1 364 ? 12.387 4.254 -17.283 1.00 84.62 364 PHE A C 1
ATOM 2737 O O . PHE A 1 364 ? 12.286 4.765 -16.163 1.00 84.62 364 PHE A O 1
ATOM 2744 N N . TYR A 1 365 ? 11.376 3.591 -17.854 1.00 79.81 365 TYR A N 1
ATOM 2745 C CA . TYR A 1 365 ? 10.096 3.383 -17.173 1.00 79.81 365 TYR A CA 1
ATOM 2746 C C . TYR A 1 365 ? 10.279 2.629 -15.860 1.00 79.81 365 TYR A C 1
ATOM 2748 O O . TYR A 1 365 ? 9.742 3.037 -14.828 1.00 79.81 365 TYR A O 1
ATOM 2756 N N . ARG A 1 366 ? 11.082 1.560 -15.869 1.00 77.19 366 ARG A N 1
ATOM 2757 C CA . ARG A 1 366 ? 11.370 0.777 -14.669 1.00 77.19 366 ARG A CA 1
ATOM 2758 C C . ARG A 1 366 ? 12.129 1.597 -13.627 1.00 77.19 366 ARG A C 1
ATOM 2760 O O . ARG A 1 366 ? 11.750 1.567 -12.458 1.00 77.19 366 ARG A O 1
ATOM 2767 N N . ARG A 1 367 ? 13.138 2.381 -14.025 1.00 78.81 367 ARG A N 1
ATOM 2768 C CA . ARG A 1 367 ? 13.872 3.299 -13.133 1.00 78.81 367 ARG A CA 1
ATOM 2769 C C . ARG A 1 367 ? 12.945 4.345 -12.514 1.00 78.81 367 ARG A C 1
ATOM 2771 O O . ARG A 1 367 ? 12.962 4.515 -11.297 1.00 78.81 367 ARG A O 1
ATOM 2778 N N . GLN A 1 368 ? 12.108 5.003 -13.316 1.00 75.38 368 GLN A N 1
ATOM 2779 C CA . GLN A 1 368 ? 11.177 6.029 -12.839 1.00 75.38 368 GLN A CA 1
ATOM 2780 C C . GLN A 1 368 ? 10.119 5.444 -11.894 1.00 75.38 368 GLN A C 1
ATOM 2782 O O . GLN A 1 368 ? 9.819 6.027 -10.850 1.00 75.38 368 GLN A O 1
ATOM 2787 N N . TYR A 1 369 ? 9.574 4.275 -12.235 1.00 65.31 369 TYR A N 1
ATOM 2788 C CA . TYR A 1 369 ? 8.631 3.543 -11.393 1.00 65.31 369 TYR A CA 1
ATOM 2789 C C . TYR A 1 369 ? 9.272 3.143 -10.057 1.00 65.31 369 TYR A C 1
ATOM 2791 O O . TYR A 1 369 ? 8.732 3.440 -8.991 1.00 65.31 369 TYR A O 1
ATOM 2799 N N . ASN A 1 370 ? 10.477 2.570 -10.104 1.00 67.94 370 ASN A N 1
ATOM 2800 C CA . ASN A 1 370 ? 11.240 2.190 -8.918 1.00 67.94 370 ASN A CA 1
ATOM 2801 C C . ASN A 1 370 ? 11.586 3.397 -8.040 1.00 67.94 370 ASN A C 1
ATOM 2803 O O . ASN A 1 370 ? 11.500 3.294 -6.820 1.00 67.94 370 ASN A O 1
ATOM 2807 N N . ALA A 1 371 ? 11.957 4.534 -8.632 1.00 66.44 371 ALA A N 1
ATOM 2808 C CA . ALA A 1 371 ? 12.268 5.757 -7.897 1.00 66.44 371 ALA A CA 1
ATOM 2809 C C . ALA A 1 371 ? 11.042 6.280 -7.133 1.00 66.44 371 ALA A C 1
ATOM 2811 O O . ALA A 1 371 ? 11.134 6.510 -5.927 1.00 66.44 371 ALA A O 1
ATOM 2812 N N . ARG A 1 372 ? 9.875 6.367 -7.790 1.00 64.25 372 ARG A N 1
ATOM 2813 C CA . ARG A 1 372 ? 8.629 6.804 -7.133 1.00 64.25 372 ARG A CA 1
ATOM 2814 C C . ARG A 1 372 ? 8.180 5.857 -6.027 1.00 64.25 372 ARG A C 1
ATOM 2816 O O . ARG A 1 372 ? 7.752 6.304 -4.963 1.00 64.25 372 ARG A O 1
ATOM 2823 N N . ILE A 1 373 ? 8.327 4.553 -6.243 1.00 63.03 373 ILE A N 1
ATOM 2824 C CA . ILE A 1 373 ? 8.028 3.557 -5.216 1.00 63.03 373 ILE A CA 1
ATOM 2825 C C . ILE A 1 373 ? 8.997 3.661 -4.034 1.00 63.03 373 ILE A C 1
ATOM 2827 O O . ILE A 1 373 ? 8.551 3.613 -2.888 1.00 63.03 373 ILE A O 1
ATOM 2831 N N . ARG A 1 374 ? 10.304 3.840 -4.274 1.00 64.75 374 ARG A N 1
ATOM 2832 C CA . ARG A 1 374 ? 11.295 4.042 -3.203 1.00 64.75 374 ARG A CA 1
ATOM 2833 C C . ARG A 1 374 ? 10.993 5.295 -2.392 1.00 64.75 374 ARG A C 1
ATOM 2835 O O . ARG A 1 374 ? 11.059 5.236 -1.172 1.00 64.75 374 ARG A O 1
ATOM 2842 N N . GLU A 1 375 ? 10.645 6.399 -3.046 1.00 63.00 375 GLU A N 1
ATOM 2843 C CA . GLU A 1 375 ? 10.343 7.667 -2.380 1.00 63.00 375 GLU A CA 1
ATOM 2844 C C . GLU A 1 375 ? 9.103 7.557 -1.483 1.00 63.00 375 GLU A C 1
ATOM 2846 O O . GLU A 1 375 ? 9.163 7.900 -0.300 1.00 63.00 375 GLU A O 1
ATOM 2851 N N . SER A 1 376 ? 8.015 6.980 -2.007 1.00 55.72 376 SER A N 1
ATOM 2852 C CA . SER A 1 376 ? 6.790 6.730 -1.243 1.00 55.72 376 SER A CA 1
ATOM 2853 C C . SER A 1 376 ? 7.033 5.783 -0.061 1.00 55.72 376 SER A C 1
ATOM 2855 O O . SER A 1 376 ? 6.628 6.079 1.063 1.00 55.72 376 SER A O 1
ATOM 2857 N N . ARG A 1 377 ? 7.762 4.680 -0.273 1.00 62.97 377 ARG A N 1
ATOM 2858 C CA . ARG A 1 377 ? 8.064 3.696 0.782 1.00 62.97 377 ARG A CA 1
ATOM 2859 C C . ARG A 1 377 ? 9.020 4.243 1.840 1.00 62.97 377 ARG A C 1
ATOM 2861 O O . ARG A 1 377 ? 8.800 4.023 3.026 1.00 62.97 377 ARG A O 1
ATOM 2868 N N . ALA A 1 378 ? 10.045 4.995 1.442 1.00 62.69 378 ALA A N 1
ATOM 2869 C CA . ALA A 1 378 ? 10.985 5.612 2.374 1.00 62.69 378 ALA A CA 1
ATOM 2870 C C . ALA A 1 378 ? 10.318 6.704 3.223 1.00 62.69 378 ALA A C 1
ATOM 2872 O O . ALA A 1 378 ? 10.639 6.828 4.404 1.00 62.69 378 ALA A O 1
ATOM 2873 N N . ALA A 1 379 ? 9.382 7.473 2.656 1.00 65.00 379 ALA A N 1
ATOM 2874 C CA . ALA A 1 379 ? 8.588 8.436 3.416 1.00 65.00 379 ALA A CA 1
ATOM 2875 C C . ALA A 1 379 ? 7.757 7.747 4.505 1.00 65.00 379 ALA A C 1
ATOM 2877 O O . ALA A 1 379 ? 7.765 8.186 5.653 1.00 65.00 379 ALA A O 1
ATOM 2878 N N . VAL A 1 380 ? 7.129 6.621 4.169 1.00 58.59 380 VAL A N 1
ATOM 2879 C CA . VAL A 1 380 ? 6.323 5.843 5.114 1.00 58.59 380 VAL A CA 1
ATOM 2880 C C . VAL A 1 380 ? 7.188 5.189 6.193 1.00 58.59 380 VAL A C 1
ATOM 2882 O O . VAL A 1 380 ? 6.884 5.345 7.370 1.00 58.59 380 VAL A O 1
ATOM 2885 N N . CYS A 1 381 ? 8.314 4.551 5.854 1.00 64.81 381 CYS A N 1
ATOM 2886 C CA . CYS A 1 381 ? 9.228 4.002 6.867 1.00 64.81 381 CYS A CA 1
ATOM 2887 C C . CYS A 1 381 ? 9.716 5.069 7.862 1.00 64.81 381 CYS A C 1
ATOM 2889 O O . CYS A 1 381 ? 9.812 4.785 9.053 1.00 64.81 381 CYS A O 1
ATOM 2891 N N . ARG A 1 382 ? 9.987 6.299 7.397 1.00 69.56 382 ARG A N 1
ATOM 2892 C CA . ARG A 1 382 ? 10.348 7.419 8.283 1.00 69.56 382 ARG A CA 1
ATOM 2893 C C . ARG A 1 382 ? 9.210 7.793 9.234 1.00 69.56 382 ARG A C 1
ATOM 2895 O O . ARG A 1 382 ? 9.458 7.994 10.414 1.00 69.56 382 ARG A O 1
ATOM 2902 N N . GLN A 1 383 ? 7.975 7.841 8.740 1.00 61.22 383 GLN A N 1
ATOM 2903 C CA . GLN A 1 383 ? 6.798 8.182 9.548 1.00 61.22 383 GLN A CA 1
ATOM 2904 C C . GLN A 1 383 ? 6.461 7.102 10.584 1.00 61.22 383 GLN A C 1
ATOM 2906 O O . GLN A 1 383 ? 6.127 7.419 11.721 1.00 61.22 383 GLN A O 1
ATOM 2911 N N . TYR A 1 384 ? 6.595 5.826 10.220 1.00 60.28 384 TYR A N 1
ATOM 2912 C CA . TYR A 1 384 ? 6.385 4.708 11.142 1.00 60.28 384 TYR A CA 1
ATOM 2913 C C . TYR A 1 384 ? 7.488 4.609 12.203 1.00 60.28 384 TYR A C 1
ATOM 2915 O O . TYR A 1 384 ? 7.192 4.289 13.353 1.00 60.28 384 TYR A O 1
ATOM 2923 N N . ALA A 1 385 ? 8.740 4.913 11.844 1.00 66.81 385 ALA A N 1
ATOM 2924 C CA . ALA A 1 385 ? 9.829 5.021 12.813 1.00 66.81 385 ALA A CA 1
ATOM 2925 C C . ALA A 1 385 ? 9.548 6.142 13.823 1.00 66.81 385 ALA A C 1
ATOM 2927 O O . ALA A 1 385 ? 9.520 5.880 15.019 1.00 66.81 385 ALA A O 1
ATOM 2928 N N . GLN A 1 386 ? 9.195 7.336 13.337 1.00 70.88 386 GLN A N 1
ATOM 2929 C CA . GLN A 1 386 ? 8.851 8.474 14.189 1.00 70.88 386 GLN A CA 1
ATOM 2930 C C . GLN A 1 386 ? 7.686 8.161 15.141 1.00 70.88 386 GLN A C 1
ATOM 2932 O O . GLN A 1 386 ? 7.730 8.521 16.312 1.00 70.88 386 GLN A O 1
ATOM 2937 N N . LEU A 1 387 ? 6.656 7.454 14.672 1.00 60.47 387 LEU A N 1
ATOM 2938 C CA . LEU A 1 387 ? 5.553 7.036 15.534 1.00 60.47 387 LEU A CA 1
ATOM 2939 C C . LEU A 1 387 ? 5.992 6.013 16.591 1.00 60.47 387 LEU A C 1
ATOM 2941 O O . LEU A 1 387 ? 5.565 6.098 17.739 1.00 60.47 387 LEU A O 1
ATOM 2945 N N . SER A 1 388 ? 6.844 5.050 16.230 1.00 62.16 388 SER A N 1
ATOM 2946 C CA . SER A 1 388 ? 7.403 4.113 17.208 1.00 62.16 388 SER A CA 1
ATOM 2947 C C . SER A 1 388 ? 8.274 4.810 18.252 1.00 62.16 388 SER A C 1
ATOM 2949 O O . SER A 1 388 ? 8.323 4.322 19.383 1.00 62.16 388 SER A O 1
ATOM 2951 N N . ASP A 1 389 ? 8.976 5.875 17.874 1.00 70.56 389 ASP A N 1
ATOM 2952 C CA . ASP A 1 389 ? 9.800 6.666 18.785 1.00 70.56 389 ASP A CA 1
ATOM 2953 C C . ASP A 1 389 ? 8.903 7.440 19.756 1.00 70.56 389 ASP A C 1
ATOM 2955 O O . ASP A 1 389 ? 9.067 7.293 20.962 1.00 70.56 389 ASP A O 1
ATOM 2959 N N . LEU A 1 390 ? 7.857 8.113 19.258 1.00 71.56 390 LEU A N 1
ATOM 2960 C CA . LEU A 1 390 ? 6.863 8.809 20.090 1.00 71.56 390 LEU A CA 1
ATOM 2961 C C . LEU A 1 390 ? 6.140 7.871 21.070 1.00 71.56 390 LEU A C 1
ATOM 2963 O O . LEU A 1 390 ? 5.940 8.216 22.230 1.00 71.56 390 LEU A O 1
ATOM 2967 N N . LEU A 1 391 ? 5.762 6.666 20.630 1.00 60.78 391 LEU A N 1
ATOM 2968 C CA . LEU A 1 391 ? 5.161 5.657 21.512 1.00 60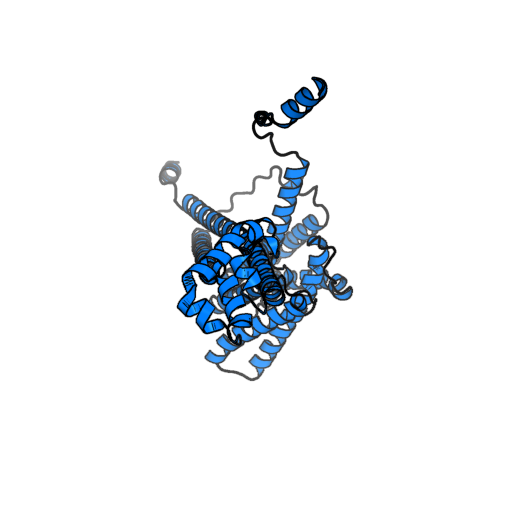.78 391 LEU A CA 1
ATOM 2969 C C . LEU A 1 391 ? 6.150 5.166 22.582 1.00 60.78 391 LEU A C 1
ATOM 2971 O O . LEU A 1 391 ? 5.743 4.855 23.701 1.00 60.78 391 LEU A O 1
ATOM 2975 N N . GLY A 1 392 ? 7.440 5.093 22.243 1.00 68.44 392 GLY A N 1
ATOM 2976 C CA . GLY A 1 392 ? 8.507 4.764 23.186 1.00 68.44 392 GLY A CA 1
ATOM 2977 C C . GLY A 1 392 ? 8.762 5.881 24.200 1.00 68.44 392 GLY A C 1
ATOM 2978 O O . GLY A 1 392 ? 8.906 5.597 25.386 1.00 68.44 392 GLY A O 1
ATOM 2979 N N . GLU A 1 393 ? 8.767 7.137 23.752 1.00 72.44 393 GLU A N 1
ATOM 2980 C CA . GLU A 1 393 ? 8.891 8.324 24.604 1.00 72.44 393 GLU A CA 1
ATOM 2981 C C . GLU A 1 393 ? 7.710 8.434 25.572 1.00 72.44 393 GLU A C 1
ATOM 2983 O O . GLU A 1 393 ? 7.928 8.550 26.775 1.00 72.44 393 GLU A O 1
ATOM 2988 N N . ALA A 1 394 ? 6.476 8.264 25.087 1.00 63.44 394 ALA A N 1
ATOM 2989 C CA . ALA A 1 394 ? 5.284 8.249 25.934 1.00 63.44 394 ALA A CA 1
ATOM 2990 C C . ALA A 1 394 ? 5.347 7.141 27.002 1.00 63.44 394 ALA A C 1
ATOM 2992 O O . ALA A 1 394 ? 5.025 7.374 28.166 1.00 63.44 394 ALA A O 1
ATOM 2993 N N . ALA A 1 395 ? 5.815 5.938 26.642 1.00 62.88 395 ALA A N 1
ATOM 2994 C CA . ALA A 1 395 ? 6.017 4.854 27.606 1.00 62.88 395 ALA A CA 1
ATOM 2995 C C . ALA A 1 395 ? 7.106 5.176 28.651 1.00 62.88 395 ALA A C 1
ATOM 2997 O O . ALA A 1 395 ? 6.986 4.776 29.812 1.00 62.88 395 ALA A O 1
ATOM 2998 N N . ALA A 1 396 ? 8.160 5.899 28.255 1.00 71.38 396 ALA A N 1
ATOM 2999 C CA . ALA A 1 396 ? 9.242 6.322 29.142 1.00 71.38 396 ALA A CA 1
ATOM 3000 C C . ALA A 1 396 ? 8.817 7.454 30.093 1.00 71.38 396 ALA A C 1
ATOM 3002 O O . ALA A 1 396 ? 9.226 7.463 31.254 1.00 71.38 396 ALA A O 1
ATOM 3003 N N . GLU A 1 397 ? 7.973 8.374 29.632 1.00 72.56 397 GLU A N 1
ATOM 3004 C CA . GLU A 1 397 ? 7.422 9.467 30.436 1.00 72.56 397 GLU A CA 1
ATOM 3005 C C . GLU A 1 397 ? 6.457 8.938 31.504 1.00 72.56 397 GLU A C 1
ATOM 3007 O O . GLU A 1 397 ? 6.642 9.213 32.690 1.00 72.56 397 GLU A O 1
ATOM 3012 N N . LEU A 1 398 ? 5.573 8.008 31.123 1.00 60.62 398 LEU A N 1
ATOM 3013 C CA . LEU A 1 398 ? 4.777 7.208 32.062 1.00 60.62 398 LEU A CA 1
ATOM 3014 C C . LEU A 1 398 ? 5.654 6.467 33.088 1.00 60.62 398 LEU A C 1
ATOM 3016 O O . LEU A 1 398 ? 5.269 6.319 34.244 1.00 60.62 398 LEU A O 1
ATOM 3020 N N . SER A 1 399 ? 6.851 6.007 32.706 1.00 57.50 399 SER A N 1
ATOM 3021 C CA . SER A 1 399 ? 7.777 5.364 33.648 1.00 57.50 399 SER A CA 1
ATOM 3022 C C . SER A 1 399 ? 8.415 6.339 34.638 1.00 57.50 399 SER A C 1
ATOM 3024 O O . SER A 1 399 ? 8.763 5.898 35.732 1.00 57.50 399 SER A O 1
ATOM 3026 N N . ARG A 1 400 ? 8.611 7.612 34.271 1.00 63.31 400 ARG A N 1
ATOM 3027 C CA . ARG A 1 400 ? 9.169 8.636 35.169 1.00 63.31 400 ARG A CA 1
ATOM 3028 C C . ARG A 1 400 ? 8.167 9.041 36.240 1.00 63.31 400 ARG A C 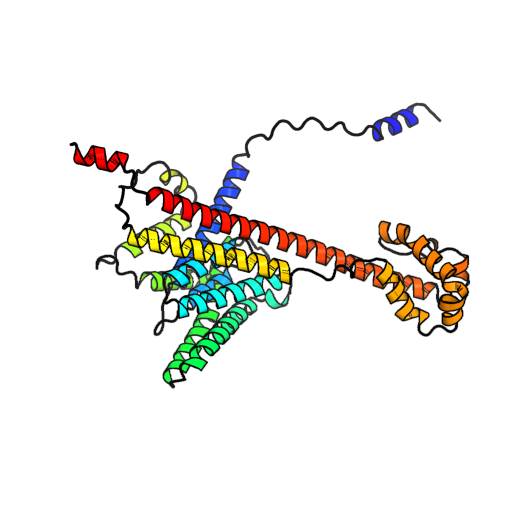1
ATOM 3030 O O . ARG A 1 400 ? 8.554 9.181 37.395 1.00 63.31 400 ARG A O 1
ATOM 3037 N N . GLU A 1 401 ? 6.899 9.143 35.868 1.00 58.78 401 GLU A N 1
ATOM 3038 C CA . GLU A 1 401 ? 5.798 9.495 36.769 1.00 58.78 401 GLU A CA 1
ATOM 3039 C C . GLU A 1 401 ? 5.477 8.373 37.776 1.00 58.78 401 GLU A C 1
ATOM 3041 O O . GLU A 1 401 ? 5.042 8.625 38.894 1.00 58.78 401 GLU A O 1
ATOM 3046 N N . LEU A 1 402 ? 5.785 7.122 37.412 1.00 49.78 402 LEU A N 1
ATOM 3047 C CA . LEU A 1 402 ? 5.681 5.941 38.277 1.00 49.78 402 LEU A CA 1
ATOM 3048 C C . LEU A 1 402 ? 6.850 5.748 39.253 1.00 49.78 402 LEU A C 1
ATOM 3050 O O . LEU A 1 402 ? 6.734 4.913 40.152 1.00 49.78 402 LEU A O 1
ATOM 3054 N N . THR A 1 403 ? 7.981 6.440 39.077 1.00 49.94 403 THR A N 1
ATOM 3055 C CA . THR A 1 403 ? 9.077 6.418 40.059 1.00 49.94 403 THR A CA 1
ATOM 3056 C C . THR A 1 403 ? 8.679 7.318 41.228 1.00 49.94 403 THR A C 1
ATOM 3058 O O . THR A 1 403 ? 8.672 8.535 41.051 1.00 49.94 403 THR A O 1
ATOM 3061 N N . PRO A 1 404 ? 8.342 6.775 42.414 1.00 51.84 404 PRO A N 1
ATOM 3062 C CA . PRO A 1 404 ? 7.955 7.606 43.546 1.00 51.84 404 PRO A CA 1
ATOM 3063 C C . PRO A 1 404 ? 9.157 8.467 43.927 1.00 51.84 404 PRO A C 1
ATOM 3065 O O . PRO A 1 404 ? 10.244 7.919 44.103 1.00 51.84 404 PRO A O 1
ATOM 3068 N N . ASP A 1 405 ? 8.983 9.785 44.048 1.00 49.53 405 ASP A N 1
ATOM 3069 C CA . ASP A 1 405 ? 10.017 10.662 44.596 1.00 49.53 405 ASP A CA 1
ATOM 3070 C C . ASP A 1 405 ? 10.221 10.313 46.085 1.00 49.53 405 ASP A C 1
ATOM 3072 O O . ASP A 1 405 ? 9.379 10.665 46.925 1.00 49.53 405 ASP A O 1
ATOM 3076 N N . PRO A 1 406 ? 11.329 9.645 46.466 1.00 55.12 406 PRO A N 1
ATOM 3077 C CA . PRO A 1 406 ? 11.556 9.267 47.856 1.00 55.12 406 PRO A CA 1
ATOM 3078 C C . PRO A 1 406 ? 11.768 10.501 48.751 1.00 55.12 406 PRO A C 1
ATOM 3080 O O . PRO A 1 406 ? 11.637 10.407 49.975 1.00 55.12 406 PRO A O 1
ATOM 3083 N N . ALA A 1 407 ? 12.086 11.667 48.172 1.00 54.91 407 ALA A N 1
ATOM 3084 C CA . ALA A 1 407 ? 12.224 12.925 48.900 1.00 54.91 407 ALA A CA 1
ATOM 3085 C C . ALA A 1 407 ? 10.868 13.605 49.179 1.00 54.91 407 ALA A C 1
ATOM 3087 O O . ALA A 1 407 ? 10.757 14.377 50.138 1.00 54.91 407 ALA A O 1
ATOM 3088 N N . GLY A 1 408 ? 9.836 13.316 48.382 1.00 57.22 408 GLY A N 1
ATOM 3089 C CA . GLY A 1 408 ? 8.455 13.752 48.605 1.00 57.22 408 GLY A CA 1
ATOM 3090 C C . GLY A 1 408 ? 7.773 12.958 49.721 1.00 57.22 408 GLY A C 1
ATOM 3091 O O . GLY A 1 408 ? 7.219 13.546 50.651 1.00 57.22 408 GLY A O 1
ATOM 3092 N N . GLU A 1 409 ? 7.913 11.627 49.709 1.00 51.62 409 GLU A N 1
ATOM 3093 C CA . GLU A 1 409 ? 7.348 10.753 50.752 1.00 51.62 409 GLU A CA 1
ATOM 3094 C C . GLU A 1 409 ? 7.941 11.018 52.144 1.00 51.62 409 GLU A C 1
ATOM 3096 O O . GLU A 1 409 ? 7.226 10.974 53.146 1.00 51.62 409 GLU A O 1
ATOM 3101 N N . ARG A 1 410 ? 9.238 11.349 52.234 1.00 54.41 410 ARG A N 1
ATOM 3102 C CA . ARG A 1 410 ? 9.871 11.709 53.517 1.00 54.41 410 ARG A CA 1
ATOM 3103 C C . ARG A 1 410 ? 9.323 13.010 54.103 1.00 54.41 410 ARG A C 1
ATOM 3105 O O . ARG A 1 410 ? 9.201 13.104 55.318 1.00 54.41 410 ARG A O 1
ATOM 3112 N N . ARG A 1 411 ? 8.958 13.985 53.263 1.00 55.03 411 ARG A N 1
ATOM 3113 C CA . ARG A 1 411 ? 8.360 15.257 53.704 1.00 55.03 411 ARG A CA 1
ATOM 3114 C C . ARG A 1 411 ? 6.898 15.109 54.122 1.00 55.03 411 ARG A C 1
ATOM 3116 O O . ARG A 1 411 ? 6.477 15.782 55.054 1.00 55.03 411 ARG A O 1
ATOM 3123 N N . LEU A 1 412 ? 6.156 14.202 53.486 1.00 51.31 412 LEU A N 1
ATOM 3124 C CA . LEU A 1 412 ? 4.776 13.869 53.863 1.00 51.31 412 LEU A CA 1
ATOM 3125 C C . LEU A 1 412 ? 4.680 13.054 55.160 1.00 51.31 412 LEU A C 1
ATOM 3127 O O . LEU A 1 412 ? 3.667 13.137 55.836 1.00 51.31 412 LEU A O 1
ATOM 3131 N N . ARG A 1 413 ? 5.724 12.302 55.534 1.00 53.25 413 ARG A N 1
ATOM 3132 C CA . ARG A 1 413 ? 5.797 11.595 56.830 1.00 53.25 413 ARG A CA 1
ATOM 3133 C C . ARG A 1 413 ? 6.284 12.463 57.999 1.00 53.25 413 ARG A C 1
ATOM 3135 O O . ARG A 1 413 ? 6.285 11.989 59.129 1.00 53.25 413 ARG A O 1
ATOM 3142 N N . GLN A 1 414 ? 6.763 13.679 57.728 1.00 55.59 414 GLN A N 1
ATOM 3143 C CA . GLN A 1 414 ? 7.297 14.615 58.733 1.00 55.59 414 GLN A CA 1
ATOM 3144 C C . GLN A 1 414 ? 6.374 15.817 59.007 1.00 55.59 414 GLN A C 1
ATOM 3146 O O . GLN A 1 414 ? 6.718 16.665 59.828 1.00 55.59 414 GLN A O 1
ATOM 3151 N N . ARG A 1 415 ? 5.225 15.894 58.331 1.00 45.31 415 ARG A N 1
ATOM 3152 C CA . ARG A 1 415 ? 4.081 16.732 58.712 1.00 45.31 415 ARG A CA 1
ATOM 3153 C C . ARG A 1 415 ? 3.029 15.845 59.353 1.00 45.31 415 ARG A C 1
ATOM 3155 O O . ARG A 1 415 ? 2.325 16.370 60.238 1.00 45.31 415 ARG A O 1
#